Protein 3TFX (pdb70)

Structure (mmCIF, N/CA/C/O backbone):
data_3TFX
#
_entry.id   3TFX
#
_cell.length_a   130.396
_cell.length_b   68.170
_cell.length_c   63.930
_cell.angle_alpha   90.00
_cell.angle_beta   106.31
_cell.angle_gamma   90.00
#
_symmetry.space_group_name_H-M   'C 1 2 1'
#
loop_
_entity.id
_entity.type
_entity.pdbx_description
1 polymer "Orotidine 5'-phosphate decarboxylase"
2 water water
#
loop_
_atom_site.group_PDB
_atom_site.id
_atom_site.type_symbol
_atom_site.label_atom_id
_atom_site.label_alt_id
_atom_site.label_comp_id
_atom_site.label_asym_id
_atom_site.label_entity_id
_atom_site.label_seq_id
_atom_site.pdbx_PDB_ins_code
_atom_site.Cartn_x
_atom_site.Cartn_y
_atom_site.Cartn_z
_atom_site.occupancy
_atom_site.B_iso_or_equiv
_atom_site.auth_seq_id
_atom_site.auth_comp_id
_atom_site.auth_asym_id
_atom_site.auth_atom_id
_atom_site.pdbx_PDB_model_num
ATOM 1 N N . ASP A 1 4 ? 63.661 -5.881 4.085 1.00 23.75 2 ASP A N 1
ATOM 2 C CA . ASP A 1 4 ? 62.387 -5.678 3.326 1.00 23.92 2 ASP A CA 1
ATOM 3 C C . ASP A 1 4 ? 61.168 -5.999 4.211 1.00 22.75 2 ASP A C 1
ATOM 4 O O . ASP A 1 4 ? 60.185 -5.268 4.174 1.00 23.46 2 ASP A O 1
ATOM 9 N N . ARG A 1 5 ? 61.224 -7.081 4.993 1.00 20.96 3 ARG A N 1
ATOM 10 C CA . ARG A 1 5 ? 60.117 -7.446 5.899 1.00 19.45 3 ARG A CA 1
ATOM 11 C C . ARG A 1 5 ? 60.095 -6.554 7.146 1.00 17.78 3 ARG A C 1
ATOM 12 O O . ARG A 1 5 ? 61.115 -6.428 7.824 1.00 17.50 3 ARG A O 1
ATOM 20 N N . PRO A 1 6 ? 58.929 -5.956 7.466 1.00 15.58 4 PRO A N 1
ATOM 21 C CA . PRO A 1 6 ? 58.833 -4.979 8.561 1.00 14.14 4 PRO A CA 1
ATOM 22 C C . PRO A 1 6 ? 58.783 -5.579 9.968 1.00 12.49 4 PRO A C 1
ATOM 23 O O . PRO A 1 6 ? 58.207 -6.656 10.172 1.00 11.58 4 PRO A O 1
ATOM 27 N N . VAL A 1 7 ? 59.378 -4.869 10.924 1.00 11.29 5 VAL A N 1
ATOM 28 C CA . VAL A 1 7 ? 59.166 -5.140 12.348 1.00 10.08 5 VAL A CA 1
ATOM 29 C C . VAL A 1 7 ? 58.377 -3.939 12.877 1.00 9.98 5 VAL A C 1
ATOM 30 O O . VAL A 1 7 ? 58.813 -2.792 12.735 1.00 9.78 5 VAL A O 1
ATOM 34 N N . ILE A 1 8 ? 57.205 -4.202 13.450 1.00 8.84 6 ILE A N 1
ATOM 35 C CA . ILE A 1 8 ? 56.292 -3.129 13.872 1.00 9.12 6 ILE A CA 1
ATOM 36 C C . ILE A 1 8 ? 56.274 -3.025 15.401 1.00 9.42 6 ILE A C 1
ATOM 37 O O . ILE A 1 8 ? 56.011 -4.014 16.074 1.00 9.00 6 ILE A O 1
ATOM 42 N N . VAL A 1 9 ? 56.526 -1.832 15.942 1.00 9.66 7 VAL A N 1
ATOM 43 C CA . VAL A 1 9 ? 56.569 -1.683 17.396 1.00 10.49 7 VAL A CA 1
ATOM 44 C C . VAL A 1 9 ? 55.179 -1.398 17.990 1.00 11.56 7 VAL A C 1
ATOM 45 O O . VAL A 1 9 ? 54.558 -0.384 17.679 1.00 12.07 7 VAL A O 1
ATOM 49 N N . ALA A 1 10 ? 54.693 -2.301 18.835 1.00 12.53 8 ALA A N 1
ATOM 50 C CA . ALA A 1 10 ? 53.389 -2.120 19.464 1.00 14.01 8 ALA A CA 1
ATOM 51 C C . ALA A 1 10 ? 53.478 -1.140 20.620 1.00 15.28 8 ALA A C 1
ATOM 52 O O . ALA A 1 10 ? 54.164 -1.393 21.615 1.00 15.80 8 ALA A O 1
ATOM 54 N N . LEU A 1 11 ? 52.789 -0.015 20.469 1.00 16.81 9 LEU A N 1
ATOM 55 C CA . LEU A 1 11 ? 52.766 1.023 21.484 1.00 18.27 9 LEU A CA 1
ATOM 56 C C . LEU A 1 11 ? 51.437 0.979 22.219 1.00 19.53 9 LEU A C 1
ATOM 57 O O . LEU A 1 11 ? 50.391 1.310 21.656 1.00 20.73 9 LEU A O 1
ATOM 62 N N . ASP A 1 12 ? 51.496 0.545 23.472 1.00 20.57 10 ASP A N 1
ATOM 63 C CA . ASP A 1 12 ? 50.342 0.475 24.342 1.00 21.76 10 ASP A CA 1
ATOM 64 C C . ASP A 1 12 ? 50.472 1.613 25.357 1.00 21.66 10 ASP A C 1
ATOM 65 O O . ASP A 1 12 ? 51.046 1.435 26.431 1.00 21.82 10 ASP A O 1
ATOM 70 N N . LEU A 1 13 ? 49.965 2.782 24.980 1.00 21.15 11 LEU A N 1
ATOM 71 C CA . LEU A 1 13 ? 49.990 3.979 25.812 1.00 21.57 11 LEU A CA 1
ATOM 72 C C . LEU A 1 13 ? 48.798 4.857 25.438 1.00 21.84 11 LEU A C 1
ATOM 73 O O . LEU A 1 13 ? 48.248 4.709 24.344 1.00 21.22 11 LEU A O 1
ATOM 78 N N . ASP A 1 14 ? 48.424 5.783 26.324 1.00 22.07 12 ASP A N 1
ATOM 79 C CA . ASP A 1 14 ? 47.175 6.545 26.159 1.00 22.52 12 ASP A CA 1
ATOM 80 C C . ASP A 1 14 ? 47.348 8.054 26.028 1.00 23.06 12 ASP A C 1
ATOM 81 O O . ASP A 1 14 ? 46.370 8.799 26.128 1.00 23.28 12 ASP A O 1
ATOM 86 N N . ASN A 1 15 ? 48.588 8.502 25.824 1.00 23.69 13 ASN A N 1
ATOM 87 C CA . ASN A 1 15 ? 48.882 9.929 25.775 1.00 24.10 13 ASN A CA 1
ATOM 88 C C . ASN A 1 15 ? 50.070 10.268 24.885 1.00 24.65 13 ASN A C 1
ATOM 89 O O . ASN A 1 15 ? 51.088 9.557 24.880 1.00 24.66 13 ASN A O 1
ATOM 94 N N . GLU A 1 16 ? 49.921 11.376 24.159 1.00 24.82 14 GLU A N 1
ATOM 95 C CA . GLU A 1 16 ? 50.904 11.882 23.202 1.00 25.41 14 GLU A CA 1
ATOM 96 C C . GLU A 1 16 ? 52.312 12.127 23.782 1.00 25.60 14 GLU A C 1
ATOM 97 O O . GLU A 1 16 ? 53.311 11.971 23.076 1.00 26.23 14 GLU A O 1
ATOM 103 N N . GLU A 1 17 ? 52.386 12.500 25.055 1.00 25.56 15 GLU A N 1
ATOM 104 C CA . GLU A 1 17 ? 53.658 12.772 25.730 1.00 25.63 15 GLU A CA 1
ATOM 105 C C . GLU A 1 17 ? 54.501 11.507 25.980 1.00 25.04 15 GLU A C 1
ATOM 106 O O . GLU A 1 17 ? 55.738 11.513 25.849 1.00 25.00 15 GLU A O 1
ATOM 112 N N . GLN A 1 18 ? 53.834 10.427 26.368 1.00 24.09 16 GLN A N 1
ATOM 113 C CA . GLN A 1 18 ? 54.486 9.132 26.499 1.00 23.14 16 GLN A CA 1
ATOM 114 C C . GLN A 1 18 ? 54.863 8.590 25.110 1.00 22.36 16 GLN A C 1
ATOM 115 O O . GLN A 1 18 ? 55.888 7.926 24.957 1.00 21.97 16 GLN A O 1
ATOM 121 N N . LEU A 1 19 ? 54.045 8.908 24.107 1.00 21.61 17 LEU A N 1
ATOM 122 C CA . LEU A 1 19 ? 54.279 8.473 22.724 1.00 21.31 17 LEU A CA 1
ATOM 123 C C . LEU A 1 19 ? 55.554 9.087 22.168 1.00 21.47 17 LEU A C 1
ATOM 124 O O . LEU A 1 19 ? 56.402 8.402 21.573 1.00 21.25 17 LEU A O 1
ATOM 129 N N . ASN A 1 20 ? 55.675 10.392 22.362 1.00 21.41 18 ASN A N 1
ATOM 130 C CA . ASN A 1 20 ? 56.824 11.131 21.879 1.00 21.82 18 ASN A CA 1
ATOM 131 C C . ASN A 1 20 ? 58.132 10.693 22.537 1.00 21.43 18 ASN A C 1
ATOM 132 O O . ASN A 1 20 ? 59.176 10.700 21.896 1.00 22.25 18 ASN A O 1
ATOM 137 N N . LYS A 1 21 ? 58.063 10.278 23.794 1.00 21.08 19 LYS A N 1
ATOM 138 C CA . LYS A 1 21 ? 59.236 9.767 24.486 1.00 21.03 19 LYS A CA 1
ATOM 139 C C . LYS A 1 21 ? 59.728 8.399 23.970 1.00 20.66 19 LYS A C 1
ATOM 140 O O . LYS A 1 21 ? 60.927 8.235 23.703 1.00 20.68 19 LYS A O 1
ATOM 146 N N . ILE A 1 22 ? 58.835 7.420 23.826 1.00 19.91 20 ILE A N 1
ATOM 147 C CA . ILE A 1 22 ? 59.261 6.135 23.248 1.00 19.26 20 ILE A CA 1
ATOM 148 C C . ILE A 1 22 ? 59.757 6.298 21.817 1.00 19.11 20 ILE A C 1
ATOM 149 O O . ILE A 1 22 ? 60.772 5.717 21.452 1.00 19.18 20 ILE A O 1
ATOM 154 N N . LEU A 1 23 ? 59.062 7.116 21.028 1.00 19.46 21 LEU A N 1
ATOM 155 C CA . LEU A 1 23 ? 59.439 7.379 19.638 1.00 19.54 21 LEU A CA 1
ATOM 156 C C . LEU A 1 23 ? 60.832 7.986 19.506 1.00 20.10 21 LEU A C 1
ATOM 157 O O . LEU A 1 23 ? 61.596 7.611 18.607 1.00 20.31 21 LEU A O 1
ATOM 162 N N . SER A 1 24 ? 61.171 8.915 20.401 1.00 20.30 22 SER A N 1
ATOM 163 C CA . SER A 1 24 ? 62.505 9.527 20.409 1.00 20.45 22 SER A CA 1
ATOM 164 C C . SER A 1 24 ? 63.632 8.501 20.601 1.00 20.58 22 SER A C 1
ATOM 165 O O . SER A 1 24 ? 64.798 8.776 20.301 1.00 21.13 22 SER A O 1
ATOM 168 N N . LYS A 1 25 ? 63.276 7.314 21.079 1.00 20.07 23 LYS A N 1
ATOM 169 C CA . LYS A 1 25 ? 64.258 6.266 21.329 1.00 19.88 23 LYS A CA 1
ATOM 170 C C . LYS A 1 25 ? 64.277 5.153 20.285 1.00 19.10 23 LYS A C 1
ATOM 171 O O . LYS A 1 25 ? 64.986 4.175 20.469 1.00 19.16 23 LYS A O 1
ATOM 177 N N . LEU A 1 26 ? 63.496 5.281 19.209 1.00 18.21 24 LEU A N 1
ATOM 178 C CA . LEU A 1 26 ? 63.348 4.176 18.259 1.00 17.45 24 LEU A CA 1
ATOM 179 C C . LEU A 1 26 ? 64.201 4.359 17.020 1.00 17.27 24 LEU A C 1
ATOM 180 O O . LEU A 1 26 ? 64.446 3.407 16.260 1.00 17.14 24 LEU A O 1
ATOM 185 N N . GLY A 1 27 ? 64.657 5.583 16.823 1.00 16.85 25 GLY A N 1
ATOM 186 C CA . GLY A 1 27 ? 65.547 5.890 15.713 1.00 17.29 25 GLY A CA 1
ATOM 187 C C . GLY A 1 27 ? 64.986 6.949 14.806 1.00 17.21 25 GLY A C 1
ATOM 188 O O . GLY A 1 27 ? 64.114 7.720 15.200 1.00 16.80 25 GLY A O 1
ATOM 189 N N . ASP A 1 28 ? 65.493 6.978 13.578 1.00 18.01 26 ASP A N 1
ATOM 190 C CA . ASP A 1 28 ? 65.048 7.939 12.580 1.00 18.28 26 ASP A CA 1
ATOM 191 C C . ASP A 1 28 ? 63.642 7.533 12.151 1.00 18.18 26 ASP A C 1
ATOM 192 O O . ASP A 1 28 ? 63.391 6.340 11.947 1.00 18.70 26 ASP A O 1
ATOM 197 N N . PRO A 1 29 ? 62.715 8.509 12.043 1.00 17.78 27 PRO A N 1
ATOM 198 C CA . PRO A 1 29 ? 61.323 8.212 11.730 1.00 17.32 27 PRO A CA 1
ATOM 199 C C . PRO A 1 29 ? 61.142 7.303 10.516 1.00 17.09 27 PRO A C 1
ATOM 200 O O . PRO A 1 29 ? 60.304 6.422 10.544 1.00 16.45 27 PRO A O 1
ATOM 204 N N . HIS A 1 30 ? 61.956 7.492 9.489 1.00 17.03 28 HIS A N 1
ATOM 205 C CA . HIS A 1 30 ? 61.873 6.692 8.267 1.00 17.90 28 HIS A CA 1
ATOM 206 C C . HIS A 1 30 ? 62.266 5.234 8.444 1.00 17.51 28 HIS A C 1
ATOM 207 O O . HIS A 1 30 ? 62.033 4.421 7.548 1.00 18.08 28 HIS A O 1
ATOM 214 N N . ASP A 1 31 ? 62.836 4.911 9.607 1.00 16.83 29 ASP A N 1
ATOM 215 C CA . ASP A 1 31 ? 63.209 3.547 9.942 1.00 16.39 29 ASP A CA 1
ATOM 216 C C . ASP A 1 31 ? 62.245 2.932 10.964 1.00 15.69 29 ASP A C 1
ATOM 217 O O . ASP A 1 31 ? 62.477 1.832 11.444 1.00 15.61 29 ASP A O 1
ATOM 222 N N . VAL A 1 32 ? 61.181 3.642 11.322 1.00 14.70 30 VAL A N 1
ATOM 223 C CA . VAL A 1 32 ? 60.311 3.126 12.368 1.00 13.82 30 VAL A CA 1
ATOM 224 C C . VAL A 1 32 ? 58.852 2.946 11.969 1.00 13.59 30 VAL A C 1
ATOM 225 O O . VAL A 1 32 ? 58.243 3.790 11.292 1.00 13.22 30 VAL A O 1
ATOM 229 N N . PHE A 1 33 ? 58.341 1.785 12.365 1.00 12.68 31 PHE A N 1
ATOM 230 C CA . PHE A 1 33 ? 57.021 1.314 12.009 1.00 12.00 31 PHE A CA 1
ATOM 231 C C . PHE A 1 33 ? 56.381 0.974 13.346 1.00 11.58 31 PHE A C 1
ATOM 232 O O . PHE A 1 33 ? 56.852 0.085 14.055 1.00 11.70 31 PHE A O 1
ATOM 240 N N . VAL A 1 34 ? 55.321 1.690 13.712 1.00 11.13 32 VAL A N 1
ATOM 241 C CA . VAL A 1 34 ? 54.664 1.428 14.991 1.00 10.71 32 VAL A CA 1
ATOM 242 C C . VAL A 1 34 ? 53.201 1.015 14.841 1.00 10.83 32 VAL A C 1
ATOM 243 O O . VAL A 1 34 ? 52.564 1.295 13.817 1.00 10.39 32 VAL A O 1
ATOM 247 N N . LYS A 1 35 ? 52.681 0.355 15.877 1.00 10.57 33 LYS A N 1
ATOM 248 C CA . LYS A 1 35 ? 51.270 -0.013 15.935 1.00 11.25 33 LYS A CA 1
ATOM 249 C C . LYS A 1 35 ? 50.593 0.691 17.097 1.00 11.81 33 LYS A C 1
ATOM 250 O O . LYS A 1 35 ? 51.030 0.554 18.237 1.00 12.58 33 LYS A O 1
ATOM 256 N N . VAL A 1 36 ? 49.528 1.427 16.800 1.00 12.25 34 VAL A N 1
ATOM 257 C CA . VAL A 1 36 ? 48.644 1.992 17.828 1.00 12.72 34 VAL A CA 1
ATOM 258 C C . VAL A 1 36 ? 47.194 1.555 17.617 1.00 12.39 34 VAL A C 1
ATOM 259 O O . VAL A 1 36 ? 46.740 1.341 16.487 1.00 12.56 34 VAL A O 1
ATOM 263 N N . GLY A 1 37 ? 46.486 1.394 18.718 1.00 12.10 35 GLY A N 1
ATOM 264 C CA . GLY A 1 37 ? 45.136 0.884 18.684 1.00 12.05 35 GLY A CA 1
ATOM 265 C C . GLY A 1 37 ? 44.184 1.894 19.261 1.00 12.15 35 GLY A C 1
ATOM 266 O O . GLY A 1 37 ? 44.467 3.093 19.264 1.00 11.66 35 GLY A O 1
ATOM 275 N N . GLU A 1 39 ? 43.424 2.427 22.393 1.00 13.28 37 GLU A N 1
ATOM 276 C CA . GLU A 1 39 ? 43.983 3.070 23.574 1.00 13.86 37 GLU A CA 1
ATOM 277 C C . GLU A 1 39 ? 44.562 4.453 23.254 1.00 13.83 37 GLU A C 1
ATOM 278 O O . GLU A 1 39 ? 44.193 5.446 23.899 1.00 14.08 37 GLU A O 1
ATOM 284 N N . LEU A 1 40 ? 45.438 4.528 22.253 1.00 12.94 38 LEU A N 1
ATOM 285 C CA . LEU A 1 40 ? 46.003 5.810 21.857 1.00 12.46 38 LEU A CA 1
ATOM 286 C C . LEU A 1 40 ? 45.075 6.656 20.980 1.00 12.53 38 LEU A C 1
ATOM 287 O O . LEU A 1 40 ? 44.817 7.827 21.290 1.00 12.84 38 LEU A O 1
ATOM 292 N N . PHE A 1 41 ? 44.599 6.081 19.877 1.00 11.83 39 PHE A N 1
ATOM 293 C CA . PHE A 1 41 ? 43.799 6.825 18.904 1.00 11.66 39 PHE A CA 1
ATOM 294 C C . PHE A 1 41 ? 42.546 7.497 19.486 1.00 11.86 39 PHE A C 1
ATOM 295 O O . PHE A 1 41 ? 42.255 8.650 19.152 1.00 11.67 39 PHE A O 1
ATOM 303 N N . TYR A 1 42 ? 41.828 6.807 20.371 1.00 12.04 40 TYR A N 1
ATOM 304 C CA . TYR A 1 42 ? 40.611 7.379 20.977 1.00 12.87 40 TYR A CA 1
ATOM 305 C C . TYR A 1 42 ? 40.897 8.462 22.038 1.00 14.28 40 TYR A C 1
ATOM 306 O O . TYR A 1 42 ? 39.981 9.212 22.420 1.00 13.96 40 TYR A O 1
ATOM 315 N N . ASN A 1 43 ? 42.145 8.524 22.523 1.00 15.58 41 ASN A N 1
ATOM 316 C CA . ASN A 1 43 ? 42.617 9.656 23.333 1.00 17.18 41 ASN A CA 1
ATOM 317 C C . ASN A 1 43 ? 43.222 10.798 22.503 1.00 17.85 41 ASN A C 1
ATOM 318 O O . ASN A 1 43 ? 42.927 11.964 22.747 1.00 18.55 41 ASN A O 1
ATOM 323 N N . ALA A 1 44 ? 44.070 10.469 21.533 1.00 18.02 42 ALA A N 1
ATOM 324 C CA . ALA A 1 44 ? 44.826 11.503 20.811 1.00 18.98 42 ALA A CA 1
ATOM 325 C C . ALA A 1 44 ? 44.161 12.013 19.514 1.00 19.58 42 ALA A C 1
ATOM 326 O O . ALA A 1 44 ? 44.240 13.205 19.198 1.00 19.84 42 ALA A O 1
ATOM 328 N N . GLY A 1 45 ? 43.550 11.099 18.756 1.00 20.18 43 GLY A N 1
ATOM 329 C CA . GLY A 1 45 ? 42.805 11.449 17.543 1.00 20.60 43 GLY A CA 1
ATOM 330 C C . GLY A 1 45 ? 43.635 11.559 16.279 1.00 21.56 43 GLY A C 1
ATOM 331 O O . GLY A 1 45 ? 44.810 11.158 16.245 1.00 21.34 43 GLY A O 1
ATOM 332 N N . ILE A 1 46 ? 43.029 12.148 15.246 1.00 21.81 44 ILE A N 1
ATOM 333 C CA . ILE A 1 46 ? 43.589 12.115 13.894 1.00 22.21 44 ILE A CA 1
ATOM 334 C C . ILE A 1 46 ? 44.794 13.023 13.661 1.00 22.45 44 ILE A C 1
ATOM 335 O O . ILE A 1 46 ? 45.698 12.659 12.891 1.00 22.31 44 ILE A O 1
ATOM 340 N N . 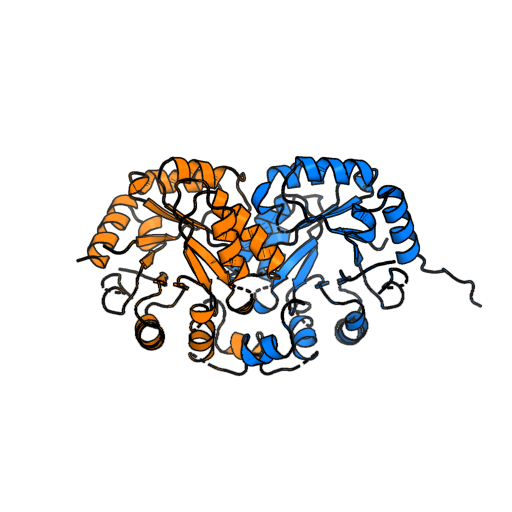ASP A 1 47 ? 44.824 14.186 14.324 1.00 22.27 45 ASP A N 1
ATOM 341 C CA . ASP A 1 47 ? 45.940 15.132 14.155 1.00 22.39 45 ASP A CA 1
ATOM 342 C C . ASP A 1 47 ? 47.273 14.505 14.528 1.00 21.71 45 ASP A C 1
ATOM 343 O O . ASP A 1 47 ? 48.279 14.694 13.838 1.00 21.86 45 ASP A O 1
ATOM 348 N N . VAL A 1 48 ? 47.268 13.736 15.607 1.00 21.03 46 VAL A N 1
ATOM 349 C CA . VAL A 1 48 ? 48.473 13.069 16.076 1.00 20.74 46 VAL A CA 1
ATOM 350 C C . VAL A 1 48 ? 48.982 12.051 15.062 1.00 20.54 46 VAL A C 1
ATOM 351 O O . VAL A 1 48 ? 50.182 11.986 14.807 1.00 20.72 46 VAL A O 1
ATOM 355 N N . ILE A 1 49 ? 48.076 11.296 14.449 1.00 20.11 47 ILE A N 1
ATOM 356 C CA . ILE A 1 49 ? 48.491 10.363 13.408 1.00 20.24 47 ILE A CA 1
ATOM 357 C C . ILE A 1 49 ? 49.012 11.085 12.161 1.00 20.35 47 ILE A C 1
ATOM 358 O O . ILE A 1 49 ? 50.114 10.792 11.699 1.00 20.29 47 ILE A O 1
ATOM 363 N N . LYS A 1 50 ? 48.251 12.047 11.656 1.00 20.50 48 LYS A N 1
ATOM 364 C CA . LYS A 1 50 ? 48.702 12.881 10.534 1.00 21.82 48 LYS A CA 1
ATOM 365 C C . LYS A 1 50 ? 50.106 13.485 10.778 1.00 21.59 48 LYS A C 1
ATOM 366 O O . LYS A 1 50 ? 50.980 13.405 9.918 1.00 21.73 48 LYS A O 1
ATOM 372 N N . LYS A 1 51 ? 50.311 14.060 11.958 1.00 21.68 49 LYS A N 1
ATOM 373 C CA . LYS A 1 51 ? 51.605 14.611 12.375 1.00 21.88 49 LYS A CA 1
ATOM 374 C C . LYS A 1 51 ? 52.709 13.555 12.224 1.00 21.42 49 LYS A C 1
ATOM 375 O O . LYS A 1 51 ? 53.732 13.786 11.562 1.00 21.47 49 LYS A O 1
ATOM 381 N N . LEU A 1 52 ? 52.480 12.383 12.809 1.00 20.44 50 LEU A N 1
ATOM 382 C CA . LEU A 1 52 ? 53.435 11.280 12.736 1.00 19.62 50 LEU A CA 1
ATOM 383 C C . LEU A 1 52 ? 53.763 10.786 11.329 1.00 19.16 50 LEU A C 1
ATOM 384 O O . LEU A 1 52 ? 54.923 10.496 11.039 1.00 18.66 50 LEU A O 1
ATOM 389 N N . THR A 1 53 ? 52.768 10.677 10.455 1.00 18.59 51 THR A N 1
ATOM 390 C CA . THR A 1 53 ? 53.036 10.085 9.141 1.00 19.05 51 THR A CA 1
ATOM 391 C C . THR A 1 53 ? 53.736 11.080 8.222 1.00 19.58 51 THR A C 1
ATOM 392 O O . THR A 1 53 ? 54.497 10.685 7.343 1.00 19.53 51 THR A O 1
ATOM 396 N N . GLN A 1 54 ? 53.464 12.366 8.437 1.00 20.28 52 GLN A N 1
ATOM 397 C CA . GLN A 1 54 ? 54.112 13.454 7.706 1.00 21.51 52 GLN A CA 1
ATOM 398 C C . GLN A 1 54 ? 55.620 13.484 7.965 1.00 21.25 52 GLN A C 1
ATOM 399 O O . GLN A 1 54 ? 56.398 13.755 7.058 1.00 21.10 52 GLN A O 1
ATOM 405 N N . GLN A 1 55 ? 56.004 13.194 9.207 1.00 21.08 53 GLN A N 1
ATOM 406 C CA . GLN A 1 55 ? 57.400 12.966 9.591 1.00 20.94 53 GLN A CA 1
ATOM 407 C C . GLN A 1 55 ? 58.023 11.714 8.977 1.00 20.34 53 GLN A C 1
ATOM 408 O O . GLN A 1 55 ? 59.241 11.529 9.061 1.00 20.69 53 GLN A O 1
ATOM 414 N N . GLY A 1 56 ? 57.204 10.836 8.396 1.00 19.36 54 GLY A N 1
ATOM 415 C CA . GLY A 1 56 ? 57.731 9.619 7.785 1.00 17.93 54 GLY A CA 1
ATOM 416 C C . GLY A 1 56 ? 57.577 8.332 8.586 1.00 17.24 54 GLY A C 1
ATOM 417 O O . GLY A 1 56 ? 58.014 7.277 8.132 1.00 17.22 54 GLY A O 1
ATOM 418 N N . TYR A 1 57 ? 56.964 8.399 9.768 1.00 16.31 55 TYR A N 1
ATOM 419 C CA . TYR A 1 57 ? 56.641 7.185 10.519 1.00 15.38 55 TYR A CA 1
ATOM 420 C C . TYR A 1 57 ? 55.665 6.313 9.723 1.00 15.53 55 TYR A C 1
ATOM 421 O O . TYR A 1 57 ? 54.745 6.826 9.060 1.00 15.31 55 TYR A O 1
ATOM 430 N N . LYS A 1 58 ? 55.901 5.002 9.729 1.00 14.90 56 LYS A N 1
ATOM 431 C CA . LYS A 1 58 ? 54.915 4.071 9.203 1.00 14.61 56 LYS A CA 1
ATOM 432 C C . LYS A 1 58 ? 54.032 3.637 10.382 1.00 13.99 56 LYS A C 1
ATOM 433 O O . LYS A 1 58 ? 54.543 3.291 11.451 1.00 14.23 56 LYS A O 1
ATOM 439 N N . ILE A 1 59 ? 52.717 3.725 10.211 1.00 13.36 57 ILE A N 1
ATOM 440 C CA . ILE A 1 59 ? 51.766 3.389 11.276 1.00 12.73 57 ILE A CA 1
ATOM 441 C C . ILE A 1 59 ? 50.830 2.265 10.865 1.00 11.86 57 ILE A C 1
ATOM 442 O O . ILE A 1 59 ? 50.200 2.320 9.818 1.00 11.23 57 ILE A O 1
ATOM 447 N N . PHE A 1 60 ? 50.765 1.237 11.716 1.00 11.43 58 PHE A N 1
ATOM 448 C CA . PHE A 1 60 ? 49.721 0.228 11.666 1.00 10.27 58 PHE A CA 1
ATOM 449 C C . PHE A 1 60 ? 48.646 0.772 12.599 1.00 10.58 58 PHE A C 1
ATOM 450 O O . PHE A 1 60 ? 48.788 0.718 13.816 1.00 10.55 58 PHE A O 1
ATOM 458 N N . LEU A 1 61 ? 47.591 1.357 12.025 1.00 10.77 59 LEU A N 1
ATOM 459 C CA . LEU A 1 61 ? 46.471 1.840 12.830 1.00 10.39 59 LEU A CA 1
ATOM 460 C C . LEU A 1 61 ? 45.425 0.743 13.011 1.00 10.22 59 LEU A C 1
ATOM 461 O O . LEU A 1 61 ? 44.645 0.438 12.096 1.00 9.65 59 LEU A O 1
ATOM 466 N N . ASP A 1 62 ? 45.412 0.177 14.215 1.00 9.76 60 ASP A N 1
ATOM 467 C CA . ASP A 1 62 ? 44.737 -1.077 14.494 1.00 9.83 60 ASP A CA 1
ATOM 468 C C . ASP A 1 62 ? 43.431 -0.855 15.267 1.00 10.18 60 ASP A C 1
ATOM 469 O O . ASP A 1 62 ? 43.378 -1.022 16.496 1.00 10.09 60 ASP A O 1
ATOM 474 N N . LEU A 1 63 ? 42.381 -0.506 14.525 1.00 9.75 61 LEU A N 1
ATOM 475 C CA . LEU A 1 63 ? 41.073 -0.168 15.093 1.00 9.81 61 LEU A CA 1
ATOM 476 C C . LEU A 1 63 ? 39.991 -1.229 14.849 1.00 9.74 61 LEU A C 1
ATOM 477 O O . LEU A 1 63 ? 38.865 -1.069 15.333 1.00 10.10 61 LEU A O 1
ATOM 482 N N . LYS A 1 64 ? 40.326 -2.279 14.090 1.00 8.87 62 LYS A N 1
ATOM 483 C CA . LYS A 1 64 ? 39.451 -3.455 13.865 1.00 9.17 62 LYS A CA 1
ATOM 484 C C . LYS A 1 64 ? 38.001 -3.089 13.494 1.00 9.54 62 LYS A C 1
ATOM 485 O O . LYS A 1 64 ? 37.044 -3.499 14.165 1.00 9.70 62 LYS A O 1
ATOM 499 N N . HIS A 1 66 ? 34.363 -2.839 12.516 1.00 8.50 64 HIS A N 1
ATOM 500 C CA . HIS A 1 66 ? 33.321 -3.864 12.406 1.00 8.39 64 HIS A CA 1
ATOM 501 C C . HIS A 1 66 ? 31.911 -3.224 12.453 1.00 8.68 64 HIS A C 1
ATOM 502 O O . HIS A 1 66 ? 31.323 -3.004 13.535 1.00 8.18 64 HIS A O 1
ATOM 509 N N . ASP A 1 67 ? 31.386 -2.937 11.265 1.00 8.47 65 ASP A N 1
ATOM 510 C CA . ASP A 1 67 ? 30.132 -2.215 11.091 1.00 8.80 65 ASP A CA 1
ATOM 511 C C . ASP A 1 67 ? 29.603 -2.586 9.692 1.00 9.04 65 ASP A C 1
ATOM 512 O O . ASP A 1 67 ? 30.205 -3.421 9.012 1.00 8.57 65 ASP A O 1
ATOM 517 N N . ILE A 1 68 ? 28.490 -1.989 9.268 1.00 9.11 66 ILE A N 1
ATOM 518 C CA . ILE A 1 68 ? 27.889 -2.291 7.954 1.00 9.44 66 ILE A CA 1
ATOM 519 C C . ILE A 1 68 ? 28.800 -1.778 6.817 1.00 9.16 66 ILE A C 1
ATOM 520 O O . ILE A 1 68 ? 29.561 -0.849 7.036 1.00 8.57 66 ILE A O 1
ATOM 525 N N . PRO A 1 69 ? 28.746 -2.405 5.618 1.00 9.24 67 PRO A N 1
ATOM 526 C CA . PRO A 1 69 ? 29.685 -2.047 4.552 1.00 9.63 67 PRO A CA 1
ATOM 527 C C . PRO A 1 69 ? 29.803 -0.543 4.262 1.00 10.04 67 PRO A C 1
ATOM 528 O O . PRO A 1 69 ? 30.927 -0.045 4.149 1.00 9.13 67 PRO A O 1
ATOM 532 N N . ASN A 1 70 ? 28.682 0.179 4.160 1.00 10.36 68 ASN A N 1
ATOM 533 C CA . ASN A 1 70 ? 28.758 1.617 3.834 1.00 11.14 68 ASN A CA 1
ATOM 534 C C . ASN A 1 70 ? 29.499 2.446 4.891 1.00 10.71 68 ASN A C 1
ATOM 535 O O . ASN A 1 70 ? 30.246 3.355 4.559 1.00 10.76 68 ASN A O 1
ATOM 540 N N . THR A 1 71 ? 29.304 2.113 6.163 1.00 10.74 69 THR A N 1
ATOM 541 C CA . THR A 1 71 ? 29.936 2.859 7.252 1.00 10.18 69 THR A CA 1
ATOM 542 C C . THR A 1 71 ? 31.443 2.563 7.278 1.00 9.40 69 THR A C 1
ATOM 543 O O . THR A 1 71 ? 32.262 3.462 7.492 1.00 8.76 69 THR A O 1
ATOM 547 N N . VAL A 1 72 ? 31.800 1.310 7.023 1.00 9.12 70 VAL A N 1
ATOM 548 C CA . VAL A 1 72 ? 33.209 0.905 7.004 1.00 9.02 70 VAL A CA 1
ATOM 549 C C . VAL A 1 72 ? 33.907 1.518 5.797 1.00 9.35 70 VAL A C 1
ATOM 550 O O . VAL A 1 72 ? 35.064 1.940 5.889 1.00 10.23 70 VAL A O 1
ATOM 554 N N . TYR A 1 73 ? 33.198 1.621 4.683 1.00 9.53 71 TYR A N 1
ATOM 555 C CA . TYR A 1 73 ? 33.738 2.331 3.522 1.00 10.30 71 TYR A CA 1
ATOM 556 C C . TYR A 1 73 ? 34.219 3.713 3.954 1.00 10.28 71 TYR A C 1
ATOM 557 O O . TYR A 1 73 ? 35.350 4.102 3.682 1.00 10.46 71 TYR A O 1
ATOM 566 N N . ASN A 1 74 ? 33.363 4.433 4.670 1.00 10.33 72 ASN A N 1
ATOM 567 C CA . ASN A 1 74 ? 33.653 5.797 5.056 1.00 10.29 72 ASN A CA 1
ATOM 568 C C . ASN A 1 74 ? 34.651 5.905 6.185 1.00 10.11 72 ASN A C 1
ATOM 569 O O . ASN A 1 74 ? 35.463 6.823 6.189 1.00 9.60 72 ASN A O 1
ATOM 574 N N . GLY A 1 75 ? 34.595 4.965 7.132 1.00 10.52 73 GLY A N 1
ATOM 575 C CA . GLY A 1 75 ? 35.615 4.868 8.187 1.00 10.70 73 GLY A CA 1
ATOM 576 C C . GLY A 1 75 ? 36.993 4.629 7.588 1.00 11.13 73 GLY A C 1
ATOM 577 O O . GLY A 1 75 ? 37.964 5.324 7.918 1.00 11.26 73 GLY A O 1
ATOM 578 N N . ALA A 1 76 ? 37.071 3.657 6.684 1.00 11.42 74 ALA A N 1
ATOM 579 C CA . ALA A 1 76 ? 38.340 3.285 6.050 1.00 11.87 74 ALA A CA 1
ATOM 580 C C . ALA A 1 76 ? 38.892 4.435 5.209 1.00 12.22 74 ALA A C 1
ATOM 581 O O . ALA A 1 76 ? 40.096 4.717 5.251 1.00 12.32 74 ALA A O 1
ATOM 583 N N . LYS A 1 77 ? 38.004 5.110 4.478 1.00 12.09 75 LYS A N 1
ATOM 584 C CA . LYS A 1 77 ? 38.375 6.290 3.694 1.00 12.51 75 LYS A CA 1
ATOM 585 C C . LYS A 1 77 ? 38.978 7.387 4.567 1.00 12.48 75 LYS A C 1
ATOM 586 O O . LYS A 1 77 ? 40.007 7.979 4.227 1.00 11.72 75 LYS A O 1
ATOM 592 N N . ALA A 1 78 ? 38.316 7.648 5.693 1.00 12.43 76 ALA A N 1
ATOM 593 C CA . ALA A 1 78 ? 38.807 8.599 6.678 1.00 12.32 76 ALA A CA 1
ATOM 594 C C . ALA A 1 78 ? 40.218 8.231 7.158 1.00 11.95 76 ALA A C 1
ATOM 595 O O . ALA A 1 78 ? 41.073 9.103 7.290 1.00 11.81 76 ALA A O 1
ATOM 597 N N . LEU A 1 79 ? 40.459 6.947 7.408 1.00 11.67 77 LEU A N 1
ATOM 598 C CA . LEU A 1 79 ? 41.788 6.499 7.871 1.00 11.90 77 LEU A CA 1
ATOM 599 C C . LEU A 1 79 ? 42.896 6.611 6.818 1.00 12.07 77 LEU A C 1
ATOM 600 O O . LEU A 1 79 ? 44.036 6.913 7.173 1.00 11.92 77 LEU A O 1
ATOM 605 N N . ALA A 1 80 ? 42.568 6.378 5.545 1.00 12.36 78 ALA A N 1
ATOM 606 C CA . ALA A 1 80 ? 43.566 6.480 4.471 1.00 13.31 78 ALA A CA 1
ATOM 607 C C . ALA A 1 80 ? 44.051 7.922 4.258 1.00 14.06 78 ALA A C 1
ATOM 608 O O . ALA A 1 80 ? 45.165 8.143 3.783 1.00 13.93 78 ALA A O 1
ATOM 610 N N . LYS A 1 81 ? 43.226 8.899 4.641 1.00 15.57 79 LYS A N 1
ATOM 611 C CA . LYS A 1 81 ? 43.608 10.316 4.564 1.00 16.44 79 LYS A CA 1
ATOM 612 C C . LYS A 1 81 ? 44.746 10.636 5.531 1.00 16.82 79 LYS A C 1
ATOM 613 O O . LYS A 1 81 ? 45.477 11.595 5.330 1.00 17.70 79 LYS A O 1
ATOM 619 N N . LEU A 1 82 ? 44.894 9.822 6.576 1.00 17.02 80 LEU A N 1
ATOM 620 C CA . LEU A 1 82 ? 45.905 10.035 7.622 1.00 16.64 80 LEU A CA 1
ATOM 621 C C . LEU A 1 82 ? 47.309 9.567 7.222 1.00 16.46 80 LEU A C 1
ATOM 622 O O . LEU A 1 82 ? 48.287 9.858 7.918 1.00 16.90 80 LEU A O 1
ATOM 627 N N . GLY A 1 83 ? 47.411 8.839 6.114 1.00 16.30 81 GLY A N 1
ATOM 628 C CA . GLY A 1 83 ? 48.708 8.366 5.609 1.00 15.45 81 GLY A CA 1
ATOM 629 C C . GLY A 1 83 ? 49.265 7.164 6.364 1.00 15.52 81 GLY A C 1
ATOM 630 O O . GLY A 1 83 ? 50.481 7.023 6.489 1.00 15.59 81 GLY A O 1
ATOM 631 N N . ILE A 1 84 ? 48.379 6.305 6.875 1.00 15.20 82 ILE A N 1
ATOM 632 C CA . ILE A 1 84 ? 48.795 5.071 7.565 1.00 14.72 82 ILE A CA 1
ATOM 633 C C . ILE A 1 84 ? 49.183 3.973 6.555 1.00 14.43 82 ILE A C 1
ATOM 634 O O . ILE A 1 84 ? 48.989 4.147 5.341 1.00 14.06 82 ILE A O 1
ATOM 639 N N . THR A 1 85 ? 49.770 2.882 7.055 1.00 13.33 83 THR A N 1
ATOM 640 C CA . THR A 1 85 ? 50.331 1.840 6.203 1.00 12.64 83 THR A CA 1
ATOM 641 C C . THR A 1 85 ? 49.513 0.532 6.277 1.00 11.83 83 THR A C 1
ATOM 642 O O . THR A 1 85 ? 49.228 -0.078 5.247 1.00 11.74 83 THR A O 1
ATOM 646 N N . PHE A 1 86 ? 49.155 0.111 7.494 1.00 10.78 84 PHE A N 1
ATOM 647 C CA . PHE A 1 86 ? 48.322 -1.076 7.721 1.00 9.82 84 PHE A CA 1
ATOM 648 C C . PHE A 1 86 ? 47.143 -0.654 8.572 1.00 9.54 84 PHE A C 1
ATOM 649 O O . PHE A 1 86 ? 47.290 0.189 9.461 1.00 9.93 84 PHE A O 1
ATOM 657 N N . THR A 1 87 ? 45.993 -1.280 8.337 1.00 8.30 85 THR A N 1
ATOM 658 C CA . THR A 1 87 ? 44.829 -1.114 9.189 1.00 7.52 85 THR A CA 1
ATOM 659 C C . THR A 1 87 ? 44.001 -2.412 9.217 1.00 7.00 85 THR A C 1
ATOM 660 O O . THR A 1 87 ? 44.089 -3.219 8.292 1.00 7.13 85 THR A O 1
ATOM 664 N N . THR A 1 88 ? 43.207 -2.605 10.267 1.00 6.71 86 THR A N 1
ATOM 665 C CA . THR A 1 88 ? 42.420 -3.832 10.459 1.00 5.73 86 THR A CA 1
ATOM 666 C C . THR A 1 88 ? 40.892 -3.691 10.346 1.00 6.00 86 THR A C 1
ATOM 667 O O . THR A 1 88 ? 40.320 -2.635 10.640 1.00 5.62 86 THR A O 1
ATOM 671 N N . VAL A 1 89 ? 40.258 -4.784 9.917 1.00 6.26 87 VAL A N 1
ATOM 672 C CA . VAL A 1 89 ? 38.799 -4.994 9.980 1.00 6.39 87 VAL A CA 1
ATOM 673 C C . VAL A 1 89 ? 38.504 -6.404 10.491 1.00 6.58 87 VAL A C 1
ATOM 674 O O . VAL A 1 89 ? 39.351 -7.304 10.386 1.00 6.68 87 VAL A O 1
ATOM 678 N N . HIS A 1 90 ? 37.300 -6.598 11.025 1.00 7.09 88 HIS A N 1
ATOM 679 C CA . HIS A 1 90 ? 36.808 -7.929 11.382 1.00 7.49 88 HIS A CA 1
ATOM 680 C C . HIS A 1 90 ? 36.260 -8.699 10.184 1.00 8.08 88 HIS A C 1
ATOM 681 O O . HIS A 1 90 ? 35.333 -8.224 9.507 1.00 8.25 88 HIS A O 1
ATOM 688 N N . ALA A 1 91 ? 36.842 -9.873 9.909 1.00 8.38 89 ALA A N 1
ATOM 689 C CA . ALA A 1 91 ? 36.308 -10.791 8.897 1.00 8.89 89 ALA A CA 1
ATOM 690 C C . ALA A 1 91 ? 34.896 -11.254 9.274 1.00 9.18 89 ALA A C 1
ATOM 691 O O . ALA A 1 91 ? 34.075 -11.508 8.402 1.00 8.59 89 ALA A O 1
ATOM 693 N N . LEU A 1 92 ? 34.629 -11.352 10.573 1.00 9.43 90 LEU A N 1
ATOM 694 C CA . LEU A 1 92 ? 33.282 -11.626 11.079 1.00 10.09 90 LEU A CA 1
ATOM 695 C C . LEU A 1 92 ? 32.213 -10.646 10.554 1.00 10.50 90 LEU A C 1
ATOM 696 O O . LEU A 1 92 ? 31.029 -10.984 10.513 1.00 9.74 90 LEU A O 1
ATOM 701 N N . GLY A 1 93 ? 32.648 -9.451 10.142 1.00 10.91 91 GLY A N 1
ATOM 702 C CA . GLY A 1 93 ? 31.769 -8.468 9.498 1.00 11.47 91 GLY A CA 1
ATOM 703 C C . GLY A 1 93 ? 31.299 -8.859 8.104 1.00 12.22 91 GLY A C 1
ATOM 704 O O . GLY A 1 93 ? 30.393 -8.223 7.541 1.00 11.70 91 GLY A O 1
ATOM 705 N N . GLY A 1 94 ? 31.929 -9.889 7.534 1.00 12.25 92 GLY A N 1
ATOM 706 C CA . GLY A 1 94 ? 31.481 -10.437 6.270 1.00 12.40 92 GLY A CA 1
ATOM 707 C C . GLY A 1 94 ? 32.177 -9.915 5.024 1.00 13.05 92 GLY A C 1
ATOM 708 O O . GLY A 1 94 ? 32.891 -8.892 5.044 1.00 12.69 92 GLY A O 1
ATOM 709 N N . SER A 1 95 ? 31.934 -10.636 3.935 1.00 12.76 93 SER A N 1
ATOM 710 C CA . SER A 1 95 ? 32.567 -10.424 2.642 1.00 13.46 93 SER A CA 1
ATOM 711 C C . SER A 1 95 ? 32.419 -9.019 2.051 1.00 12.90 93 SER A C 1
ATOM 712 O O . SER A 1 95 ? 33.404 -8.418 1.588 1.00 13.12 93 SER A O 1
ATOM 715 N N . GLN A 1 96 ? 31.186 -8.513 2.025 1.00 12.32 94 GLN A N 1
ATOM 716 C CA . GLN A 1 96 ? 30.929 -7.197 1.442 1.00 12.05 94 GLN A CA 1
ATOM 717 C C . GLN A 1 96 ? 31.591 -6.067 2.237 1.00 11.03 94 GLN A C 1
ATOM 718 O O . GLN A 1 96 ? 32.090 -5.090 1.659 1.00 10.50 94 GLN A O 1
ATOM 732 N N . ILE A 1 98 ? 34.356 -6.257 3.921 1.00 9.72 96 ILE A N 1
ATOM 733 C CA . ILE A 1 98 ? 35.788 -6.271 3.632 1.00 9.88 96 ILE A CA 1
ATOM 734 C C . ILE A 1 98 ? 36.051 -5.561 2.292 1.00 10.09 96 ILE A C 1
ATOM 735 O O . ILE A 1 98 ? 36.946 -4.712 2.206 1.00 9.87 96 ILE A O 1
ATOM 740 N N . LYS A 1 99 ? 35.263 -5.899 1.263 1.00 10.13 97 LYS A N 1
ATOM 741 C CA . LYS A 1 99 ? 35.382 -5.243 -0.047 1.00 10.64 97 LYS A CA 1
ATOM 742 C C . LYS A 1 99 ? 35.188 -3.731 0.058 1.00 10.19 97 LYS A C 1
ATOM 743 O O . LYS A 1 99 ? 35.930 -2.964 -0.565 1.00 9.74 97 LYS A O 1
ATOM 749 N N . SER A 1 100 ? 34.193 -3.307 0.843 1.00 9.75 98 SER A N 1
ATOM 750 C CA . SER A 1 100 ? 33.912 -1.871 1.015 1.00 9.54 98 SER A CA 1
ATOM 751 C C . SER A 1 100 ? 35.057 -1.173 1.743 1.00 8.94 98 SER A C 1
ATOM 752 O O . SER A 1 100 ? 35.428 -0.058 1.412 1.00 8.66 98 SER A O 1
ATOM 755 N N . ALA A 1 101 ? 35.638 -1.859 2.718 1.00 9.32 99 ALA A N 1
ATOM 756 C CA . ALA A 1 101 ? 36.778 -1.333 3.464 1.00 9.12 99 ALA A CA 1
ATOM 757 C C . ALA A 1 101 ? 37.938 -1.018 2.520 1.00 9.53 99 ALA A C 1
ATOM 758 O O . ALA A 1 101 ? 38.517 0.070 2.574 1.00 9.38 99 ALA A O 1
ATOM 760 N N . LYS A 1 102 ? 38.237 -1.955 1.625 1.00 10.11 100 LYS A N 1
ATOM 761 C CA . LYS A 1 102 ? 39.317 -1.775 0.668 1.00 11.17 100 LYS A CA 1
ATOM 762 C C . LYS A 1 102 ? 39.015 -0.638 -0.312 1.00 11.53 100 LYS A C 1
ATOM 763 O O . LY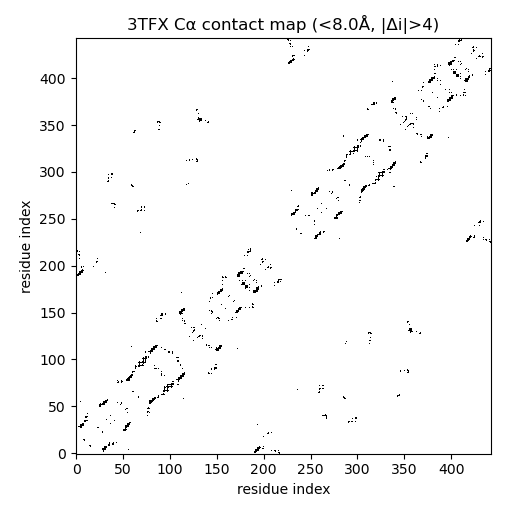S A 1 102 ? 39.906 0.161 -0.606 1.00 11.54 100 LYS A O 1
ATOM 769 N N . ASP A 1 103 ? 37.770 -0.566 -0.795 1.00 12.00 101 ASP A N 1
ATOM 770 C CA . ASP A 1 103 ? 37.333 0.528 -1.694 1.00 12.74 101 ASP A CA 1
ATOM 771 C C . ASP A 1 103 ? 37.419 1.883 -1.009 1.00 12.74 101 ASP A C 1
ATOM 772 O O . ASP A 1 103 ? 37.816 2.884 -1.619 1.00 12.55 101 ASP A O 1
ATOM 777 N N . GLY A 1 104 ? 37.044 1.908 0.264 1.00 12.90 102 GLY A N 1
ATOM 778 C CA . GLY A 1 104 ? 37.214 3.107 1.091 1.00 12.98 102 GLY A CA 1
ATOM 779 C C . GLY A 1 104 ? 38.672 3.512 1.229 1.00 13.19 102 GLY A C 1
ATOM 780 O O . GLY A 1 104 ? 39.010 4.694 1.100 1.00 13.77 102 GLY A O 1
ATOM 781 N N . LEU A 1 105 ? 39.539 2.539 1.515 1.00 13.15 103 LEU A N 1
ATOM 782 C CA . LEU A 1 105 ? 40.991 2.774 1.578 1.00 12.85 103 LEU A CA 1
ATOM 783 C C . LEU A 1 105 ? 41.513 3.410 0.279 1.00 12.74 103 LEU A C 1
ATOM 784 O O . LEU A 1 105 ? 42.231 4.409 0.307 1.00 11.83 103 LEU A O 1
ATOM 789 N N . ILE A 1 106 ? 41.128 2.831 -0.855 1.00 13.21 104 ILE A N 1
ATOM 790 C CA . ILE A 1 106 ? 41.489 3.357 -2.187 1.00 13.28 104 ILE A CA 1
ATOM 791 C C . ILE A 1 106 ? 41.014 4.807 -2.401 1.00 14.14 104 ILE A C 1
ATOM 792 O O . ILE A 1 106 ? 41.785 5.663 -2.845 1.00 13.85 104 ILE A O 1
ATOM 797 N N . ALA A 1 107 ? 39.763 5.083 -2.045 1.00 15.08 105 ALA A N 1
ATOM 798 C CA . ALA A 1 107 ? 39.165 6.416 -2.206 1.00 15.70 105 ALA A CA 1
ATOM 799 C C . ALA A 1 107 ? 39.827 7.480 -1.333 1.00 16.50 105 ALA A C 1
ATOM 800 O O . ALA A 1 107 ? 39.914 8.645 -1.722 1.00 17.33 105 ALA A O 1
ATOM 802 N N . GLY A 1 108 ? 40.304 7.086 -0.159 1.00 16.65 106 GLY A N 1
ATOM 803 C CA . GLY A 1 108 ? 40.884 8.034 0.783 1.00 17.69 106 GLY A CA 1
ATOM 804 C C . GLY A 1 108 ? 42.379 8.259 0.659 1.00 18.55 106 GLY A C 1
ATOM 805 O O . GLY A 1 108 ? 42.924 9.148 1.304 1.00 18.43 106 GLY A O 1
ATOM 806 N N . THR A 1 109 ? 43.051 7.459 -0.165 1.00 19.14 107 THR A N 1
ATOM 807 C CA . THR A 1 109 ? 44.498 7.605 -0.339 1.00 19.93 107 THR A CA 1
ATOM 808 C C . THR A 1 109 ? 44.838 8.814 -1.218 1.00 20.44 107 THR A C 1
ATOM 809 O O . THR A 1 109 ? 44.358 8.900 -2.354 1.00 19.64 107 THR A O 1
ATOM 813 N N . PRO A 1 110 ? 45.674 9.741 -0.702 1.00 21.65 108 PRO A N 1
ATOM 814 C CA . PRO A 1 110 ? 46.162 10.868 -1.506 1.00 22.64 108 PRO A CA 1
ATOM 815 C C . PRO A 1 110 ? 46.947 10.370 -2.711 1.00 23.62 108 PRO A C 1
ATOM 816 O O . PRO A 1 110 ? 47.644 9.355 -2.614 1.00 23.56 108 PRO A O 1
ATOM 820 N N . ALA A 1 111 ? 46.804 11.054 -3.844 1.00 24.86 109 ALA A N 1
ATOM 821 C CA . ALA A 1 111 ? 47.505 10.673 -5.068 1.00 25.69 109 ALA A CA 1
ATOM 822 C C . ALA A 1 111 ? 49.010 10.654 -4.824 1.00 26.36 109 ALA A C 1
ATOM 823 O O . ALA A 1 111 ? 49.538 11.450 -4.034 1.00 26.52 109 ALA A O 1
ATOM 825 N N . GLY A 1 112 ? 49.692 9.726 -5.484 1.00 26.77 110 GLY A N 1
ATOM 826 C CA . GLY A 1 112 ? 51.121 9.545 -5.270 1.00 27.33 110 GLY A CA 1
ATOM 827 C C . GLY A 1 112 ? 51.372 8.558 -4.149 1.00 27.44 110 GLY A C 1
ATOM 828 O O . GLY A 1 112 ? 52.188 7.648 -4.295 1.00 28.28 110 GLY A O 1
ATOM 829 N N . HIS A 1 113 ? 50.656 8.733 -3.038 1.00 26.90 111 HIS A N 1
ATOM 830 C CA . HIS A 1 113 ? 50.785 7.867 -1.860 1.00 26.19 111 HIS A CA 1
ATOM 831 C C . HIS A 1 113 ? 50.355 6.421 -2.111 1.00 24.77 111 HIS A C 1
ATOM 832 O O . HIS A 1 113 ? 49.614 6.121 -3.046 1.00 24.27 111 HIS A O 1
ATOM 839 N N . SER A 1 114 ? 50.830 5.527 -1.254 1.00 23.17 112 SER A N 1
ATOM 840 C CA . SER A 1 114 ? 50.516 4.115 -1.372 1.00 21.87 112 SER A CA 1
ATOM 841 C C . SER A 1 114 ? 49.241 3.766 -0.574 1.00 20.00 112 SER A C 1
ATOM 842 O O . SER A 1 114 ? 49.067 4.220 0.560 1.00 19.65 112 SER A O 1
ATOM 845 N N . VAL A 1 115 ? 48.351 2.973 -1.175 1.00 17.96 113 VAL A N 1
ATOM 846 C CA . VAL A 1 115 ? 47.099 2.563 -0.521 1.00 15.53 113 VAL A CA 1
ATOM 847 C C . VAL A 1 115 ? 47.429 1.683 0.696 1.00 14.65 113 VAL A C 1
ATOM 848 O O . VAL A 1 115 ? 48.162 0.697 0.573 1.00 13.90 113 VAL A O 1
ATOM 852 N N . PRO A 1 116 ? 46.890 2.037 1.872 1.00 13.58 114 PRO A N 1
ATOM 853 C CA . PRO A 1 116 ? 47.113 1.232 3.063 1.00 12.90 114 PRO A CA 1
ATOM 854 C C . PRO A 1 116 ? 46.750 -0.240 2.827 1.00 12.44 114 PRO A C 1
ATOM 855 O O . PRO A 1 116 ? 45.847 -0.543 2.043 1.00 12.60 114 PRO A O 1
ATOM 859 N N . LYS A 1 117 ? 47.463 -1.142 3.485 1.00 11.35 115 LYS A N 1
ATOM 860 C CA . LYS A 1 117 ? 47.163 -2.572 3.382 1.00 10.87 115 LYS A CA 1
ATOM 861 C C . LYS A 1 117 ? 46.018 -2.896 4.338 1.00 10.12 115 LYS A C 1
ATOM 862 O O . LYS A 1 117 ? 46.025 -2.449 5.475 1.00 10.18 115 LYS A O 1
ATOM 868 N N . LEU A 1 118 ? 45.029 -3.647 3.860 1.00 9.53 116 LEU A N 1
ATOM 869 C CA . LEU A 1 118 ? 43.871 -4.019 4.675 1.00 8.60 116 LEU A CA 1
ATOM 870 C C . LEU A 1 118 ? 44.088 -5.399 5.256 1.00 8.18 116 LEU A C 1
ATOM 871 O O . LEU A 1 118 ? 44.213 -6.383 4.527 1.00 8.26 116 LEU A O 1
ATOM 876 N N . LEU A 1 119 ? 44.104 -5.481 6.571 1.00 7.67 117 LEU A N 1
ATOM 877 C CA . LEU A 1 119 ? 44.344 -6.756 7.218 1.00 7.65 117 LEU A CA 1
ATOM 878 C C . LEU A 1 119 ? 43.088 -7.217 7.934 1.00 7.33 117 LEU A C 1
ATOM 879 O O . LEU A 1 119 ? 42.453 -6.435 8.643 1.00 7.67 117 LEU A O 1
ATOM 884 N N . ALA A 1 120 ? 42.744 -8.484 7.768 1.00 6.86 118 ALA A N 1
ATOM 885 C CA . ALA A 1 120 ? 41.560 -9.042 8.417 1.00 7.76 118 ALA A CA 1
ATOM 886 C C . ALA A 1 120 ? 41.919 -9.689 9.730 1.00 8.29 118 ALA A C 1
ATOM 887 O O . ALA A 1 120 ? 42.892 -10.451 9.831 1.00 8.53 118 ALA A O 1
ATOM 889 N N . VAL A 1 121 ? 41.148 -9.342 10.746 1.00 8.96 119 VAL A N 1
ATOM 890 C CA . VAL A 1 121 ? 41.160 -10.072 11.983 1.00 10.09 119 VAL A CA 1
ATOM 891 C C . VAL A 1 121 ? 40.208 -11.223 11.808 1.00 11.26 119 VAL A C 1
ATOM 892 O O . VAL A 1 121 ? 39.156 -11.110 11.159 1.00 11.47 119 VAL A O 1
ATOM 896 N N . THR A 1 122 ? 40.588 -12.335 12.402 1.00 12.17 120 THR A N 1
ATOM 897 C CA . THR A 1 122 ? 39.920 -13.579 12.192 1.00 13.41 120 THR A CA 1
ATOM 898 C C . THR A 1 122 ? 39.145 -13.861 13.502 1.00 14.13 120 THR A C 1
ATOM 899 O O . THR A 1 122 ? 38.029 -13.317 13.704 1.00 13.73 120 THR A O 1
ATOM 903 N N . GLU A 1 123 ? 39.720 -14.667 14.389 1.00 14.45 121 GLU A N 1
ATOM 904 C CA . GLU A 1 123 ? 39.201 -14.805 15.737 1.00 15.95 121 GLU A CA 1
ATOM 905 C C . GLU A 1 123 ? 40.221 -14.188 16.663 1.00 16.52 121 GLU A C 1
ATOM 906 O O . GLU A 1 123 ? 41.403 -14.496 16.568 1.00 17.31 121 GLU A O 1
ATOM 912 N N . LEU A 1 124 ? 39.777 -13.299 17.537 1.00 17.37 122 LEU A N 1
ATOM 913 C CA . LEU A 1 124 ? 40.680 -12.664 18.491 1.00 18.73 122 LEU A CA 1
ATOM 914 C C . LEU A 1 124 ? 41.285 -13.712 19.430 1.00 19.47 122 LEU A C 1
ATOM 915 O O . LEU A 1 124 ? 40.647 -14.732 19.717 1.00 19.77 122 LEU A O 1
ATOM 920 N N . THR A 1 125 ? 42.505 -13.461 19.907 1.00 20.89 123 THR A N 1
ATOM 921 C CA . THR A 1 125 ? 43.165 -14.377 20.856 1.00 21.94 123 THR A CA 1
ATOM 922 C C . THR A 1 125 ? 42.341 -14.483 22.144 1.00 22.40 123 THR A C 1
ATOM 923 O O . THR A 1 125 ? 42.497 -15.436 22.912 1.00 23.00 123 THR A O 1
ATOM 927 N N . SER A 1 126 ? 41.451 -13.513 22.362 1.00 22.53 124 SER A N 1
ATOM 928 C CA . SER A 1 126 ? 40.604 -13.492 23.562 1.00 23.13 124 SER A CA 1
ATOM 929 C C . SER A 1 126 ? 39.456 -14.499 23.479 1.00 23.75 124 SER A C 1
ATOM 930 O O . SER A 1 126 ? 38.839 -14.840 24.493 1.00 24.08 124 SER A O 1
ATOM 933 N N . ILE A 1 127 ? 39.173 -14.964 22.266 1.00 24.44 125 ILE A N 1
ATOM 934 C CA . ILE A 1 127 ? 38.184 -16.007 22.057 1.00 25.04 125 ILE A CA 1
ATOM 935 C C . ILE A 1 127 ? 38.870 -17.367 22.215 1.00 25.64 125 ILE A C 1
ATOM 936 O O . ILE A 1 127 ? 39.670 -17.765 21.369 1.00 25.81 125 ILE A O 1
ATOM 941 N N . SER A 1 128 ? 38.567 -18.062 23.310 1.00 26.03 126 SER A N 1
ATOM 942 C CA . SER A 1 128 ? 39.012 -19.436 23.492 1.00 26.81 126 SER A CA 1
ATOM 943 C C . SER A 1 128 ? 38.037 -20.368 22.763 1.00 27.16 126 SER A C 1
ATOM 944 O O . SER A 1 128 ? 36.996 -19.925 22.247 1.00 26.66 126 SER A O 1
ATOM 947 N N . ASP A 1 129 ? 38.374 -21.654 22.724 1.00 27.58 127 ASP A N 1
ATOM 948 C CA . ASP A 1 129 ? 37.492 -22.666 22.132 1.00 28.38 127 ASP A CA 1
ATOM 949 C C . ASP A 1 129 ? 36.078 -22.682 22.725 1.00 28.40 127 ASP A C 1
ATOM 950 O O . ASP A 1 129 ? 35.101 -22.835 21.980 1.00 28.28 127 ASP A O 1
ATOM 955 N N . ASP A 1 130 ? 35.985 -22.525 24.049 1.00 28.39 128 ASP A N 1
ATOM 956 C CA . ASP A 1 130 ? 34.705 -22.441 24.756 1.00 28.89 128 ASP A CA 1
ATOM 957 C C . ASP A 1 130 ? 33.920 -21.164 24.414 1.00 28.54 128 ASP A C 1
ATOM 958 O O . ASP A 1 130 ? 32.698 -21.211 24.226 1.00 28.29 128 ASP A O 1
ATOM 963 N N . VAL A 1 131 ? 34.624 -20.033 24.349 1.00 28.20 129 VAL A N 1
ATOM 964 C CA . VAL A 1 131 ? 34.004 -18.768 23.946 1.00 28.02 129 VAL A CA 1
ATOM 965 C C . VAL A 1 131 ? 33.520 -18.865 22.493 1.00 27.85 129 VAL A C 1
ATOM 966 O O . VAL A 1 131 ? 32.406 -18.430 22.170 1.00 28.02 129 VAL A O 1
ATOM 970 N N . LEU A 1 132 ? 34.348 -19.466 21.636 1.00 27.55 130 LEU A N 1
ATOM 971 C CA . LEU A 1 132 ? 33.995 -19.681 20.232 1.00 27.48 130 LEU A CA 1
ATOM 972 C C . LEU A 1 132 ? 32.724 -20.514 20.113 1.00 27.65 130 LEU A C 1
ATOM 973 O O . LEU A 1 132 ? 31.833 -20.184 19.318 1.00 27.33 130 LEU A O 1
ATOM 978 N N . ARG A 1 133 ? 32.653 -21.584 20.911 1.00 27.76 131 ARG A N 1
ATOM 979 C CA . ARG A 1 133 ? 31.530 -22.528 20.873 1.00 27.92 131 ARG A CA 1
ATOM 980 C C . ARG A 1 133 ? 30.267 -21.984 21.533 1.00 27.78 131 ARG A C 1
ATOM 981 O O . ARG A 1 133 ? 29.184 -22.048 20.943 1.00 27.84 131 ARG A O 1
ATOM 989 N N . ASN A 1 134 ? 30.411 -21.444 22.744 1.00 27.43 132 ASN A N 1
ATOM 990 C CA . ASN A 1 134 ? 29.261 -21.189 23.611 1.00 27.49 132 ASN A CA 1
ATOM 991 C C . ASN A 1 134 ? 28.875 -19.728 23.845 1.00 27.33 132 ASN A C 1
ATOM 992 O O . ASN A 1 134 ? 27.861 -19.463 24.486 1.00 27.60 132 ASN A O 1
ATOM 997 N N . GLU A 1 135 ? 29.672 -18.790 23.338 1.00 27.27 133 GLU A N 1
ATOM 998 C CA . GLU A 1 135 ? 29.328 -17.361 23.417 1.00 27.40 133 GLU A CA 1
ATOM 999 C C . GLU A 1 135 ? 29.067 -16.794 22.026 1.00 27.63 133 GLU A C 1
ATOM 1000 O O . GLU A 1 135 ? 27.946 -16.374 21.715 1.00 27.72 133 GLU A O 1
ATOM 1006 N N . GLN A 1 136 ? 30.118 -16.761 21.207 1.00 28.10 134 GLN A N 1
ATOM 1007 C CA . GLN A 1 136 ? 29.974 -16.713 19.755 1.00 28.25 134 GLN A CA 1
ATOM 1008 C C . GLN A 1 136 ? 29.421 -18.106 19.476 1.00 28.56 134 GLN A C 1
ATOM 1009 O O . GLN A 1 136 ? 29.922 -19.101 20.019 1.00 29.62 134 GLN A O 1
ATOM 1015 N N . ASN A 1 137 ? 28.365 -18.221 18.697 1.00 28.44 135 ASN A N 1
ATOM 1016 C CA . ASN A 1 137 ? 27.833 -19.575 18.501 1.00 27.84 135 ASN A CA 1
ATOM 1017 C C . ASN A 1 137 ? 28.322 -20.183 17.189 1.00 27.33 135 ASN A C 1
ATOM 1018 O O . ASN A 1 137 ? 27.534 -20.474 16.288 1.00 27.46 135 ASN A O 1
ATOM 1023 N N . CYS A 1 138 ? 29.641 -20.347 17.092 1.00 26.69 136 CYS A N 1
ATOM 1024 C CA . CYS A 1 138 ? 30.263 -20.918 15.903 1.00 26.22 136 CYS A CA 1
ATOM 1025 C C . CYS A 1 138 ? 30.002 -22.423 15.812 1.00 26.49 136 CYS A C 1
ATOM 1026 O O . CYS A 1 138 ? 30.037 -23.131 16.812 1.00 25.85 136 CYS A O 1
ATOM 1029 N N . ARG A 1 139 ? 29.720 -22.895 14.606 1.00 27.20 137 ARG A N 1
ATOM 1030 C CA . ARG A 1 139 ? 29.543 -24.320 14.372 1.00 28.08 137 ARG A CA 1
ATOM 1031 C C . ARG A 1 139 ? 30.831 -25.023 13.954 1.00 28.06 137 ARG A C 1
ATOM 1032 O O . ARG A 1 139 ? 30.840 -26.248 13.831 1.00 28.21 137 ARG A O 1
ATOM 1040 N N . LEU A 1 140 ? 31.896 -24.255 13.714 1.00 28.00 138 LEU A N 1
ATOM 1041 C CA . LEU A 1 140 ? 33.201 -24.832 13.339 1.00 28.04 138 LEU A CA 1
ATOM 1042 C C . LEU A 1 140 ? 34.234 -24.765 14.478 1.00 27.83 138 LEU A C 1
ATOM 1043 O O . LEU A 1 140 ? 34.255 -23.786 15.232 1.00 27.85 138 LEU A O 1
ATOM 1048 N N . PRO A 1 141 ? 35.100 -25.801 14.603 1.00 27.56 139 PRO A N 1
ATOM 1049 C CA . PRO A 1 141 ? 36.244 -25.691 15.518 1.00 27.45 139 PRO A CA 1
ATOM 1050 C C . PRO A 1 141 ? 37.210 -24.586 15.075 1.00 27.28 139 PRO A C 1
ATOM 1051 O O . PRO A 1 141 ? 37.180 -24.179 13.915 1.00 27.04 139 PRO A O 1
ATOM 1063 N N . ALA A 1 143 ? 40.441 -23.948 14.215 1.00 25.58 141 ALA A N 1
ATOM 1064 C CA . ALA A 1 143 ? 41.354 -23.965 13.067 1.00 24.61 141 ALA A CA 1
ATOM 1065 C C . ALA A 1 143 ? 40.618 -23.861 11.743 1.00 23.78 141 ALA A C 1
ATOM 1066 O O . ALA A 1 143 ? 41.107 -23.218 10.808 1.00 23.42 141 ALA A O 1
ATOM 1068 N N . GLU A 1 144 ? 39.449 -24.497 11.678 1.00 22.88 142 GLU A N 1
ATOM 1069 C CA . GLU A 1 144 ? 38.599 -24.460 10.490 1.00 22.27 142 GLU A CA 1
ATOM 1070 C C . GLU A 1 144 ? 37.960 -23.086 10.303 1.00 20.70 142 GLU A C 1
ATOM 1071 O O . GLU A 1 144 ? 37.861 -22.595 9.175 1.00 20.70 142 GLU A O 1
ATOM 1077 N N . GLN A 1 145 ? 37.537 -22.476 11.410 1.00 18.95 143 GLN A N 1
ATOM 1078 C CA . GLN A 1 145 ? 36.896 -21.159 11.387 1.00 17.36 143 GLN A CA 1
ATOM 1079 C C . GLN A 1 145 ? 37.897 -20.078 10.972 1.00 16.08 143 GLN A C 1
ATOM 1080 O O . GLN A 1 145 ? 37.589 -19.204 10.160 1.00 15.39 143 GLN A O 1
ATOM 1086 N N . VAL A 1 146 ? 39.103 -20.175 11.519 1.00 15.36 144 VAL A N 1
ATOM 1087 C CA . VAL A 1 146 ? 40.188 -19.261 11.201 1.00 14.61 144 VAL A CA 1
ATOM 1088 C C . VAL A 1 146 ? 40.546 -19.303 9.716 1.00 14.44 144 VAL A C 1
ATOM 1089 O O . VAL A 1 146 ? 40.633 -18.252 9.071 1.00 14.03 144 VAL A O 1
ATOM 1093 N N . LEU A 1 147 ? 40.740 -20.506 9.176 1.00 14.30 145 LEU A N 1
ATOM 1094 C CA . LEU A 1 147 ? 41.074 -20.671 7.761 1.00 13.78 145 LEU A CA 1
ATOM 1095 C C . LEU A 1 147 ? 39.942 -20.151 6.849 1.00 13.53 145 LEU A C 1
ATOM 1096 O O . LEU A 1 147 ? 40.192 -19.455 5.862 1.00 13.73 145 LEU A O 1
ATOM 1101 N N . SER A 1 148 ? 38.704 -20.459 7.208 1.00 13.17 146 SER A N 1
ATOM 1102 C CA . SER A 1 148 ? 37.521 -20.001 6.462 1.00 13.36 146 SER A CA 1
ATOM 1103 C C . SER A 1 148 ? 37.408 -18.460 6.406 1.00 12.97 146 SER A C 1
ATOM 1104 O O . SER A 1 148 ? 37.163 -17.881 5.346 1.00 12.47 146 SER A O 1
ATOM 1107 N N . LEU A 1 149 ? 37.590 -17.812 7.552 1.00 12.16 147 LEU A N 1
ATOM 1108 C CA . LEU A 1 149 ? 37.611 -16.345 7.623 1.00 12.24 147 LEU A CA 1
ATOM 1109 C C . LEU A 1 149 ? 38.776 -15.765 6.808 1.00 12.07 147 LEU A C 1
ATOM 1110 O O . LEU A 1 149 ? 38.605 -14.799 6.080 1.00 11.30 147 LEU A O 1
ATOM 1115 N N . ALA A 1 150 ? 39.952 -16.381 6.919 1.00 12.34 148 ALA A N 1
ATOM 1116 C CA . ALA A 1 150 ? 41.121 -15.917 6.183 1.00 13.07 148 ALA A CA 1
ATOM 1117 C C . ALA A 1 150 ? 40.934 -16.029 4.658 1.00 13.60 148 ALA A C 1
ATOM 1118 O O . ALA A 1 150 ? 41.176 -15.062 3.934 1.00 13.52 148 ALA A O 1
ATOM 1120 N N . LYS A 1 151 ? 40.491 -17.196 4.182 1.00 14.50 149 LYS A N 1
ATOM 1121 C CA . LYS A 1 151 ? 40.246 -17.413 2.751 1.00 15.69 149 LYS A CA 1
ATOM 1122 C C . LYS A 1 151 ? 39.249 -16.395 2.197 1.00 15.84 149 LYS A C 1
ATOM 1123 O O . LYS A 1 151 ? 39.493 -15.770 1.157 1.00 15.38 149 LYS A O 1
ATOM 1137 N N . ALA A 1 153 ? 38.512 -13.460 3.431 1.00 14.54 151 ALA A N 1
ATOM 1138 C CA . ALA A 1 153 ? 39.156 -12.146 3.425 1.00 14.12 151 ALA A CA 1
ATOM 1139 C C . ALA A 1 153 ? 40.000 -11.950 2.171 1.00 13.97 151 ALA A C 1
ATOM 1140 O O . ALA A 1 153 ? 39.898 -10.910 1.510 1.00 13.81 151 ALA A O 1
ATOM 1142 N N . LYS A 1 154 ? 40.836 -12.941 1.856 1.00 13.62 152 LYS A N 1
ATOM 1143 C CA . LYS A 1 154 ? 41.603 -12.945 0.597 1.00 14.35 152 LYS A CA 1
ATOM 1144 C C . LYS A 1 154 ? 40.690 -12.755 -0.621 1.00 14.75 152 LYS A C 1
ATOM 1145 O O . LYS A 1 154 ? 40.966 -11.920 -1.465 1.00 14.10 152 LYS A O 1
ATOM 1151 N N . HIS A 1 155 ? 39.593 -13.510 -0.694 1.00 15.55 153 HIS A N 1
ATOM 1152 C CA . HIS A 1 155 ? 38.663 -13.369 -1.828 1.00 15.96 153 HIS A CA 1
ATOM 1153 C C . HIS A 1 155 ? 37.822 -12.102 -1.796 1.00 15.60 153 HIS A C 1
ATOM 1154 O O . HIS A 1 155 ? 37.104 -11.821 -2.748 1.00 15.56 153 HIS A O 1
ATOM 1161 N N . SER A 1 156 ? 37.941 -11.322 -0.724 1.00 15.18 154 SER A N 1
ATOM 1162 C CA . SER A 1 156 ? 37.152 -10.107 -0.573 1.00 15.03 154 SER A CA 1
ATOM 1163 C C . SER A 1 156 ? 37.945 -8.798 -0.587 1.00 14.89 154 SER A C 1
ATOM 1164 O O . SER A 1 156 ? 37.445 -7.775 -0.124 1.00 15.31 154 SER A O 1
ATOM 1167 N N . GLY A 1 157 ? 39.174 -8.825 -1.090 1.00 14.33 155 GLY A N 1
ATOM 1168 C CA . GLY A 1 157 ? 39.996 -7.611 -1.153 1.00 14.05 155 GLY A CA 1
ATOM 1169 C C . GLY A 1 157 ? 40.938 -7.309 0.007 1.00 13.40 155 GLY A C 1
ATOM 1170 O O . GLY A 1 157 ? 41.635 -6.297 -0.013 1.00 12.96 155 GLY A O 1
ATOM 1171 N N . ALA A 1 158 ? 40.975 -8.161 1.024 1.00 12.95 156 ALA A N 1
ATOM 1172 C CA . ALA A 1 158 ? 41.965 -7.966 2.097 1.00 11.74 156 ALA A CA 1
ATOM 1173 C C . ALA A 1 158 ? 43.365 -8.260 1.567 1.00 11.38 156 ALA A C 1
ATOM 1174 O O . ALA A 1 158 ? 43.552 -9.154 0.758 1.00 11.01 156 ALA A O 1
ATOM 1176 N N . ASP A 1 159 ? 44.350 -7.504 2.029 1.00 11.41 157 ASP A N 1
ATOM 1177 C CA . ASP A 1 159 ? 45.730 -7.735 1.624 1.00 11.55 157 ASP A CA 1
ATOM 1178 C C . ASP A 1 159 ? 46.459 -8.736 2.515 1.00 11.36 157 ASP A C 1
ATOM 1179 O O . ASP A 1 159 ? 47.534 -9.227 2.165 1.00 10.26 157 ASP A O 1
ATOM 1184 N N . GLY A 1 160 ? 45.870 -9.033 3.667 1.00 11.05 158 GLY A N 1
ATOM 1185 C CA . GLY A 1 160 ? 46.501 -9.942 4.612 1.00 11.07 158 GLY A CA 1
ATOM 1186 C C . GLY A 1 160 ? 45.615 -10.254 5.793 1.00 11.22 158 GLY A C 1
ATOM 1187 O O . GLY A 1 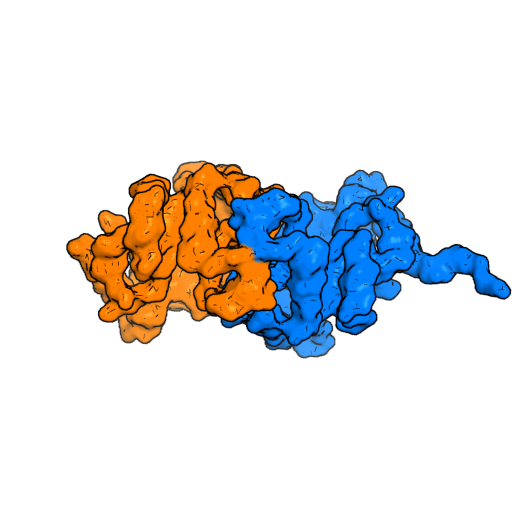160 ? 44.459 -9.824 5.835 1.00 10.38 158 GLY A O 1
ATOM 1188 N N . VAL A 1 161 ? 46.151 -11.052 6.725 1.00 11.21 159 VAL A N 1
ATOM 1189 C CA . VAL A 1 161 ? 45.471 -11.371 7.975 1.00 11.68 159 VAL A CA 1
ATOM 1190 C C . VAL A 1 161 ? 46.409 -11.208 9.184 1.00 11.74 159 VAL A C 1
ATOM 1191 O O . VAL A 1 161 ? 47.626 -11.302 9.063 1.00 10.84 159 VAL A O 1
ATOM 1195 N N . ILE A 1 162 ? 45.818 -10.991 10.351 1.00 12.23 160 ILE A N 1
ATOM 1196 C CA . ILE A 1 162 ? 46.531 -11.120 11.605 1.00 12.26 160 ILE A CA 1
ATOM 1197 C C . ILE A 1 162 ? 46.368 -12.568 12.034 1.00 13.04 160 ILE A C 1
ATOM 1198 O O . ILE A 1 162 ? 45.246 -13.038 12.178 1.00 12.93 160 ILE A O 1
ATOM 1203 N N . CYS A 1 163 ? 47.482 -13.271 12.242 1.00 13.46 161 CYS A N 1
ATOM 1204 C CA . CYS A 1 163 ? 47.450 -14.646 12.715 1.00 14.08 161 CYS A CA 1
ATOM 1205 C C . CYS A 1 163 ? 48.610 -14.880 13.665 1.00 14.85 161 CYS A C 1
ATOM 1206 O O . CYS A 1 163 ? 49.502 -14.058 13.763 1.00 14.56 161 CYS A O 1
ATOM 1209 N N . SER A 1 164 ? 48.587 -16.004 14.371 1.00 16.16 162 SER A N 1
ATOM 1210 C CA . SER A 1 164 ? 49.694 -16.374 15.235 1.00 17.66 162 SER A CA 1
ATOM 1211 C C . SER A 1 164 ? 50.808 -16.961 14.364 1.00 18.04 162 SER A C 1
ATOM 1212 O O . SER A 1 164 ? 50.528 -17.516 13.300 1.00 18.15 162 SER A O 1
ATOM 1215 N N . PRO A 1 165 ? 52.071 -16.835 14.804 1.00 18.68 163 PRO A N 1
ATOM 1216 C CA . PRO A 1 165 ? 53.194 -17.429 14.079 1.00 19.17 163 PRO A CA 1
ATOM 1217 C C . PRO A 1 165 ? 52.953 -18.889 13.656 1.00 19.70 163 PRO A C 1
ATOM 1218 O O . PRO A 1 165 ? 53.302 -19.272 12.536 1.00 19.24 163 PRO A O 1
ATOM 1222 N N . LEU A 1 166 ? 52.340 -19.675 14.535 1.00 20.24 164 LEU A N 1
ATOM 1223 C CA . LEU A 1 166 ? 52.087 -21.093 14.283 1.00 21.42 164 LEU A CA 1
ATOM 1224 C C . LEU A 1 166 ? 51.029 -21.359 13.221 1.00 21.18 164 LEU A C 1
ATOM 1225 O O . LEU A 1 166 ? 51.017 -22.433 12.612 1.00 21.22 164 LEU A O 1
ATOM 1230 N N . GLU A 1 167 ? 50.135 -20.394 13.012 1.00 20.58 165 GLU A N 1
ATOM 1231 C CA . GLU A 1 167 ? 49.047 -20.538 12.052 1.00 20.30 165 GLU A CA 1
ATOM 1232 C C . GLU A 1 167 ? 49.494 -20.298 10.608 1.00 19.69 165 GLU A C 1
ATOM 1233 O O . GLU A 1 167 ? 48.801 -20.694 9.678 1.00 18.81 165 GLU A O 1
ATOM 1239 N N . VAL A 1 168 ? 50.642 -19.645 10.426 1.00 19.42 166 VAL A N 1
ATOM 1240 C CA . VAL A 1 168 ? 51.040 -19.187 9.093 1.00 19.32 166 VAL A CA 1
ATOM 1241 C C . VAL A 1 168 ? 51.017 -20.329 8.075 1.00 19.52 166 VAL A C 1
ATOM 1242 O O . VAL A 1 168 ? 50.464 -20.158 6.991 1.00 18.42 166 VAL A O 1
ATOM 1246 N N . LYS A 1 169 ? 51.553 -21.494 8.456 1.00 19.57 167 LYS A N 1
ATOM 1247 C CA . LYS A 1 169 ? 51.716 -22.603 7.513 1.00 20.72 167 LYS A CA 1
ATOM 1248 C C . LYS A 1 169 ? 50.392 -23.076 6.918 1.00 20.28 167 LYS A C 1
ATOM 1249 O O . LYS A 1 169 ? 50.283 -23.196 5.706 1.00 19.97 167 LYS A O 1
ATOM 1255 N N . LYS A 1 170 ? 49.391 -23.332 7.757 1.00 20.55 168 LYS A N 1
ATOM 1256 C CA . LYS A 1 170 ? 48.057 -23.714 7.256 1.00 20.89 168 LYS A CA 1
ATOM 1257 C C . LYS A 1 170 ? 47.439 -22.614 6.390 1.00 19.92 168 LYS A C 1
ATOM 1258 O O . LYS A 1 170 ? 46.901 -22.899 5.326 1.00 19.04 168 LYS A O 1
ATOM 1264 N N . LEU A 1 171 ? 47.507 -21.368 6.857 1.00 18.94 169 LEU A N 1
ATOM 1265 C CA . LEU A 1 171 ? 46.943 -20.257 6.092 1.00 18.88 169 LEU A CA 1
ATOM 1266 C C . LEU A 1 171 ? 47.645 -20.113 4.747 1.00 18.93 169 LEU A C 1
ATOM 1267 O O . LEU A 1 171 ? 46.983 -20.048 3.711 1.00 18.19 169 LEU A O 1
ATOM 1272 N N . HIS A 1 172 ? 48.978 -20.119 4.772 1.00 19.19 170 HIS A N 1
ATOM 1273 C CA . HIS A 1 172 ? 49.794 -20.012 3.559 1.00 19.99 170 HIS A CA 1
ATOM 1274 C C . HIS A 1 172 ? 49.496 -21.157 2.574 1.00 20.13 170 HIS A C 1
ATOM 1275 O O . HIS A 1 172 ? 49.226 -20.900 1.403 1.00 19.28 170 HIS A O 1
ATOM 1282 N N . GLU A 1 173 ? 49.519 -22.397 3.071 1.00 20.82 171 GLU A N 1
ATOM 1283 C CA . GLU A 1 173 ? 49.153 -23.599 2.298 1.00 22.21 171 GLU A CA 1
ATOM 1284 C C . GLU A 1 173 ? 47.897 -23.389 1.467 1.00 21.38 171 GLU A C 1
ATOM 1285 O O . GLU A 1 173 ? 47.821 -23.835 0.328 1.00 21.27 171 GLU A O 1
ATOM 1291 N N . ASN A 1 174 ? 46.903 -22.736 2.067 1.00 20.19 172 ASN A N 1
ATOM 1292 C CA . ASN A 1 174 ? 45.620 -22.479 1.411 1.00 19.66 172 ASN A CA 1
ATOM 1293 C C . ASN A 1 174 ? 45.520 -21.175 0.605 1.00 18.59 172 ASN A C 1
ATOM 1294 O O . ASN A 1 174 ? 44.822 -21.121 -0.407 1.00 18.57 172 ASN A O 1
ATOM 1299 N N . ILE A 1 175 ? 46.215 -20.132 1.046 1.00 17.30 173 ILE A N 1
ATOM 1300 C CA . ILE A 1 175 ? 46.031 -18.796 0.463 1.00 16.70 173 ILE A CA 1
ATOM 1301 C C . ILE A 1 175 ? 47.188 -18.330 -0.438 1.00 16.04 173 ILE A C 1
ATOM 1302 O O . ILE A 1 175 ? 46.964 -17.607 -1.399 1.00 15.94 173 ILE A O 1
ATOM 1307 N N . GLY A 1 176 ? 48.413 -18.736 -0.128 1.00 15.28 174 GLY A N 1
ATOM 1308 C CA . GLY A 1 176 ? 49.549 -18.452 -1.011 1.00 15.41 174 GLY A CA 1
ATOM 1309 C C . GLY A 1 176 ? 50.319 -17.186 -0.680 1.00 15.11 174 GLY A C 1
ATOM 1310 O O . GLY A 1 176 ? 50.143 -16.604 0.390 1.00 14.58 174 GLY A O 1
ATOM 1311 N N . ASP A 1 177 ? 51.155 -16.759 -1.624 1.00 15.33 175 ASP A N 1
ATOM 1312 C CA . ASP A 1 177 ? 52.165 -15.716 -1.394 1.00 15.56 175 ASP A CA 1
ATOM 1313 C C . ASP A 1 177 ? 51.704 -14.272 -1.660 1.00 15.33 175 ASP A C 1
ATOM 1314 O O . ASP A 1 177 ? 52.367 -13.313 -1.236 1.00 15.08 175 ASP A O 1
ATOM 1319 N N . ASP A 1 178 ? 50.578 -14.113 -2.349 1.00 14.79 176 ASP A N 1
ATOM 1320 C CA . ASP A 1 178 ? 50.044 -12.779 -2.651 1.00 14.44 176 ASP A CA 1
ATOM 1321 C C . ASP A 1 178 ? 49.118 -12.310 -1.507 1.00 13.41 176 ASP A C 1
ATOM 1322 O O . ASP A 1 178 ? 47.913 -12.129 -1.678 1.00 12.44 176 ASP A O 1
ATOM 1327 N N . PHE A 1 179 ? 49.720 -12.121 -0.334 1.00 12.88 177 PHE A N 1
ATOM 1328 C CA . PHE A 1 179 ? 49.001 -11.963 0.927 1.00 11.73 177 PHE A CA 1
ATOM 1329 C C . PHE A 1 179 ? 50.013 -11.712 2.038 1.00 11.49 177 PHE A C 1
ATOM 1330 O O . PHE A 1 179 ? 51.154 -12.198 1.979 1.00 11.72 177 PHE A O 1
ATOM 1338 N N . LEU A 1 180 ? 49.596 -10.951 3.042 1.00 10.58 178 LEU A N 1
ATOM 1339 C CA . LEU A 1 180 ? 50.456 -10.630 4.179 1.00 10.09 178 LEU A CA 1
ATOM 1340 C C . LEU A 1 180 ? 50.039 -11.411 5.409 1.00 9.68 178 LEU A C 1
ATOM 1341 O O . LEU A 1 180 ? 48.898 -11.328 5.848 1.00 9.73 178 LEU A O 1
ATOM 1346 N N . TYR A 1 181 ? 50.966 -12.176 5.971 1.00 9.22 179 TYR A N 1
ATOM 1347 C CA . TYR A 1 181 ? 50.701 -12.859 7.233 1.00 9.19 179 TYR A CA 1
ATOM 1348 C C . TYR A 1 181 ? 51.389 -12.066 8.337 1.00 9.07 179 TYR A C 1
ATOM 1349 O O . TYR A 1 181 ? 52.615 -12.109 8.469 1.00 8.63 179 TYR A O 1
ATOM 1358 N N . VAL A 1 182 ? 50.588 -11.309 9.090 1.00 8.93 180 VAL A N 1
ATOM 1359 C CA . VAL A 1 182 ? 51.088 -10.388 10.115 1.00 9.14 180 VAL A CA 1
ATOM 1360 C C . VAL A 1 182 ? 50.922 -11.009 11.502 1.00 10.61 180 VAL A C 1
ATOM 1361 O O . VAL A 1 182 ? 49.797 -11.316 11.922 1.00 11.17 180 VAL A O 1
ATOM 1365 N N . THR A 1 183 ? 52.047 -11.205 12.195 1.00 10.46 181 THR A N 1
ATOM 1366 C CA . THR A 1 183 ? 52.090 -12.037 13.406 1.00 11.32 181 THR A CA 1
ATOM 1367 C C . THR A 1 183 ? 52.610 -11.284 14.648 1.00 11.89 181 THR A C 1
ATOM 1368 O O . THR A 1 183 ? 53.799 -10.964 14.713 1.00 11.24 181 THR A O 1
ATOM 1372 N N . PRO A 1 184 ? 51.725 -11.017 15.644 1.00 13.28 182 PRO A N 1
ATOM 1373 C CA . PRO A 1 184 ? 52.085 -10.252 16.872 1.00 14.56 182 PRO A CA 1
ATOM 1374 C C . PRO A 1 184 ? 52.750 -10.932 18.080 1.00 16.17 182 PRO A C 1
ATOM 1375 O O . PRO A 1 184 ? 53.259 -10.235 18.980 1.00 17.62 182 PRO A O 1
ATOM 1379 N N . GLY A 1 185 ? 52.765 -12.248 18.182 1.00 17.50 183 GLY A N 1
ATOM 1380 C CA . GLY A 1 185 ? 53.206 -12.801 19.502 1.00 18.67 183 GLY A CA 1
ATOM 1381 C C . GLY A 1 185 ? 54.701 -12.805 19.829 1.00 18.87 183 GLY A C 1
ATOM 1382 O O . GLY A 1 185 ? 55.144 -13.525 20.731 1.00 19.59 183 GLY A O 1
ATOM 1383 N N . ILE A 1 186 ? 55.481 -11.990 19.126 1.00 18.71 184 ILE A N 1
ATOM 1384 C CA . ILE A 1 186 ? 56.918 -12.270 18.955 1.00 18.51 184 ILE A CA 1
ATOM 1385 C C . ILE A 1 186 ? 57.867 -11.719 20.045 1.00 18.65 184 ILE A C 1
ATOM 1386 O O . ILE A 1 186 ? 57.837 -10.523 20.363 1.00 18.14 184 ILE A O 1
ATOM 1391 N N . ARG A 1 187 ? 58.701 -12.601 20.606 1.00 18.70 185 ARG A N 1
ATOM 1392 C CA . ARG A 1 187 ? 59.695 -12.192 21.615 1.00 19.86 185 ARG A CA 1
ATOM 1393 C C . ARG A 1 187 ? 61.053 -12.882 21.430 1.00 19.34 185 ARG A C 1
ATOM 1394 O O . ARG A 1 187 ? 61.116 -14.056 21.084 1.00 18.71 185 ARG A O 1
ATOM 1402 N N . PRO A 1 188 ? 62.152 -12.156 21.684 1.00 19.86 186 PRO A N 1
ATOM 1403 C CA . PRO A 1 188 ? 63.475 -12.794 21.704 1.00 20.33 186 PRO A CA 1
ATOM 1404 C C . PRO A 1 188 ? 63.577 -13.908 22.760 1.00 20.86 186 PRO A C 1
ATOM 1405 O O . PRO A 1 188 ? 64.228 -14.936 22.519 1.00 20.88 186 PRO A O 1
ATOM 1409 N N . ALA A 1 200 ? 57.711 -17.633 20.558 1.00 18.22 198 ALA A N 1
ATOM 1410 C CA . ALA A 1 200 ? 58.082 -17.498 19.143 1.00 17.67 198 ALA A CA 1
ATOM 1411 C C . ALA A 1 200 ? 59.035 -16.314 18.886 1.00 17.15 198 ALA A C 1
ATOM 1412 O O . ALA A 1 200 ? 58.680 -15.150 19.094 1.00 17.16 198 ALA A O 1
ATOM 1414 N N . THR A 1 201 ? 60.229 -16.641 18.415 1.00 15.72 199 THR A N 1
ATOM 1415 C CA . THR A 1 201 ? 61.305 -15.682 18.179 1.00 15.02 199 THR A CA 1
ATOM 1416 C C . THR A 1 201 ? 61.196 -15.034 16.777 1.00 14.10 199 THR A C 1
ATOM 1417 O O . THR A 1 201 ? 60.442 -15.519 15.950 1.00 13.40 199 THR A O 1
ATOM 1421 N N . PRO A 1 202 ? 61.900 -13.907 16.533 1.00 13.31 200 PRO A N 1
ATOM 1422 C CA . PRO A 1 202 ? 61.944 -13.368 15.174 1.00 13.30 200 PRO A CA 1
ATOM 1423 C C . PRO A 1 202 ? 62.478 -14.391 14.153 1.00 13.39 200 PRO A C 1
ATOM 1424 O O . PRO A 1 202 ? 61.935 -14.487 13.052 1.00 11.84 200 PRO A O 1
ATOM 1428 N N . LYS A 1 203 ? 63.491 -15.167 14.548 1.00 13.49 201 LYS A N 1
ATOM 1429 C CA . LYS A 1 203 ? 64.053 -16.220 13.706 1.00 13.83 201 LYS A CA 1
ATOM 1430 C C . LYS A 1 203 ? 62.988 -17.247 13.315 1.00 14.10 201 LYS A C 1
ATOM 1431 O O . LYS A 1 203 ? 62.842 -17.577 12.136 1.00 13.09 201 LYS A O 1
ATOM 1445 N N . ALA A 1 205 ? 59.751 -16.865 13.398 1.00 13.34 203 ALA A N 1
ATOM 1446 C CA . ALA A 1 205 ? 58.745 -16.148 12.605 1.00 13.38 203 ALA A CA 1
ATOM 1447 C C . ALA A 1 205 ? 59.187 -16.045 11.152 1.00 13.19 203 ALA A C 1
ATOM 1448 O O . ALA A 1 205 ? 58.383 -16.258 10.241 1.00 12.21 203 ALA A O 1
ATOM 1450 N N . LYS A 1 206 ? 60.469 -15.731 10.960 1.00 13.18 204 LYS A N 1
ATOM 1451 C CA . LYS A 1 206 ? 61.088 -15.685 9.642 1.00 13.34 204 LYS A CA 1
ATOM 1452 C C . LYS A 1 206 ? 60.984 -17.045 8.943 1.00 13.82 204 LYS A C 1
ATOM 1453 O O . LYS A 1 206 ? 60.522 -17.135 7.801 1.00 13.33 204 LYS A O 1
ATOM 1459 N N . GLU A 1 207 ? 61.400 -18.098 9.655 1.00 14.02 205 GLU A N 1
A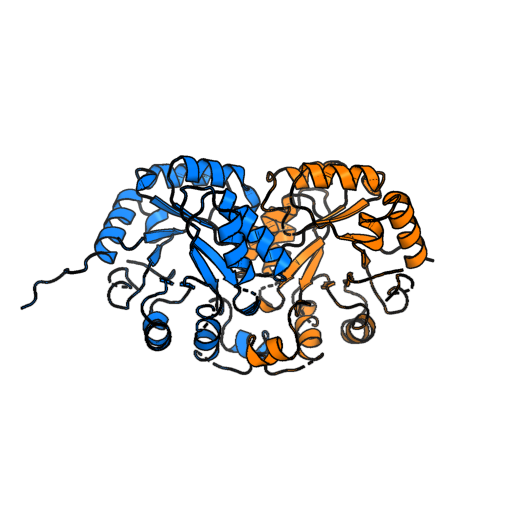TOM 1460 C CA . GLU A 1 207 ? 61.424 -19.452 9.114 1.00 14.72 205 GLU A CA 1
ATOM 1461 C C . GLU A 1 207 ? 60.022 -19.943 8.759 1.00 14.57 205 GLU A C 1
ATOM 1462 O O . GLU A 1 207 ? 59.852 -20.666 7.787 1.00 14.35 205 GLU A O 1
ATOM 1468 N N . TRP A 1 208 ? 59.035 -19.531 9.547 1.00 14.65 206 TRP A N 1
ATOM 1469 C CA . TRP A 1 208 ? 57.660 -19.976 9.365 1.00 14.86 206 TRP A CA 1
ATOM 1470 C C . TRP A 1 208 ? 56.865 -19.179 8.338 1.00 14.68 206 TRP A C 1
ATOM 1471 O O . TRP A 1 208 ? 55.698 -19.505 8.071 1.00 15.13 206 TRP A O 1
ATOM 1482 N N . GLY A 1 209 ? 57.486 -18.140 7.774 1.00 13.80 207 GLY A N 1
ATOM 1483 C CA . GLY A 1 209 ? 56.884 -17.375 6.674 1.00 12.84 207 GLY A CA 1
ATOM 1484 C C . GLY A 1 209 ? 56.073 -16.139 7.046 1.00 12.22 207 GLY A C 1
ATOM 1485 O O . GLY A 1 209 ? 55.300 -15.655 6.232 1.00 11.59 207 GLY A O 1
ATOM 1486 N N . SER A 1 210 ? 56.241 -15.616 8.265 1.00 11.47 208 SER A N 1
ATOM 1487 C CA . SER A 1 210 ? 55.602 -14.343 8.634 1.00 10.95 208 SER A CA 1
ATOM 1488 C C . SER A 1 210 ? 56.026 -13.198 7.683 1.00 10.50 208 SER A C 1
ATOM 1489 O O . SER A 1 210 ? 57.208 -13.066 7.350 1.00 10.08 208 SER A O 1
ATOM 1492 N N . SER A 1 211 ? 55.058 -12.408 7.206 1.00 9.63 209 SER A N 1
ATOM 1493 C CA . SER A 1 211 ? 55.361 -11.263 6.338 1.00 8.67 209 SER A CA 1
ATOM 1494 C C . SER A 1 211 ? 55.809 -10.060 7.154 1.00 8.47 209 SER A C 1
ATOM 1495 O O . SER A 1 211 ? 56.503 -9.186 6.644 1.00 7.98 209 SER A O 1
ATOM 1498 N N . ALA A 1 212 ? 55.368 -10.005 8.410 1.00 8.18 210 ALA A N 1
ATOM 1499 C CA . ALA A 1 212 ? 55.626 -8.880 9.304 1.00 8.18 210 ALA A CA 1
ATOM 1500 C C . ALA A 1 212 ? 55.413 -9.342 10.729 1.00 8.38 210 ALA A C 1
ATOM 1501 O O . ALA A 1 212 ? 54.457 -10.058 11.004 1.00 9.19 210 ALA A O 1
ATOM 1503 N N . ILE A 1 213 ? 56.270 -8.909 11.649 1.00 8.10 211 ILE A N 1
ATOM 1504 C CA . ILE A 1 213 ? 56.050 -9.220 13.068 1.00 8.09 211 ILE A CA 1
ATOM 1505 C C . ILE A 1 213 ? 55.732 -7.966 13.833 1.00 8.02 211 ILE A C 1
ATOM 1506 O O . ILE A 1 213 ? 56.247 -6.896 13.507 1.00 8.47 211 ILE A O 1
ATOM 1511 N N . VAL A 1 214 ? 54.884 -8.092 14.847 1.00 8.24 212 VAL A N 1
ATOM 1512 C CA . VAL A 1 214 ? 54.740 -7.008 15.809 1.00 8.81 212 VAL A CA 1
ATOM 1513 C C . VAL A 1 214 ? 55.341 -7.330 17.192 1.00 9.06 212 VAL A C 1
ATOM 1514 O O . VAL A 1 214 ? 55.119 -8.406 17.764 1.00 9.55 212 VAL A O 1
ATOM 1518 N N . VAL A 1 215 ? 56.166 -6.417 17.678 1.00 9.16 213 VAL A N 1
ATOM 1519 C CA . VAL A 1 215 ? 56.916 -6.620 18.916 1.00 9.23 213 VAL A CA 1
ATOM 1520 C C . VAL A 1 215 ? 56.556 -5.469 19.845 1.00 9.66 213 VAL A C 1
ATOM 1521 O O . VAL A 1 215 ? 56.484 -4.319 19.402 1.00 9.74 213 VAL A O 1
ATOM 1525 N N . GLY A 1 216 ? 56.291 -5.798 21.111 1.00 10.15 214 GLY A N 1
ATOM 1526 C CA . GLY A 1 216 ? 55.966 -4.815 22.149 1.00 10.74 214 GLY A CA 1
ATOM 1527 C C . GLY A 1 216 ? 57.084 -4.608 23.162 1.00 11.39 214 GLY A C 1
ATOM 1528 O O . GLY A 1 216 ? 58.157 -4.097 22.818 1.00 11.56 214 GLY A O 1
ATOM 1529 N N . ARG A 1 217 ? 56.841 -5.034 24.400 1.00 11.69 215 ARG A N 1
ATOM 1530 C CA . ARG A 1 217 ? 57.765 -4.796 25.540 1.00 12.00 215 ARG A CA 1
ATOM 1531 C C . ARG A 1 217 ? 59.231 -5.164 25.309 1.00 11.68 215 ARG A C 1
ATOM 1532 O O . ARG A 1 217 ? 60.111 -4.456 25.799 1.00 12.08 215 ARG A O 1
ATOM 1540 N N . PRO A 1 218 ? 59.507 -6.260 24.564 1.00 11.54 216 PRO A N 1
ATOM 1541 C CA . PRO A 1 218 ? 60.907 -6.563 24.250 1.00 11.31 216 PRO A CA 1
ATOM 1542 C C . PRO A 1 218 ? 61.655 -5.370 23.674 1.00 10.75 216 PRO A C 1
ATOM 1543 O O . PRO A 1 218 ? 62.861 -5.273 23.843 1.00 11.58 216 PRO A O 1
ATOM 1547 N N . ILE A 1 219 ? 60.938 -4.463 23.026 1.00 10.46 217 ILE A N 1
ATOM 1548 C CA . ILE A 1 219 ? 61.541 -3.257 22.491 1.00 10.67 217 ILE A CA 1
ATOM 1549 C C . ILE A 1 219 ? 61.257 -2.019 23.346 1.00 11.27 217 ILE A C 1
ATOM 1550 O O . ILE A 1 219 ? 62.182 -1.309 23.722 1.00 11.54 217 ILE A O 1
ATOM 1555 N N . THR A 1 220 ? 59.986 -1.778 23.666 1.00 11.53 218 THR A N 1
ATOM 1556 C CA . THR A 1 220 ? 59.578 -0.524 24.279 1.00 12.05 218 THR A CA 1
ATOM 1557 C C . THR A 1 220 ? 60.049 -0.400 25.724 1.00 12.69 218 THR A C 1
ATOM 1558 O O . THR A 1 220 ? 60.096 0.692 26.253 1.00 12.95 218 THR A O 1
ATOM 1562 N N . LEU A 1 221 ? 60.362 -1.531 26.354 1.00 13.93 219 LEU A N 1
ATOM 1563 C CA . LEU A 1 221 ? 60.866 -1.543 27.720 1.00 14.34 219 LEU A CA 1
ATOM 1564 C C . LEU A 1 221 ? 62.330 -1.994 27.768 1.00 14.75 219 LEU A C 1
ATOM 1565 O O . LEU A 1 221 ? 62.878 -2.226 28.848 1.00 14.62 219 LEU A O 1
ATOM 1570 N N . ALA A 1 222 ? 62.972 -2.106 26.602 1.00 15.15 220 ALA A N 1
ATOM 1571 C CA . ALA A 1 222 ? 64.406 -2.422 26.583 1.00 15.47 220 ALA A CA 1
ATOM 1572 C C . ALA A 1 222 ? 65.160 -1.232 27.137 1.00 15.43 220 ALA A C 1
ATOM 1573 O O . ALA A 1 222 ? 64.675 -0.097 27.055 1.00 16.14 220 ALA A O 1
ATOM 1575 N N . SER A 1 223 ? 66.331 -1.492 27.715 1.00 15.55 221 SER A N 1
ATOM 1576 C CA . SER A 1 223 ? 67.210 -0.423 28.202 1.00 15.77 221 SER A CA 1
ATOM 1577 C C . SER A 1 223 ? 67.737 0.447 27.061 1.00 15.36 221 SER A C 1
ATOM 1578 O O . SER A 1 223 ? 67.965 1.658 27.247 1.00 15.59 221 SER A O 1
ATOM 1581 N N . ASP A 1 224 ? 67.911 -0.171 25.889 1.00 14.67 222 ASP A N 1
ATOM 1582 C CA . ASP A 1 224 ? 68.251 0.527 24.644 1.00 13.78 222 ASP A CA 1
ATOM 1583 C C . ASP A 1 224 ? 67.210 0.111 23.585 1.00 13.41 222 ASP A C 1
ATOM 1584 O O . ASP A 1 224 ? 67.408 -0.879 22.876 1.00 13.53 222 ASP A O 1
ATOM 1589 N N . PRO A 1 225 ? 66.065 0.832 23.509 1.00 13.04 223 PRO A N 1
ATOM 1590 C CA . PRO A 1 225 ? 65.036 0.386 22.563 1.00 12.35 223 PRO A CA 1
ATOM 1591 C C . PRO A 1 225 ? 65.474 0.395 21.093 1.00 12.05 223 PRO A C 1
ATOM 1592 O O . PRO A 1 225 ? 65.077 -0.487 20.344 1.00 11.14 223 PRO A O 1
ATOM 1596 N N . LYS A 1 226 ? 66.270 1.382 20.690 1.00 12.03 224 LYS A N 1
ATOM 1597 C CA . LYS A 1 226 ? 66.731 1.458 19.318 1.00 12.38 224 LYS A CA 1
ATOM 1598 C C . LYS A 1 226 ? 67.568 0.226 18.933 1.00 12.14 224 LYS A C 1
ATOM 1599 O O . LYS A 1 226 ? 67.314 -0.420 17.899 1.00 11.87 224 LYS A O 1
ATOM 1605 N N . ALA A 1 227 ? 68.527 -0.127 19.787 1.00 11.42 225 ALA A N 1
ATOM 1606 C CA . ALA A 1 227 ? 69.373 -1.282 19.515 1.00 10.78 225 ALA A CA 1
ATOM 1607 C C . ALA A 1 227 ? 68.586 -2.601 19.608 1.00 10.56 225 ALA A C 1
ATOM 1608 O O . ALA A 1 227 ? 68.872 -3.541 18.881 1.00 10.27 225 ALA A O 1
ATOM 1610 N N . ALA A 1 228 ? 67.591 -2.671 20.489 1.00 9.93 226 ALA A N 1
ATOM 1611 C CA . ALA A 1 228 ? 66.736 -3.857 20.544 1.00 9.69 226 ALA A CA 1
ATOM 1612 C C . ALA A 1 228 ? 65.918 -4.000 19.265 1.00 9.34 226 ALA A C 1
ATOM 1613 O O . ALA A 1 228 ? 65.697 -5.107 18.794 1.00 9.35 226 ALA A O 1
ATOM 1615 N N . TYR A 1 229 ? 65.492 -2.871 18.714 1.00 9.43 227 TYR A N 1
ATOM 1616 C CA . TYR A 1 229 ? 64.674 -2.815 17.492 1.00 9.88 227 TYR A CA 1
ATOM 1617 C C . TYR A 1 229 ? 65.502 -3.236 16.277 1.00 10.12 227 TYR A C 1
ATOM 1618 O O . TYR A 1 229 ? 65.074 -4.058 15.469 1.00 9.90 227 TYR A O 1
ATOM 1627 N N . GLU A 1 230 ? 66.695 -2.660 16.162 1.00 11.28 228 GLU A N 1
ATOM 1628 C CA . GLU A 1 230 ? 67.586 -2.937 15.041 1.00 11.77 228 GLU A CA 1
ATOM 1629 C C . GLU A 1 230 ? 68.041 -4.400 15.063 1.00 11.21 228 GLU A C 1
ATOM 1630 O O . GLU A 1 230 ? 68.137 -5.037 14.013 1.00 10.42 228 GLU A O 1
ATOM 1636 N N . ALA A 1 231 ? 68.328 -4.927 16.258 1.00 10.75 229 ALA A N 1
ATOM 1637 C CA . ALA A 1 231 ? 68.692 -6.347 16.395 1.00 10.83 229 ALA A CA 1
ATOM 1638 C C . ALA A 1 231 ? 67.553 -7.286 15.964 1.00 10.98 229 ALA A C 1
ATOM 1639 O O . ALA A 1 231 ? 67.787 -8.345 15.375 1.00 10.94 229 ALA A O 1
ATOM 1641 N N . ILE A 1 232 ? 66.314 -6.897 16.249 1.00 10.60 230 ILE A N 1
ATOM 1642 C CA . ILE A 1 232 ? 65.184 -7.723 15.861 1.00 10.77 230 ILE A CA 1
ATOM 1643 C C . ILE A 1 232 ? 64.907 -7.649 14.350 1.00 10.58 230 ILE A C 1
ATOM 1644 O O . ILE A 1 232 ? 64.610 -8.672 13.732 1.00 10.26 230 ILE A O 1
ATOM 1649 N N . LYS A 1 233 ? 65.032 -6.457 13.770 1.00 10.85 231 LYS A N 1
ATOM 1650 C CA . LYS A 1 233 ? 64.917 -6.270 12.315 1.00 11.94 231 LYS A CA 1
ATOM 1651 C C . LYS A 1 233 ? 65.914 -7.171 11.601 1.00 12.39 231 LYS A C 1
ATOM 1652 O O . LYS A 1 233 ? 65.572 -7.861 10.633 1.00 12.41 231 LYS A O 1
ATOM 1658 N N . LYS A 1 234 ? 67.135 -7.173 12.121 1.00 12.86 232 LYS A N 1
ATOM 1659 C CA . LYS A 1 234 ? 68.230 -7.953 11.580 1.00 14.05 232 LYS A CA 1
ATOM 1660 C C . LYS A 1 234 ? 67.917 -9.441 11.663 1.00 13.59 232 LYS A C 1
ATOM 1661 O O . LYS A 1 234 ? 68.014 -10.135 10.667 1.00 13.87 232 LYS A O 1
ATOM 1667 N N . GLU A 1 235 ? 67.518 -9.921 12.837 1.00 13.77 233 GLU A N 1
ATOM 1668 C CA . GLU A 1 235 ? 67.192 -11.343 13.014 1.00 13.30 233 GLU A CA 1
ATOM 1669 C C . GLU A 1 235 ? 66.056 -11.764 12.086 1.00 12.78 233 GLU A C 1
ATOM 1670 O O . GLU A 1 235 ? 66.128 -12.796 11.422 1.00 12.52 233 GLU A O 1
ATOM 1676 N N . PHE A 1 236 ? 65.014 -10.947 12.028 1.00 12.81 234 PHE A N 1
ATOM 1677 C CA . PHE A 1 236 ? 63.832 -11.258 11.236 1.00 12.23 234 PHE A CA 1
ATOM 1678 C C . PHE A 1 236 ? 64.143 -11.325 9.736 1.00 12.60 234 PHE A C 1
ATOM 1679 O O . PHE A 1 236 ? 63.510 -12.082 8.993 1.00 11.99 234 PHE A O 1
ATOM 1687 N N . ASN A 1 237 ? 65.119 -10.532 9.307 1.00 13.37 235 ASN A N 1
ATOM 1688 C CA . ASN A 1 237 ? 65.469 -10.434 7.897 1.00 14.07 235 ASN A CA 1
ATOM 1689 C C . ASN A 1 237 ? 66.753 -11.173 7.503 1.00 15.00 235 ASN A C 1
ATOM 1690 O O . ASN A 1 237 ? 67.300 -10.914 6.438 1.00 14.62 235 ASN A O 1
ATOM 1695 N N . ALA A 1 238 ? 67.215 -12.087 8.359 1.00 15.49 236 ALA A N 1
ATOM 1696 C CA . ALA A 1 238 ? 68.398 -12.905 8.077 1.00 16.87 236 ALA A CA 1
ATOM 1697 C C . ALA A 1 238 ? 68.064 -14.067 7.131 1.00 17.45 236 ALA A C 1
ATOM 1698 O O . ALA A 1 238 ? 68.029 -15.228 7.529 1.00 17.28 236 ALA A O 1
ATOM 1700 N N . GLU A 1 239 ? 67.821 -13.732 5.868 1.00 18.42 237 GLU A N 1
ATOM 1701 C CA . GLU A 1 239 ? 67.390 -14.707 4.867 1.00 19.73 237 GLU A CA 1
ATOM 1702 C C . GLU A 1 239 ? 68.462 -15.763 4.574 1.00 19.64 237 GLU A C 1
ATOM 1703 O O . GLU A 1 239 ? 68.145 -16.930 4.350 1.00 19.94 237 GLU A O 1
ATOM 1709 N N . ASN A 1 240 ? 69.721 -15.343 4.588 1.00 18.86 238 AS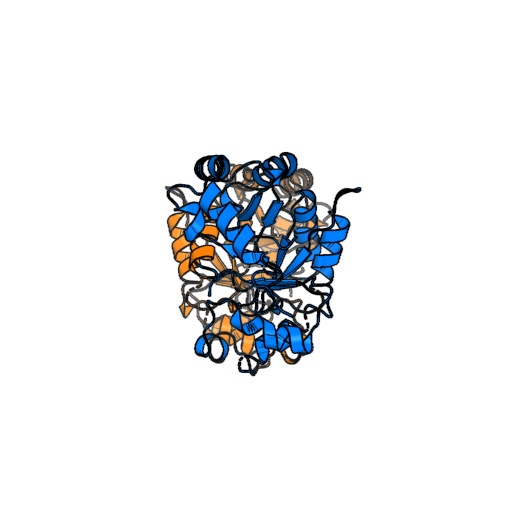N A N 1
ATOM 1710 C CA . ASN A 1 240 ? 70.822 -16.262 4.368 1.00 18.76 238 ASN A CA 1
ATOM 1711 C C . ASN A 1 240 ? 71.701 -16.275 5.619 1.00 17.40 238 ASN A C 1
ATOM 1712 O O . ASN A 1 240 ? 72.865 -15.858 5.599 1.00 16.16 238 ASN A O 1
ATOM 1717 N N . LEU A 1 241 ? 71.097 -16.723 6.722 1.00 16.27 239 LEU A N 1
ATOM 1718 C CA . LEU A 1 241 ? 71.742 -16.688 8.022 1.00 14.94 239 LEU A CA 1
ATOM 1719 C C . LEU A 1 241 ? 72.957 -17.618 8.030 1.00 14.51 239 LEU A C 1
ATOM 1720 O O . LEU A 1 241 ? 74.020 -17.258 8.533 1.00 14.02 239 LEU A O 1
ATOM 1725 N N . TYR A 1 242 ? 72.789 -18.796 7.440 1.00 13.94 240 TYR A N 1
ATOM 1726 C CA . TYR A 1 242 ? 73.829 -19.810 7.428 1.00 14.22 240 TYR A CA 1
ATOM 1727 C C . TYR A 1 242 ? 74.339 -20.082 6.016 1.00 14.77 240 TYR A C 1
ATOM 1728 O O . TYR A 1 242 ? 73.624 -19.889 5.033 1.00 14.90 240 TYR A O 1
ATOM 1737 N N . PHE A 1 243 ? 75.584 -20.530 5.908 1.00 15.78 241 PHE A N 1
ATOM 1738 C CA . PHE A 1 243 ? 76.102 -20.946 4.619 1.00 16.34 241 PHE A CA 1
ATOM 1739 C C . PHE A 1 243 ? 75.581 -22.342 4.299 1.00 17.81 241 PHE A C 1
ATOM 1740 O O . PHE A 1 243 ? 75.571 -23.218 5.169 1.00 17.69 241 PHE A O 1
ATOM 1748 N N . GLN A 1 244 ? 75.173 -22.533 3.048 1.00 19.82 242 GLN A N 1
ATOM 1749 C CA . GLN A 1 244 ? 74.692 -23.816 2.535 1.00 22.77 242 GLN A CA 1
ATOM 1750 C C . GLN A 1 244 ? 75.136 -24.045 1.092 1.00 23.69 242 GLN A C 1
ATOM 1751 O O . GLN A 1 244 ? 74.890 -23.212 0.218 1.00 23.78 242 GLN A O 1
ATOM 1757 N N . SER A 1 245 ? 75.784 -25.171 0.839 1.00 25.36 243 SER A N 1
ATOM 1758 C CA . SER A 1 245 ? 75.910 -25.654 -0.542 1.00 27.03 243 SER A CA 1
ATOM 1759 C C . SER A 1 245 ? 76.132 -27.157 -0.581 1.00 27.14 243 SER A C 1
ATOM 1760 O O . SER A 1 245 ? 76.657 -27.690 -1.562 1.00 28.35 243 SER A O 1
ATOM 1763 N N . ASP B 1 4 ? 8.961 9.662 29.784 1.00 25.26 2 ASP B N 1
ATOM 1764 C CA . ASP B 1 4 ? 9.372 10.165 28.429 1.00 25.23 2 ASP B CA 1
ATOM 1765 C C . ASP B 1 4 ? 10.647 9.480 27.908 1.00 23.94 2 ASP B C 1
ATOM 1766 O O . ASP B 1 4 ? 11.745 9.684 28.438 1.00 24.05 2 ASP B O 1
ATOM 1771 N N . ARG B 1 5 ? 10.500 8.670 26.866 1.00 22.27 3 ARG B N 1
ATOM 1772 C CA . ARG B 1 5 ? 11.648 7.955 26.301 1.00 20.51 3 ARG B CA 1
ATOM 1773 C C . ARG B 1 5 ? 12.293 8.745 25.149 1.00 18.77 3 ARG B C 1
ATOM 1774 O O . ARG B 1 5 ? 11.586 9.433 24.405 1.00 18.01 3 ARG B O 1
ATOM 1782 N N . PRO B 1 6 ? 13.643 8.677 25.031 1.00 16.71 4 PRO B N 1
ATOM 1783 C CA . PRO B 1 6 ? 14.386 9.515 24.096 1.00 15.12 4 PRO B CA 1
ATOM 1784 C C . PRO B 1 6 ? 14.247 9.119 22.630 1.00 13.48 4 PRO B C 1
ATOM 1785 O O . PRO B 1 6 ? 14.112 7.925 22.312 1.00 12.46 4 PRO B O 1
ATOM 1789 N N . VAL B 1 7 ? 14.279 10.131 21.763 1.00 11.17 5 VAL B N 1
ATOM 1790 C CA . VAL B 1 7 ? 14.398 9.931 20.324 1.00 10.03 5 VAL B CA 1
ATOM 1791 C C . VAL B 1 7 ? 15.800 10.395 19.945 1.00 9.47 5 VAL B C 1
ATOM 1792 O O . VAL B 1 7 ? 16.217 11.499 20.307 1.00 9.56 5 VAL B O 1
ATOM 1796 N N . ILE B 1 8 ? 16.537 9.523 19.273 1.00 8.70 6 ILE B N 1
ATOM 1797 C CA . ILE B 1 8 ? 17.918 9.796 18.882 1.00 8.66 6 ILE B CA 1
ATOM 1798 C C . ILE B 1 8 ? 17.966 9.957 17.361 1.00 8.32 6 ILE B C 1
ATOM 1799 O O . ILE B 1 8 ? 17.446 9.121 16.626 1.00 7.76 6 ILE B O 1
ATOM 1804 N N . VAL B 1 9 ? 18.557 11.048 16.895 1.00 8.49 7 VAL B N 1
ATOM 1805 C CA . VAL B 1 9 ? 18.661 11.271 15.458 1.00 8.65 7 VAL B CA 1
ATOM 1806 C C . VAL B 1 9 ? 19.935 10.618 14.927 1.00 8.91 7 VAL B C 1
ATOM 1807 O O . VAL B 1 9 ? 21.039 11.002 15.315 1.00 8.91 7 VAL B O 1
ATOM 1811 N N . ALA B 1 10 ? 19.781 9.628 14.048 1.00 9.40 8 ALA B N 1
ATOM 1812 C CA . ALA B 1 10 ? 20.935 9.004 13.386 1.00 10.32 8 ALA B CA 1
ATOM 1813 C C . ALA B 1 10 ? 21.529 9.935 12.324 1.00 11.45 8 ALA B C 1
ATOM 1814 O O . ALA B 1 10 ? 20.841 10.355 11.392 1.00 10.75 8 ALA B O 1
ATOM 1816 N N . LEU B 1 11 ? 22.798 10.287 12.487 1.00 12.79 9 LEU B N 1
ATOM 1817 C CA . LEU B 1 11 ? 23.458 11.166 11.530 1.00 14.84 9 LEU B CA 1
ATOM 1818 C C . LEU B 1 11 ? 24.428 10.390 10.643 1.00 16.24 9 LEU B C 1
ATOM 1819 O O . LEU B 1 11 ? 25.114 9.482 11.095 1.00 16.35 9 LEU B O 1
ATOM 1824 N N . ASP B 1 12 ? 24.472 10.764 9.375 1.00 18.06 10 ASP B N 1
ATOM 1825 C CA . ASP B 1 12 ? 25.335 10.100 8.408 1.00 19.88 10 ASP B CA 1
ATOM 1826 C C . ASP B 1 12 ? 26.088 11.189 7.684 1.00 20.07 10 ASP B C 1
ATOM 1827 O O . ASP B 1 12 ? 25.627 11.735 6.679 1.00 20.68 10 ASP B O 1
ATOM 1832 N N . LEU B 1 13 ? 27.235 11.544 8.226 1.00 20.67 11 LEU B N 1
ATOM 1833 C CA . LEU B 1 13 ? 27.989 12.644 7.670 1.00 21.49 11 LEU B CA 1
ATOM 1834 C C . LEU B 1 13 ? 29.453 12.425 7.952 1.00 21.85 11 LEU B C 1
ATOM 1835 O O . LEU B 1 13 ? 29.804 11.663 8.850 1.00 22.21 11 LEU B O 1
ATOM 1840 N N . ASP B 1 14 ? 30.312 13.091 7.199 1.00 21.96 12 ASP B N 1
ATOM 1841 C CA . ASP B 1 14 ? 31.719 12.798 7.341 1.00 22.68 12 ASP B CA 1
ATOM 1842 C C . ASP B 1 14 ? 32.599 13.977 7.717 1.00 22.04 12 ASP B C 1
ATOM 1843 O O . ASP B 1 14 ? 33.811 13.863 7.661 1.00 22.41 12 ASP B O 1
ATOM 1848 N N . ASN B 1 15 ? 32.009 15.097 8.119 1.00 21.68 13 ASN B N 1
ATOM 1849 C CA . ASN B 1 15 ? 32.824 16.189 8.665 1.00 21.22 13 ASN B CA 1
ATOM 1850 C C . ASN B 1 15 ? 32.143 17.045 9.730 1.00 21.14 13 ASN B C 1
ATOM 1851 O O . ASN B 1 15 ? 30.913 17.063 9.837 1.00 19.90 13 ASN B O 1
ATOM 1856 N N . GLU B 1 16 ? 32.970 17.726 10.527 1.00 21.23 14 GLU B N 1
ATOM 1857 C CA . GLU B 1 16 ? 32.514 18.623 11.583 1.00 21.74 14 GLU B CA 1
ATOM 1858 C C . GLU B 1 16 ? 31.554 19.710 11.057 1.00 21.77 14 GLU B C 1
ATOM 1859 O O . GLU B 1 16 ? 30.574 20.046 11.722 1.00 21.12 14 GLU B O 1
ATOM 1865 N N . GLU B 1 17 ? 31.839 20.241 9.866 1.00 21.83 15 GLU B N 1
ATOM 1866 C CA . GLU B 1 17 ? 31.013 21.294 9.284 1.00 22.61 15 GLU B CA 1
ATOM 1867 C C . GLU B 1 17 ? 29.577 20.811 9.056 1.00 21.49 15 GLU B C 1
ATOM 1868 O O . GLU B 1 17 ? 28.646 21.484 9.473 1.00 21.28 15 GLU B O 1
ATOM 1874 N N . GLN B 1 18 ? 29.417 19.646 8.420 1.00 20.48 16 GLN B N 1
ATOM 1875 C CA . GLN B 1 18 ? 28.094 19.040 8.194 1.00 19.41 16 GLN B CA 1
ATOM 1876 C C . GLN B 1 18 ? 27.370 18.771 9.522 1.00 18.44 16 GLN B C 1
ATOM 1877 O O . GLN B 1 18 ? 26.155 19.008 9.654 1.00 17.87 16 GLN B O 1
ATOM 1883 N N . LEU B 1 19 ? 28.138 18.304 10.506 1.00 17.34 17 LEU B N 1
ATOM 1884 C CA . LEU B 1 19 ? 27.629 18.013 11.833 1.00 16.37 17 LEU B CA 1
ATOM 1885 C C . LEU B 1 19 ? 27.045 19.245 12.523 1.00 16.05 17 LEU B C 1
ATOM 1886 O O . LEU B 1 19 ? 25.916 19.216 13.020 1.00 14.99 17 LEU B O 1
ATOM 1891 N N . ASN B 1 20 ? 27.825 20.319 12.542 1.00 16.24 18 ASN B N 1
ATOM 1892 C CA . ASN B 1 20 ? 27.379 21.603 13.085 1.00 16.98 18 ASN B CA 1
ATOM 1893 C C . ASN B 1 20 ? 26.104 22.127 12.416 1.00 16.60 18 ASN B C 1
ATOM 1894 O O . ASN B 1 20 ? 25.237 22.675 13.084 1.00 16.01 18 ASN B O 1
ATOM 1899 N N . LYS B 1 21 ? 26.006 21.915 11.107 1.00 16.77 19 LYS B N 1
ATOM 1900 C CA . LYS B 1 21 ? 24.885 22.406 10.305 1.00 17.58 19 LYS B CA 1
ATOM 1901 C C . LYS B 1 21 ? 23.572 21.701 10.666 1.00 17.19 19 LYS B C 1
ATOM 1902 O O . LYS B 1 21 ? 22.582 22.360 10.923 1.00 16.92 19 LYS B O 1
ATOM 1908 N N . ILE B 1 22 ? 23.566 20.369 10.687 1.00 16.66 20 ILE B N 1
ATOM 1909 C CA . ILE B 1 22 ? 22.360 19.652 11.085 1.00 16.54 20 ILE B CA 1
ATOM 1910 C C . ILE B 1 22 ? 21.984 19.916 12.558 1.00 16.66 20 ILE B C 1
ATOM 1911 O O . ILE B 1 22 ? 20.811 20.138 12.873 1.00 16.27 20 ILE B O 1
ATOM 1916 N N . LEU B 1 23 ? 22.978 19.923 13.445 1.00 16.56 21 LEU B N 1
ATOM 1917 C CA . LEU B 1 23 ? 22.724 20.241 14.842 1.00 16.52 21 LEU B CA 1
ATOM 1918 C C . LEU B 1 23 ? 22.060 21.608 15.006 1.00 16.73 21 LEU B C 1
ATOM 1919 O O . LEU B 1 23 ? 21.126 21.727 15.790 1.00 16.24 21 LEU B O 1
ATOM 1924 N N . SER B 1 24 ? 22.514 22.611 14.243 1.00 16.93 22 SER B N 1
ATOM 1925 C CA . SER B 1 24 ? 21.891 23.952 14.233 1.00 17.97 22 SER B CA 1
ATOM 1926 C C . SER B 1 24 ? 20.415 23.935 13.790 1.00 18.08 22 SER B C 1
ATOM 1927 O O . SER B 1 24 ? 19.667 24.863 14.077 1.00 18.58 22 SER B O 1
ATOM 1930 N N . LYS B 1 25 ? 20.016 22.870 13.104 1.00 17.92 23 LYS B N 1
ATOM 1931 C CA . LYS B 1 25 ? 18.655 22.717 12.601 1.00 17.73 23 LYS B CA 1
ATOM 1932 C C . LYS B 1 25 ? 17.776 21.841 13.482 1.00 16.92 23 LYS B C 1
ATOM 1933 O O . LYS B 1 25 ? 16.596 21.677 13.190 1.00 16.91 23 LYS B O 1
ATOM 1939 N N . LEU B 1 26 ? 18.347 21.260 14.535 1.00 15.68 24 LEU B N 1
ATOM 1940 C CA . LEU B 1 26 ? 17.615 20.280 15.339 1.00 14.81 24 LEU B CA 1
ATOM 1941 C C . LEU B 1 26 ? 16.997 20.836 16.621 1.00 14.65 24 LEU B C 1
ATOM 1942 O O . LEU B 1 26 ? 16.051 20.262 17.145 1.00 14.28 24 LEU B O 1
ATOM 1947 N N . GLY B 1 27 ? 17.521 21.954 17.114 1.00 14.43 25 GLY B N 1
ATOM 1948 C CA . GLY B 1 27 ? 16.959 22.605 18.299 1.00 15.10 25 GLY B CA 1
ATOM 1949 C C . GLY B 1 27 ? 18.002 23.020 19.318 1.00 15.17 25 GLY B C 1
ATOM 1950 O O . GLY B 1 27 ? 19.200 23.053 19.008 1.00 15.22 25 GLY B O 1
ATOM 1951 N N . ASP B 1 28 ? 17.557 23.341 20.532 1.00 15.28 26 ASP B N 1
ATOM 1952 C CA . ASP B 1 28 ? 18.488 23.704 21.614 1.00 15.68 26 ASP B CA 1
ATOM 1953 C C . ASP B 1 28 ? 19.273 22.444 22.010 1.00 15.31 26 ASP B C 1
ATOM 1954 O O . ASP B 1 28 ? 18.707 21.352 22.000 1.00 15.17 26 ASP B O 1
ATOM 1959 N N . PRO B 1 29 ? 20.567 22.598 22.356 1.00 15.29 27 PRO B N 1
ATOM 1960 C CA . PRO B 1 29 ? 21.455 21.470 22.672 1.00 15.37 27 PRO B CA 1
ATOM 1961 C C . PRO B 1 29 ? 20.889 20.442 23.660 1.00 15.40 27 PRO B C 1
ATOM 1962 O O . PRO B 1 29 ? 20.970 19.251 23.390 1.00 14.55 27 PRO B O 1
ATOM 1966 N N . HIS B 1 30 ? 20.298 20.906 24.760 1.00 15.78 28 HIS B N 1
ATOM 1967 C CA . HIS B 1 30 ? 19.694 20.036 25.775 1.00 16.42 28 HIS B CA 1
ATOM 1968 C C . HIS B 1 30 ? 18.591 19.149 25.202 1.00 15.83 28 HIS B C 1
ATOM 1969 O O . HIS B 1 30 ? 18.323 18.074 25.739 1.00 16.14 28 HIS B O 1
ATOM 1976 N N . ASP B 1 31 ? 17.970 19.592 24.109 1.00 15.32 29 ASP B N 1
ATOM 1977 C CA . ASP B 1 31 ? 16.855 18.869 23.483 1.00 15.02 29 ASP B CA 1
ATOM 1978 C C . ASP B 1 31 ? 17.269 17.902 22.374 1.00 14.43 29 ASP B C 1
ATOM 1979 O O . ASP B 1 31 ? 16.412 17.260 21.741 1.00 15.13 29 ASP B O 1
ATOM 1984 N N . VAL B 1 32 ? 18.566 17.807 22.127 1.00 13.28 30 VAL B N 1
ATOM 1985 C CA . VAL B 1 32 ? 19.055 17.144 20.938 1.00 12.07 30 VAL B CA 1
ATOM 1986 C C . VAL B 1 32 ? 19.943 15.948 21.283 1.00 12.00 30 VAL B C 1
ATOM 1987 O O . VAL B 1 32 ? 21.009 16.082 21.897 1.00 11.66 30 VAL B O 1
ATOM 1991 N N . PHE B 1 33 ? 19.472 14.773 20.890 1.00 11.38 31 PHE B N 1
ATOM 1992 C CA . PHE B 1 33 ? 20.186 13.520 21.115 1.00 10.97 31 PHE B CA 1
ATOM 1993 C C . PHE B 1 33 ? 20.494 12.930 19.728 1.00 10.25 31 PHE B C 1
ATOM 1994 O O . PHE B 1 33 ? 19.570 12.599 18.983 1.00 10.01 31 PHE B O 1
ATOM 2002 N N . VAL B 1 34 ? 21.782 12.834 19.381 1.00 9.59 32 VAL B N 1
ATOM 2003 C CA . VAL B 1 34 ? 22.214 12.339 18.068 1.00 9.43 32 VAL B CA 1
ATOM 2004 C C . VAL B 1 34 ? 23.129 11.117 18.154 1.00 9.50 32 VAL B C 1
ATOM 2005 O O . VAL B 1 34 ? 23.815 10.903 19.156 1.00 8.75 32 VAL B O 1
ATOM 2009 N N . LYS B 1 35 ? 23.120 10.323 17.085 1.00 9.30 33 LYS B N 1
ATOM 2010 C CA . LYS B 1 35 ? 24.022 9.197 16.930 1.00 9.37 33 LYS B CA 1
ATOM 2011 C C . LYS B 1 35 ? 25.023 9.494 15.819 1.00 10.14 33 LYS B C 1
ATOM 2012 O O . LYS B 1 35 ? 24.640 9.838 14.689 1.00 10.05 33 LYS B O 1
ATOM 2018 N N . VAL B 1 36 ? 26.297 9.367 16.153 1.00 10.12 34 VAL B N 1
ATOM 2019 C CA . VAL B 1 36 ? 27.363 9.458 15.165 1.00 11.59 34 VAL B CA 1
ATOM 2020 C C . VAL B 1 36 ? 28.258 8.216 15.274 1.00 11.55 34 VAL B C 1
ATOM 2021 O O . VAL B 1 36 ? 28.435 7.670 16.360 1.00 11.44 34 VAL B O 1
ATOM 2025 N N . GLY B 1 37 ? 28.763 7.754 14.133 1.00 11.47 35 GLY B N 1
ATOM 2026 C CA . GLY B 1 37 ? 29.602 6.574 14.062 1.00 10.96 35 GLY B CA 1
ATOM 2027 C C . GLY B 1 37 ? 30.993 6.950 13.605 1.00 11.38 35 GLY B C 1
ATOM 2028 O O . GLY B 1 37 ? 31.403 8.111 13.716 1.00 10.73 35 GLY B O 1
ATOM 2037 N N . GLU B 1 39 ? 32.341 7.091 10.582 1.00 11.56 37 GLU B N 1
ATOM 2038 C CA . GLU B 1 39 ? 32.419 7.984 9.411 1.00 12.29 37 GLU B CA 1
ATOM 2039 C C . GLU B 1 39 ? 32.660 9.438 9.826 1.00 11.73 37 GLU B C 1
ATOM 2040 O O . GLU B 1 39 ? 33.352 10.170 9.133 1.00 11.67 37 GLU B O 1
ATOM 2046 N N . LEU B 1 40 ? 32.087 9.853 10.957 1.00 11.25 38 LEU B N 1
ATOM 2047 C CA . LEU B 1 40 ? 32.392 11.167 11.496 1.00 10.84 38 LEU B CA 1
ATOM 2048 C C . LEU B 1 40 ? 33.580 11.167 12.464 1.00 10.41 38 LEU B C 1
ATOM 2049 O O . LEU B 1 40 ? 34.523 11.937 12.284 1.00 10.02 38 LEU B O 1
ATOM 2054 N N . PHE B 1 41 ? 33.526 10.316 13.490 1.00 10.33 39 PHE B N 1
ATOM 2055 C CA . PHE B 1 41 ? 34.574 10.272 14.530 1.00 10.18 39 PHE B CA 1
ATOM 2056 C C . PHE B 1 41 ? 36.010 10.131 13.966 1.00 10.33 39 PHE B C 1
ATOM 2057 O O . PHE B 1 41 ? 36.935 10.717 14.511 1.00 8.94 39 PHE B O 1
ATOM 2065 N N . TYR B 1 42 ? 36.180 9.390 12.868 1.00 10.63 40 TYR B N 1
ATOM 2066 C CA . TYR B 1 42 ? 37.523 9.128 12.314 1.00 12.00 40 TYR B CA 1
ATOM 2067 C C . TYR B 1 42 ? 37.969 10.240 11.352 1.00 13.44 40 TYR B C 1
ATOM 2068 O O . TYR B 1 42 ? 39.083 10.202 10.813 1.00 13.46 40 TYR B O 1
ATOM 2077 N N . ASN B 1 43 ? 37.083 11.217 11.136 1.00 14.84 41 ASN B N 1
ATOM 2078 C CA . ASN B 1 43 ? 37.316 12.332 10.226 1.00 16.41 41 ASN B CA 1
ATOM 2079 C C . ASN B 1 43 ? 37.457 13.688 10.910 1.00 17.41 41 ASN B C 1
ATOM 2080 O O . ASN B 1 43 ? 37.681 14.702 10.237 1.00 18.24 41 ASN B O 1
ATOM 2085 N N . ALA B 1 44 ? 37.291 13.715 12.228 1.00 17.92 42 ALA B N 1
ATOM 2086 C CA . ALA B 1 44 ? 37.196 14.966 12.977 1.00 18.70 42 ALA B CA 1
ATOM 2087 C C . ALA B 1 44 ? 38.163 14.966 14.152 1.00 19.42 42 ALA B C 1
ATOM 2088 O O . ALA B 1 44 ? 38.536 13.901 14.654 1.00 19.17 42 ALA B O 1
ATOM 2090 N N . GLY B 1 45 ? 38.566 16.168 14.570 1.00 20.15 43 GLY B N 1
ATOM 2091 C CA . GLY B 1 45 ? 39.454 16.357 15.722 1.00 21.10 43 GLY B CA 1
ATOM 2092 C C . GLY B 1 45 ? 38.891 15.732 16.975 1.00 21.58 43 GLY B C 1
ATOM 2093 O O . GLY B 1 45 ? 37.679 15.722 17.175 1.00 22.11 43 GLY B O 1
ATOM 2094 N N . ILE B 1 46 ? 39.768 15.211 17.828 1.00 22.05 44 ILE B N 1
ATOM 2095 C CA . ILE B 1 46 ? 39.348 14.456 19.025 1.00 22.03 44 ILE B CA 1
ATOM 2096 C C . ILE B 1 46 ? 38.464 15.267 19.974 1.00 21.73 44 ILE B C 1
ATOM 2097 O O . ILE B 1 46 ? 37.665 14.719 20.742 1.00 21.43 44 ILE B O 1
ATOM 2102 N N . ASP B 1 47 ? 38.601 16.582 19.903 1.00 21.80 45 ASP B N 1
ATOM 2103 C CA . ASP B 1 47 ? 37.865 17.465 20.792 1.00 22.22 45 ASP B CA 1
ATOM 2104 C C . ASP B 1 47 ? 36.472 17.848 20.243 1.00 21.21 45 ASP B C 1
ATOM 2105 O O . ASP B 1 47 ? 35.691 18.495 20.936 1.00 21.04 45 ASP B O 1
ATOM 2110 N N . VAL B 1 48 ? 36.155 17.422 19.020 1.00 20.56 46 VAL B N 1
ATOM 2111 C CA . VAL B 1 48 ? 34.833 17.723 18.431 1.00 20.12 46 VAL B CA 1
ATOM 2112 C C . VAL B 1 48 ? 33.649 17.224 19.286 1.00 19.19 46 VAL B C 1
ATOM 2113 O O . VAL B 1 48 ? 32.765 17.998 19.607 1.00 19.33 46 VAL B O 1
ATOM 2117 N N . ILE B 1 49 ? 33.655 15.957 19.684 1.00 19.04 47 ILE B N 1
ATOM 2118 C CA . ILE B 1 49 ? 32.586 15.394 20.522 1.00 18.50 47 ILE B CA 1
ATOM 2119 C C . ILE B 1 49 ? 32.520 16.053 21.900 1.00 18.61 47 ILE B C 1
ATOM 2120 O O . ILE B 1 49 ? 31.441 16.356 22.403 1.00 17.98 47 ILE B O 1
ATOM 2125 N N . LYS B 1 50 ? 33.682 16.268 22.509 1.00 19.24 48 LYS B N 1
ATOM 2126 C CA . LYS B 1 50 ? 33.751 16.874 23.838 1.00 19.96 48 LYS B CA 1
ATOM 2127 C C . LYS B 1 50 ? 33.164 18.280 23.868 1.00 19.62 48 LYS B C 1
ATOM 2128 O O . LYS B 1 50 ? 32.433 18.616 24.792 1.00 19.42 48 LYS B O 1
ATOM 2134 N N . LYS B 1 51 ? 33.482 19.077 22.851 1.00 19.88 49 LYS B N 1
ATOM 2135 C CA . LYS B 1 51 ? 32.949 20.439 22.696 1.00 20.64 49 LYS B CA 1
ATOM 2136 C C . LYS B 1 51 ? 31.425 20.447 22.591 1.00 20.07 49 LYS B C 1
ATOM 2137 O O . LYS B 1 51 ? 30.752 21.282 23.193 1.00 19.77 49 LYS B O 1
ATOM 2143 N N . LEU B 1 52 ? 30.894 19.517 21.805 1.00 19.30 50 LEU B N 1
ATOM 2144 C CA . LEU B 1 52 ? 29.460 19.353 21.671 1.00 18.78 50 LEU B CA 1
ATOM 2145 C C . LEU B 1 52 ? 28.786 18.906 22.962 1.00 18.29 50 LEU B C 1
ATOM 2146 O O . LEU B 1 52 ? 27.731 19.424 23.320 1.00 17.77 50 LEU B O 1
ATOM 2151 N N . THR B 1 53 ? 29.378 17.953 23.674 1.00 18.18 51 THR B N 1
ATOM 2152 C CA . THR B 1 53 ? 28.744 17.493 24.908 1.00 18.15 51 THR B CA 1
ATOM 2153 C C . THR B 1 53 ? 28.809 18.560 26.013 1.00 18.72 51 THR B C 1
ATOM 2154 O O . THR B 1 53 ? 27.893 18.665 26.831 1.00 18.82 51 THR B O 1
ATOM 2158 N N . GLN B 1 54 ? 29.865 19.371 26.011 1.00 19.43 52 GLN B N 1
ATOM 2159 C CA . GLN B 1 54 ? 29.934 20.564 26.882 1.00 20.77 52 GLN B CA 1
ATOM 2160 C C . GLN B 1 54 ? 28.729 21.494 26.694 1.00 20.85 52 GLN B C 1
ATOM 2161 O O . GLN B 1 54 ? 28.203 22.045 27.667 1.00 21.28 52 GLN B O 1
ATOM 2167 N N . GLN B 1 55 ? 28.302 21.669 25.443 1.00 20.44 53 GLN B N 1
ATOM 2168 C CA . GLN B 1 55 ? 27.151 22.511 25.147 1.00 20.44 53 GLN B CA 1
ATOM 2169 C C . GLN B 1 55 ? 25.827 21.914 25.605 1.00 19.71 53 GLN B C 1
ATOM 2170 O O . GLN B 1 55 ? 24.840 22.643 25.703 1.00 20.25 53 GLN B O 1
ATOM 2176 N N . GLY B 1 56 ? 25.785 20.609 25.867 1.00 18.07 54 GLY B N 1
ATOM 2177 C CA . GLY B 1 56 ? 24.540 19.981 26.314 1.00 16.89 54 GLY B CA 1
ATOM 2178 C C . GLY B 1 56 ? 23.924 18.971 25.348 1.00 16.07 54 GLY B C 1
ATOM 2179 O O . GLY B 1 56 ? 22.998 18.251 25.713 1.00 15.94 54 GLY B O 1
ATOM 2180 N N . TYR B 1 57 ? 24.436 18.920 24.123 1.00 15.11 55 TYR B N 1
ATOM 2181 C CA . TYR B 1 57 ? 24.082 17.859 23.176 1.00 14.44 55 TYR B CA 1
ATOM 2182 C C . TYR B 1 57 ? 24.318 16.495 23.811 1.00 13.79 55 TYR B C 1
ATOM 2183 O O . TYR B 1 57 ? 25.354 16.280 24.422 1.00 14.30 55 TYR B O 1
ATOM 2192 N N . LYS B 1 58 ? 23.357 15.588 23.674 1.00 12.93 56 LYS B N 1
ATOM 2193 C CA . LYS B 1 58 ? 23.580 14.197 24.037 1.00 12.59 56 LYS B CA 1
ATOM 2194 C C . LYS B 1 58 ? 24.046 13.422 22.797 1.00 12.45 56 LYS B C 1
ATOM 2195 O O . LYS B 1 58 ? 23.510 13.598 21.702 1.00 11.39 56 LYS B O 1
ATOM 2201 N N . ILE B 1 59 ? 25.077 12.597 22.977 1.00 12.32 57 ILE B N 1
ATOM 2202 C CA . ILE B 1 59 ? 25.708 11.889 21.866 1.00 12.22 57 ILE B CA 1
ATOM 2203 C C . ILE B 1 59 ? 25.742 10.377 22.087 1.00 12.07 57 ILE B C 1
ATOM 2204 O O . ILE B 1 59 ? 26.202 9.879 23.130 1.00 12.32 57 ILE B O 1
ATOM 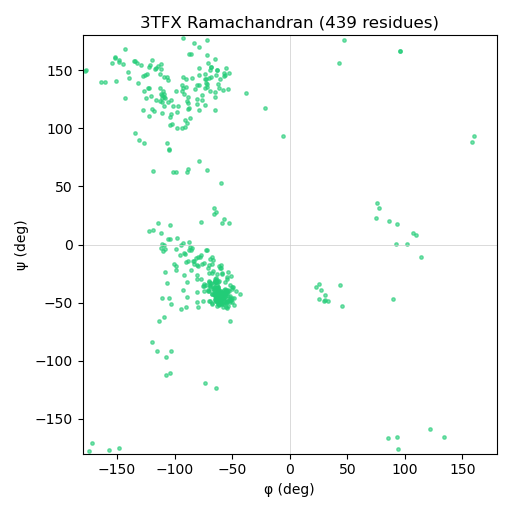2209 N N . PHE B 1 60 ? 25.206 9.658 21.105 1.00 11.05 58 PHE B N 1
ATOM 2210 C CA . PHE B 1 60 ? 25.342 8.208 21.024 1.00 10.09 58 PHE B CA 1
ATOM 2211 C C . PHE B 1 60 ? 26.505 8.016 20.048 1.00 9.81 58 PHE B C 1
ATOM 2212 O O . PHE B 1 60 ? 26.375 8.199 18.836 1.00 9.07 58 PHE B O 1
ATOM 2220 N N . LEU B 1 61 ? 27.676 7.746 20.613 1.00 9.45 59 LEU B N 1
ATOM 2221 C CA . LEU B 1 61 ? 28.882 7.571 19.814 1.00 9.36 59 LEU B CA 1
ATOM 2222 C C . LEU B 1 61 ? 28.984 6.085 19.479 1.00 9.06 59 LEU B C 1
ATOM 2223 O O . LEU B 1 61 ? 29.286 5.251 20.354 1.00 9.28 59 LEU B O 1
ATOM 2228 N N . ASP B 1 62 ? 28.707 5.763 18.223 1.00 8.67 60 ASP B N 1
ATOM 2229 C CA . ASP B 1 62 ? 28.414 4.392 17.790 1.00 9.21 60 ASP B CA 1
ATOM 2230 C C . ASP B 1 62 ? 29.608 3.797 17.038 1.00 9.29 60 ASP B C 1
ATOM 2231 O O . ASP B 1 62 ? 29.641 3.795 15.804 1.00 9.56 60 ASP B O 1
ATOM 2236 N N . LEU B 1 63 ? 30.585 3.289 17.786 1.00 9.06 61 LEU B N 1
ATOM 2237 C CA . LEU B 1 63 ? 31.818 2.748 17.179 1.00 9.23 61 LEU B CA 1
ATOM 2238 C C . LEU B 1 63 ? 31.972 1.229 17.245 1.00 9.33 61 LEU B C 1
ATOM 2239 O O . LEU B 1 63 ? 32.966 0.697 16.746 1.00 9.99 61 LEU B O 1
ATOM 2244 N N . LYS B 1 64 ? 31.001 0.541 17.850 1.00 8.82 62 LYS B N 1
ATOM 2245 C CA . LYS B 1 64 ? 30.951 -0.914 17.863 1.00 8.73 62 LYS B CA 1
ATOM 2246 C C . LYS B 1 64 ? 32.340 -1.517 18.128 1.00 9.32 62 LYS B C 1
ATOM 2247 O O . LYS B 1 64 ? 32.916 -2.207 17.274 1.00 8.92 62 LYS B O 1
ATOM 2261 N N . HIS B 1 66 ? 35.242 -3.758 19.092 1.00 8.92 64 HIS B N 1
ATOM 2262 C CA . HIS B 1 66 ? 35.396 -5.196 18.995 1.00 8.75 64 HIS B CA 1
ATOM 2263 C C . HIS B 1 66 ? 36.878 -5.523 18.999 1.00 8.64 64 HIS B C 1
ATOM 2264 O O . HIS B 1 66 ? 37.518 -5.578 17.948 1.00 7.51 64 HIS B O 1
ATOM 2271 N N . ASP B 1 67 ? 37.420 -5.699 20.199 1.00 9.21 65 ASP B N 1
ATOM 2272 C CA . ASP B 1 67 ? 38.819 -6.061 20.392 1.00 9.81 65 ASP B CA 1
ATOM 2273 C C . ASP B 1 67 ? 38.973 -6.932 21.667 1.00 10.56 65 ASP B C 1
ATOM 2274 O O . ASP B 1 67 ? 37.973 -7.333 22.290 1.00 10.10 65 ASP B O 1
ATOM 2279 N N . ILE B 1 68 ? 40.218 -7.250 22.034 1.00 11.16 66 ILE B N 1
ATOM 2280 C CA . ILE B 1 68 ? 40.506 -7.964 23.281 1.00 11.40 66 ILE B CA 1
ATOM 2281 C C . ILE B 1 68 ? 40.085 -7.107 24.491 1.00 11.87 66 ILE B C 1
ATOM 2282 O O . ILE B 1 68 ? 40.077 -5.870 24.399 1.00 11.59 66 ILE B O 1
ATOM 2287 N N . PRO B 1 69 ? 39.683 -7.751 25.612 1.00 12.04 67 PRO B N 1
ATOM 2288 C CA . PRO B 1 69 ? 39.089 -7.013 26.737 1.00 12.17 67 PRO B CA 1
ATOM 2289 C C . PRO B 1 69 ? 39.911 -5.824 27.233 1.00 12.79 67 PRO B C 1
ATOM 2290 O O . PRO B 1 69 ? 39.364 -4.732 27.417 1.00 13.14 67 PRO B O 1
ATOM 2294 N N . ASN B 1 70 ? 41.211 -6.009 27.411 1.00 13.28 68 ASN B N 1
ATOM 2295 C CA . ASN B 1 70 ? 42.057 -4.928 27.917 1.00 14.10 68 ASN B CA 1
ATOM 2296 C C . ASN B 1 70 ? 42.124 -3.713 27.003 1.00 13.87 68 ASN B C 1
ATOM 2297 O O . ASN B 1 70 ? 42.171 -2.568 27.485 1.00 13.66 68 ASN B O 1
ATOM 2302 N N . THR B 1 71 ? 42.149 -3.950 25.689 1.00 13.89 69 THR B N 1
ATOM 2303 C CA . THR B 1 71 ? 42.147 -2.846 24.742 1.00 13.64 69 THR B CA 1
ATOM 2304 C C . THR B 1 71 ? 40.793 -2.110 24.734 1.00 12.71 69 THR B C 1
ATOM 2305 O O . THR B 1 71 ? 40.749 -0.889 24.606 1.00 12.82 69 THR B O 1
ATOM 2309 N N . VAL B 1 72 ? 39.704 -2.854 24.890 1.00 12.21 70 VAL B N 1
ATOM 2310 C CA . VAL B 1 72 ? 38.364 -2.256 24.946 1.00 12.10 70 VAL B CA 1
ATOM 2311 C C . VAL B 1 72 ? 38.115 -1.507 26.281 1.00 12.30 70 VAL B C 1
ATOM 2312 O O . VAL B 1 72 ? 37.452 -0.468 26.291 1.00 12.18 70 VAL B O 1
ATOM 2316 N N . TYR B 1 73 ? 38.670 -2.011 27.390 1.00 11.88 71 TYR B N 1
ATOM 2317 C CA . TYR B 1 73 ? 38.723 -1.233 28.635 1.00 11.60 71 TYR B CA 1
ATOM 2318 C C . TYR B 1 73 ? 39.243 0.168 28.342 1.00 11.48 71 TYR B C 1
ATOM 2319 O O . TYR B 1 73 ? 38.626 1.190 28.706 1.00 11.29 71 TYR B O 1
ATOM 2328 N N . ASN B 1 74 ? 40.386 0.216 27.667 1.00 11.42 72 ASN B N 1
ATOM 2329 C CA . ASN B 1 74 ? 41.068 1.473 27.447 1.00 11.27 72 ASN B CA 1
ATOM 2330 C C . ASN B 1 74 ? 40.404 2.356 26.395 1.00 11.56 72 ASN B C 1
ATOM 2331 O O . ASN B 1 74 ? 40.400 3.590 26.516 1.00 10.83 72 ASN B O 1
ATOM 2336 N N . GLY B 1 75 ? 39.858 1.716 25.363 1.00 11.64 73 GLY B N 1
ATOM 2337 C CA . GLY B 1 75 ? 39.091 2.435 24.343 1.00 12.06 73 GLY B CA 1
ATOM 2338 C C . GLY B 1 75 ? 37.856 3.063 24.962 1.00 11.74 73 GLY B C 1
ATOM 2339 O O . GLY B 1 75 ? 37.635 4.252 24.824 1.00 11.84 73 GLY B O 1
ATOM 2340 N N . ALA B 1 76 ? 37.064 2.248 25.656 1.00 12.04 74 ALA B N 1
ATOM 2341 C CA . ALA B 1 76 ? 35.864 2.713 26.341 1.00 12.46 74 ALA B CA 1
ATOM 2342 C C . ALA B 1 76 ? 36.178 3.852 27.309 1.00 12.71 74 ALA B C 1
ATOM 2343 O O . ALA B 1 76 ? 35.457 4.855 27.346 1.00 13.07 74 ALA B O 1
ATOM 2345 N N . LYS B 1 77 ? 37.256 3.693 28.077 1.00 12.78 75 LYS B N 1
ATOM 2346 C CA . LYS B 1 77 ? 37.711 4.710 29.037 1.00 12.29 75 LYS B CA 1
ATOM 2347 C C . LYS B 1 77 ? 37.963 6.036 28.342 1.00 12.19 75 LYS B C 1
ATOM 2348 O O . LYS B 1 77 ? 37.508 7.079 28.814 1.00 12.08 75 LYS B O 1
ATOM 2354 N N . ALA B 1 78 ? 38.682 5.991 27.218 1.00 11.94 76 ALA B N 1
ATOM 2355 C CA . ALA B 1 78 ? 38.919 7.176 26.402 1.00 12.19 76 ALA B CA 1
ATOM 2356 C C . ALA B 1 78 ? 37.620 7.837 25.895 1.00 12.37 76 ALA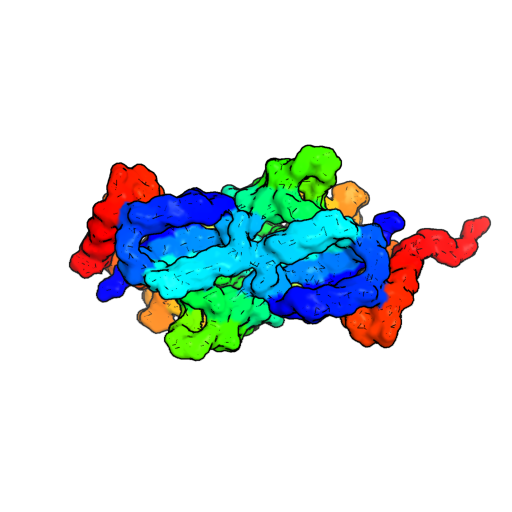 B C 1
ATOM 2357 O O . ALA B 1 78 ? 37.511 9.062 25.887 1.00 11.95 76 ALA B O 1
ATOM 2359 N N . LEU B 1 79 ? 36.652 7.025 25.468 1.00 12.28 77 LEU B N 1
ATOM 2360 C CA . LEU B 1 79 ? 35.359 7.537 25.002 1.00 12.53 77 LEU B CA 1
ATOM 2361 C C . LEU B 1 79 ? 34.576 8.216 26.104 1.00 13.17 77 LEU B C 1
ATOM 2362 O O . LEU B 1 79 ? 33.981 9.275 25.881 1.00 13.28 77 LEU B O 1
ATOM 2367 N N . ALA B 1 80 ? 34.583 7.608 27.292 1.00 13.84 78 ALA B N 1
ATOM 2368 C CA . ALA B 1 80 ? 33.797 8.102 28.409 1.00 14.68 78 ALA B CA 1
ATOM 2369 C C . ALA B 1 80 ? 34.260 9.492 28.778 1.00 15.44 78 ALA B C 1
ATOM 2370 O O . ALA B 1 80 ? 33.451 10.321 29.197 1.00 16.27 78 ALA B O 1
ATOM 2372 N N . LYS B 1 81 ? 35.545 9.782 28.600 1.00 16.02 79 LYS B N 1
ATOM 2373 C CA . LYS B 1 81 ? 35.990 11.128 28.931 1.00 17.01 79 LYS B CA 1
ATOM 2374 C C . LYS B 1 81 ? 35.525 12.205 27.943 1.00 16.66 79 LYS B C 1
ATOM 2375 O O . LYS B 1 81 ? 35.730 13.391 28.191 1.00 17.01 79 LYS B O 1
ATOM 2381 N N . LEU B 1 82 ? 34.858 11.799 26.862 1.00 16.34 80 LEU B N 1
ATOM 2382 C CA . LEU B 1 82 ? 34.288 12.760 25.896 1.00 16.12 80 LEU B CA 1
ATOM 2383 C C . LEU B 1 82 ? 32.940 13.338 26.327 1.00 15.94 80 LEU B C 1
ATOM 2384 O O . LEU B 1 82 ? 32.456 14.307 25.732 1.00 17.14 80 LEU B O 1
ATOM 2389 N N . GLY B 1 83 ? 32.339 12.747 27.351 1.00 15.37 81 GLY B N 1
ATOM 2390 C CA . GLY B 1 83 ? 31.044 13.192 27.860 1.00 14.54 81 GLY B CA 1
ATOM 2391 C C . GLY B 1 83 ? 29.833 12.597 27.157 1.00 14.17 81 GLY B C 1
ATOM 2392 O O . GLY B 1 83 ? 28.734 13.150 27.253 1.00 13.54 81 GLY B O 1
ATOM 2393 N N . ILE B 1 84 ? 30.033 11.467 26.470 1.00 13.51 82 ILE B N 1
ATOM 2394 C CA . ILE B 1 84 ? 28.979 10.804 25.689 1.00 13.47 82 ILE B CA 1
ATOM 2395 C C . ILE B 1 84 ? 27.916 10.127 26.553 1.00 13.38 82 ILE B C 1
ATOM 2396 O O . ILE B 1 84 ? 28.132 9.889 27.739 1.00 13.29 82 ILE B O 1
ATOM 2401 N N . THR B 1 85 ? 26.773 9.809 25.947 1.00 12.88 83 THR B N 1
ATOM 2402 C CA . THR B 1 85 ? 25.656 9.230 26.685 1.00 12.28 83 THR B CA 1
ATOM 2403 C C . THR B 1 85 ? 25.465 7.724 26.446 1.00 11.76 83 THR B C 1
ATOM 2404 O O . THR B 1 85 ? 25.232 6.975 27.401 1.00 11.63 83 THR B O 1
ATOM 2408 N N . PHE B 1 86 ? 25.510 7.298 25.176 1.00 11.31 84 PHE B N 1
ATOM 2409 C CA . PHE B 1 86 ? 25.453 5.877 24.793 1.00 10.60 84 PHE B CA 1
ATOM 2410 C C . PHE B 1 86 ? 26.708 5.523 23.971 1.00 10.04 84 PHE B C 1
ATOM 2411 O O . PHE B 1 86 ? 27.268 6.386 23.305 1.00 9.82 84 PHE B O 1
ATOM 2419 N N . THR B 1 87 ? 27.126 4.255 24.013 1.00 9.03 85 THR B N 1
ATOM 2420 C CA . THR B 1 87 ? 28.197 3.745 23.148 1.00 8.37 85 THR B CA 1
ATOM 2421 C C . THR B 1 87 ? 28.007 2.237 22.957 1.00 8.09 85 THR B C 1
ATOM 2422 O O . THR B 1 87 ? 27.372 1.580 23.780 1.00 8.35 85 THR B O 1
ATOM 2426 N N . THR B 1 88 ? 28.542 1.696 21.869 1.00 7.57 86 THR B N 1
ATOM 2427 C CA . THR B 1 88 ? 28.287 0.307 21.501 1.00 7.07 86 THR B CA 1
ATOM 2428 C C . THR B 1 88 ? 29.539 -0.563 21.512 1.00 6.63 86 THR B C 1
ATOM 2429 O O . THR B 1 88 ? 30.629 -0.083 21.303 1.00 6.11 86 THR B O 1
ATOM 2433 N N . VAL B 1 89 ? 29.343 -1.848 21.758 1.00 7.08 87 VAL B N 1
ATOM 2434 C CA . VAL B 1 89 ? 30.387 -2.853 21.595 1.00 7.67 87 VAL B CA 1
ATOM 2435 C C . VAL B 1 89 ? 29.751 -4.031 20.850 1.00 7.99 87 VAL B C 1
ATOM 2436 O O . VAL B 1 89 ? 28.524 -4.180 20.861 1.00 7.55 87 VAL B O 1
ATOM 2440 N N . HIS B 1 90 ? 30.564 -4.860 20.202 1.00 8.21 88 HIS B N 1
ATOM 2441 C CA . HIS B 1 90 ? 30.050 -6.090 19.612 1.00 8.82 88 HIS B CA 1
ATOM 2442 C C . HIS B 1 90 ? 29.908 -7.182 20.676 1.00 9.33 88 HIS B C 1
ATOM 2443 O O . HIS B 1 90 ? 30.872 -7.480 21.359 1.00 9.51 88 HIS B O 1
ATOM 2450 N N . ALA B 1 91 ? 28.717 -7.768 20.821 1.00 9.66 89 ALA B N 1
ATOM 2451 C CA . ALA B 1 91 ? 28.544 -8.897 21.754 1.00 10.23 89 ALA B CA 1
ATOM 2452 C C . ALA B 1 91 ? 29.396 -10.101 21.306 1.00 10.66 89 ALA B C 1
ATOM 2453 O O . ALA B 1 91 ? 29.803 -10.940 22.126 1.00 10.17 89 ALA B O 1
ATOM 2455 N N . LEU B 1 92 ? 29.677 -10.144 19.999 1.00 10.86 90 LEU B N 1
ATOM 2456 C CA . LEU B 1 92 ? 30.511 -11.176 19.399 1.00 11.80 90 LEU B CA 1
ATOM 2457 C C . LEU B 1 92 ? 31.921 -11.219 19.984 1.00 12.33 90 LEU B C 1
ATOM 2458 O O . LEU B 1 92 ? 32.606 -12.218 19.845 1.00 12.40 90 LEU B O 1
ATOM 2463 N N . GLY B 1 93 ? 32.349 -10.126 20.613 1.00 12.47 91 GLY B N 1
ATOM 2464 C CA . GLY B 1 93 ? 33.660 -10.065 21.259 1.00 12.89 91 GLY B CA 1
ATOM 2465 C C . GLY B 1 93 ? 33.688 -10.774 22.601 1.00 13.21 91 GLY B C 1
ATOM 2466 O O . GLY B 1 93 ? 34.753 -10.976 23.183 1.00 12.99 91 GLY B O 1
ATOM 2467 N N . GLY B 1 94 ? 32.510 -11.138 23.097 1.00 13.48 92 GLY B N 1
ATOM 2468 C CA . GLY B 1 94 ? 32.405 -12.002 24.273 1.00 13.95 92 GLY B CA 1
ATOM 2469 C C . GLY B 1 94 ? 32.214 -11.308 25.606 1.00 14.09 92 GLY B C 1
ATOM 2470 O O . GLY B 1 94 ? 32.430 -10.093 25.742 1.00 14.13 92 GLY B O 1
ATOM 2471 N N . SER B 1 95 ? 31.843 -12.123 26.587 1.00 14.79 93 SER B N 1
ATOM 2472 C CA . SER B 1 95 ? 31.501 -11.715 27.951 1.00 15.51 93 SER B CA 1
ATOM 2473 C C . SER B 1 95 ? 32.548 -10.890 28.692 1.00 15.18 93 SER B C 1
ATOM 2474 O O . SER B 1 95 ? 32.221 -9.867 29.283 1.00 15.22 93 SER B O 1
ATOM 2477 N N . GLN B 1 96 ? 33.799 -11.343 28.685 1.00 15.10 94 GLN B N 1
ATOM 2478 C CA . GLN B 1 96 ? 34.860 -10.614 29.368 1.00 15.28 94 GLN B CA 1
ATOM 2479 C C . GLN B 1 96 ? 35.113 -9.235 28.752 1.00 14.62 94 GLN B C 1
ATOM 2480 O O . GLN B 1 96 ? 35.377 -8.261 29.469 1.00 14.92 94 GLN B O 1
ATOM 2494 N N . ILE B 1 98 ? 32.964 -7.341 27.153 1.00 13.57 96 ILE B N 1
ATOM 2495 C CA . ILE B 1 98 ? 31.822 -6.521 27.548 1.00 13.50 96 ILE B CA 1
ATOM 2496 C C . ILE B 1 98 ? 32.034 -5.964 28.962 1.00 14.06 96 ILE B C 1
ATOM 2497 O O . ILE B 1 98 ? 31.880 -4.758 29.193 1.00 14.14 96 ILE B O 1
ATOM 2502 N N . LYS B 1 99 ? 32.426 -6.835 29.892 1.00 14.61 97 LYS B N 1
ATOM 2503 C CA . LYS B 1 99 ? 32.668 -6.416 31.279 1.00 15.12 97 LYS B CA 1
ATOM 2504 C C . LYS B 1 99 ? 33.784 -5.397 31.368 1.00 14.49 97 LYS B C 1
ATOM 2505 O O . LYS B 1 99 ? 33.648 -4.399 32.068 1.00 15.44 97 LYS B O 1
ATOM 2511 N N . SER B 1 100 ? 34.884 -5.637 30.658 1.00 14.04 98 SER B N 1
ATOM 2512 C CA . SER B 1 100 ? 35.979 -4.684 30.640 1.00 13.69 98 SER B CA 1
ATOM 2513 C C . SER B 1 100 ? 35.535 -3.376 30.012 1.00 12.91 98 SER B C 1
ATOM 2514 O O . SER B 1 100 ? 36.000 -2.317 30.406 1.00 14.03 98 SER B O 1
ATOM 2517 N N . ALA B 1 101 ? 34.624 -3.447 29.051 1.00 12.69 99 ALA B N 1
ATOM 2518 C CA . ALA B 1 101 ? 34.088 -2.242 28.410 1.00 12.07 99 ALA B CA 1
ATOM 2519 C C . ALA B 1 101 ? 33.395 -1.372 29.445 1.00 11.57 99 ALA B C 1
ATOM 2520 O O . ALA B 1 101 ? 33.671 -0.184 29.524 1.00 11.37 99 ALA B O 1
ATOM 2522 N N . LYS B 1 102 ? 32.504 -1.971 30.239 1.00 12.02 100 LYS B N 1
ATOM 2523 C CA . LYS B 1 102 ? 31.811 -1.241 31.307 1.00 13.13 100 LYS B CA 1
ATOM 2524 C C . LYS B 1 102 ? 32.790 -0.697 32.367 1.00 13.14 100 LYS B C 1
ATOM 2525 O O . LYS B 1 102 ? 32.718 0.469 32.723 1.00 13.48 100 LYS B O 1
ATOM 2531 N N . ASP B 1 103 ? 33.726 -1.527 32.830 1.00 13.56 101 ASP B N 1
ATOM 2532 C CA . ASP B 1 103 ? 34.773 -1.066 33.764 1.00 13.48 101 ASP B CA 1
ATOM 2533 C C . ASP B 1 103 ? 35.531 0.107 33.196 1.00 13.26 101 ASP B C 1
ATOM 2534 O O . ASP B 1 103 ? 35.840 1.051 33.918 1.00 13.15 101 ASP B O 1
ATOM 2539 N N . GLY B 1 104 ? 35.821 0.055 31.897 1.00 12.87 102 GLY B N 1
ATOM 2540 C CA . GLY B 1 104 ? 36.516 1.160 31.243 1.00 13.02 102 GLY B CA 1
ATOM 2541 C C . GLY B 1 104 ? 35.698 2.437 31.221 1.00 13.55 102 GLY B C 1
ATOM 2542 O O . GLY B 1 104 ? 36.218 3.512 31.528 1.00 14.27 102 GLY B O 1
ATOM 2543 N N . LEU B 1 105 ? 34.422 2.320 30.844 1.00 13.55 103 LEU B N 1
ATOM 2544 C CA . LEU B 1 105 ? 33.472 3.450 30.852 1.00 14.01 103 LEU B CA 1
ATOM 2545 C C . LEU B 1 105 ? 33.409 4.118 32.228 1.00 14.43 103 LEU B C 1
ATOM 2546 O O . LEU B 1 105 ? 33.529 5.341 32.343 1.00 14.73 103 LEU B O 1
ATOM 2551 N N . ILE B 1 106 ? 33.236 3.300 33.264 1.00 14.85 104 ILE B N 1
ATOM 2552 C CA . ILE B 1 106 ? 33.303 3.761 34.652 1.00 15.30 104 ILE B CA 1
ATOM 2553 C C . ILE B 1 106 ? 34.591 4.540 34.928 1.00 15.88 104 ILE B C 1
ATOM 2554 O O . ILE B 1 106 ? 34.538 5.648 35.471 1.00 16.31 104 ILE B O 1
ATOM 2559 N N . ALA B 1 107 ? 35.732 3.987 34.512 1.00 16.13 105 ALA B N 1
ATOM 2560 C CA . ALA B 1 107 ? 37.046 4.589 34.779 1.00 16.36 105 ALA B CA 1
ATOM 2561 C C . ALA B 1 107 ? 37.291 5.935 34.099 1.00 16.81 105 ALA B C 1
ATOM 2562 O O . ALA B 1 107 ? 37.991 6.792 34.640 1.00 17.01 105 ALA B O 1
ATOM 2564 N N . GLY B 1 108 ? 36.726 6.127 32.914 1.00 17.45 106 GLY B N 1
ATOM 2565 C CA . GLY B 1 108 ? 36.949 7.367 32.166 1.00 17.91 106 GLY B CA 1
ATOM 2566 C C . GLY B 1 108 ? 35.886 8.441 32.340 1.00 18.21 106 GLY B C 1
ATOM 2567 O O . GLY B 1 108 ? 36.061 9.559 31.872 1.00 18.30 106 GLY B O 1
ATOM 2568 N N . THR B 1 109 ? 34.778 8.101 32.987 1.00 19.24 107 THR B N 1
ATOM 2569 C CA . THR B 1 109 ? 33.712 9.078 33.261 1.00 20.48 107 THR B CA 1
ATOM 2570 C C . THR B 1 109 ? 34.205 10.183 34.208 1.00 21.55 107 THR B C 1
ATOM 2571 O O . THR B 1 109 ? 34.528 9.907 35.369 1.00 21.23 107 THR B O 1
ATOM 2575 N N . PRO B 1 110 ? 34.253 11.434 33.710 1.00 22.76 108 PRO B N 1
ATOM 2576 C CA . PRO B 1 110 ? 34.732 12.559 34.513 1.00 24.02 108 PRO B CA 1
ATOM 2577 C C . PRO B 1 110 ? 33.765 12.897 35.636 1.00 25.15 108 PRO B C 1
ATOM 2578 O O . PRO B 1 110 ? 32.551 12.689 35.494 1.00 25.56 108 PRO B O 1
ATOM 2582 N N . ALA B 1 111 ? 34.316 13.409 36.735 1.00 26.20 109 ALA B N 1
ATOM 2583 C CA . ALA B 1 111 ? 33.560 13.841 37.915 1.00 27.02 109 ALA B CA 1
ATOM 2584 C C . ALA B 1 111 ? 32.245 14.524 37.554 1.00 27.17 109 ALA B C 1
ATOM 2585 O O . ALA B 1 111 ? 32.221 15.415 36.703 1.00 27.43 109 ALA B O 1
ATOM 2587 N N . GLY B 1 112 ? 31.158 14.080 38.188 1.00 27.61 110 GLY B N 1
ATOM 2588 C CA . GLY B 1 112 ? 29.850 14.723 38.045 1.00 27.75 110 GLY B CA 1
ATOM 2589 C C . GLY B 1 112 ? 29.154 14.459 36.729 1.00 27.84 110 GLY B C 1
ATOM 2590 O O . GLY B 1 112 ? 28.286 15.240 36.302 1.00 28.45 110 GLY B O 1
ATOM 2591 N N . HIS B 1 113 ? 29.543 13.362 36.079 1.00 27.45 111 HIS B N 1
ATOM 2592 C CA . HIS B 1 113 ? 28.913 12.922 34.843 1.00 26.51 111 HIS B CA 1
ATOM 2593 C C . HIS B 1 113 ? 28.268 11.584 35.071 1.00 25.03 111 HIS B C 1
ATOM 2594 O O . HIS B 1 113 ? 28.722 10.796 35.906 1.00 25.08 111 HIS B O 1
ATOM 2601 N N . SER B 1 114 ? 27.205 11.324 34.318 1.00 23.26 112 SER B N 1
ATOM 2602 C CA . SER B 1 114 ? 26.659 9.982 34.221 1.00 21.49 112 SER B CA 1
ATOM 2603 C C . SER B 1 114 ? 27.619 9.102 33.400 1.00 19.52 112 SER B C 1
ATOM 2604 O O . SER B 1 114 ? 28.185 9.553 32.401 1.00 18.61 112 SER B O 1
ATOM 2607 N N . VAL B 1 115 ? 27.826 7.872 33.864 1.00 17.54 113 VAL B N 1
ATOM 2608 C CA . VAL B 1 115 ? 28.601 6.874 33.124 1.00 15.63 113 VAL B CA 1
ATOM 2609 C C . VAL B 1 115 ? 27.829 6.574 31.836 1.00 14.60 113 VAL B C 1
ATOM 2610 O O . VAL B 1 115 ? 26.602 6.368 31.879 1.00 13.54 113 VAL B O 1
ATOM 2614 N N . PRO B 1 116 ? 28.518 6.604 30.677 1.00 13.81 114 PRO B N 1
ATOM 2615 C CA . PRO B 1 116 ? 27.799 6.284 29.445 1.00 12.70 114 PRO B CA 1
ATOM 2616 C C . PRO B 1 116 ? 27.175 4.915 29.531 1.00 12.37 114 PRO B C 1
ATOM 2617 O O . PRO B 1 116 ? 27.727 4.010 30.180 1.00 12.49 114 PRO B O 1
ATOM 2621 N N . LYS B 1 117 ? 26.034 4.755 28.875 1.00 11.24 115 LYS B N 1
ATOM 2622 C CA . LYS B 1 117 ? 25.382 3.471 28.850 1.00 10.99 115 LYS B CA 1
ATOM 2623 C C . LYS B 1 117 ? 26.068 2.606 27.798 1.00 10.80 115 LYS B C 1
ATOM 2624 O O . LYS B 1 117 ? 26.403 3.079 26.708 1.00 11.07 115 LYS B O 1
ATOM 2630 N N . LEU B 1 118 ? 26.296 1.345 28.149 1.00 9.97 116 LEU B N 1
ATOM 2631 C CA . LEU B 1 118 ? 26.974 0.398 27.279 1.00 8.59 116 LEU B CA 1
ATOM 2632 C C . LEU B 1 118 ? 25.953 -0.455 26.565 1.00 8.21 116 LEU B C 1
ATOM 2633 O O . LEU B 1 118 ? 25.263 -1.256 27.194 1.00 7.62 116 LEU B O 1
ATOM 2638 N N . LEU B 1 119 ? 25.881 -0.301 25.245 1.00 8.48 117 LEU B N 1
ATOM 2639 C CA . LEU B 1 119 ? 24.936 -1.067 24.440 1.00 8.35 117 LEU B CA 1
ATOM 2640 C C . LEU B 1 119 ? 25.634 -2.088 23.571 1.00 8.63 117 LEU B C 1
ATOM 2641 O O . LEU B 1 119 ? 26.586 -1.769 22.841 1.00 8.64 117 LEU B O 1
ATOM 2646 N N . ALA B 1 120 ? 25.123 -3.308 23.596 1.00 8.84 118 ALA B N 1
ATOM 2647 C CA . ALA B 1 120 ? 25.692 -4.349 22.767 1.00 9.50 118 ALA B CA 1
ATOM 2648 C C . ALA B 1 120 ? 24.979 -4.463 21.421 1.00 10.04 118 ALA B C 1
ATOM 2649 O O . ALA B 1 120 ? 23.742 -4.424 21.346 1.00 8.97 118 ALA B O 1
ATOM 2651 N N . VAL B 1 121 ? 25.787 -4.619 20.372 1.00 9.94 119 VAL B N 1
ATOM 2652 C CA . VAL B 1 121 ? 25.298 -4.975 19.059 1.00 11.01 119 VAL B CA 1
ATOM 2653 C C . VAL B 1 121 ? 25.305 -6.501 18.969 1.00 11.27 119 VAL B C 1
ATOM 2654 O O . VAL B 1 121 ? 26.204 -7.155 19.507 1.00 11.69 119 VAL B O 1
ATOM 2658 N N . THR B 1 122 ? 24.308 -7.080 18.313 1.00 11.92 120 THR B N 1
ATOM 2659 C CA . THR B 1 122 ? 24.259 -8.535 18.214 1.00 13.34 120 THR B CA 1
ATOM 2660 C C . THR B 1 122 ? 24.699 -8.992 16.829 1.00 13.91 120 THR B C 1
ATOM 2661 O O . THR B 1 122 ? 25.890 -9.211 16.599 1.00 13.61 120 THR B O 1
ATOM 2665 N N . GLU B 1 123 ? 23.736 -9.135 15.920 1.00 15.00 121 GLU B N 1
ATOM 2666 C CA . GLU B 1 123 ? 24.037 -9.345 14.510 1.00 16.33 121 GLU B CA 1
ATOM 2667 C C . GLU B 1 123 ? 23.666 -8.106 13.715 1.00 16.92 121 GLU B C 1
ATOM 2668 O O . GLU B 1 123 ? 22.497 -7.695 13.711 1.00 17.05 121 GLU B O 1
ATOM 2674 N N . LEU B 1 124 ? 24.671 -7.507 13.069 1.00 17.30 122 LEU B N 1
ATOM 2675 C CA . LEU B 1 124 ? 24.484 -6.312 12.242 1.00 18.05 122 LEU B CA 1
ATOM 2676 C C . LEU B 1 124 ? 23.417 -6.563 11.177 1.00 18.83 122 LEU B C 1
ATOM 2677 O O . LEU B 1 124 ? 23.216 -7.704 10.745 1.00 18.19 122 LEU B O 1
ATOM 2682 N N . THR B 1 125 ? 22.739 -5.492 10.766 1.00 19.58 123 THR B N 1
ATOM 2683 C CA . THR B 1 125 ? 21.657 -5.588 9.779 1.00 20.88 123 THR B CA 1
ATOM 2684 C C . THR B 1 125 ? 22.191 -5.985 8.403 1.00 21.28 123 THR B C 1
ATOM 2685 O O . THR B 1 125 ? 21.430 -6.408 7.540 1.00 21.57 123 THR B O 1
ATOM 2689 N N . SER B 1 126 ? 23.505 -5.838 8.220 1.00 21.79 124 SER B N 1
ATOM 2690 C CA . SER B 1 126 ? 24.197 -6.230 6.992 1.00 21.82 124 SER B CA 1
ATOM 2691 C C . SER B 1 126 ? 24.397 -7.747 6.929 1.00 22.43 124 SER B C 1
ATOM 2692 O O . SER B 1 126 ? 24.856 -8.274 5.911 1.00 22.44 124 SER B O 1
ATOM 2695 N N . ILE B 1 127 ? 24.093 -8.435 8.031 1.00 22.95 125 ILE B N 1
ATOM 2696 C CA . ILE B 1 127 ? 24.237 -9.892 8.095 1.00 23.35 125 ILE B CA 1
ATOM 2697 C C . ILE B 1 127 ? 22.904 -10.571 7.730 1.00 24.01 125 ILE B C 1
ATOM 2698 O O . ILE B 1 127 ? 21.980 -10.644 8.550 1.00 23.97 125 ILE B O 1
ATOM 2703 N N . SER B 1 128 ? 22.813 -11.042 6.491 1.00 24.45 126 SER B N 1
ATOM 2704 C CA . SER B 1 128 ? 21.666 -11.835 6.026 1.00 25.25 126 SER B CA 1
ATOM 2705 C C . SER B 1 128 ? 21.688 -13.248 6.638 1.00 25.66 126 SER B C 1
ATOM 2706 O O . SER B 1 128 ? 22.634 -13.606 7.348 1.00 25.26 126 SER B O 1
ATOM 2709 N N . ASP B 1 129 ? 20.659 -14.048 6.365 1.00 26.38 127 ASP B N 1
ATOM 2710 C CA . ASP B 1 129 ? 20.646 -15.450 6.819 1.00 27.47 127 ASP B CA 1
ATOM 2711 C C . ASP B 1 129 ? 21.802 -16.247 6.191 1.00 27.20 127 ASP B C 1
ATOM 2712 O O . ASP B 1 129 ? 22.443 -17.058 6.858 1.00 27.28 127 ASP B O 1
ATOM 2717 N N . ASP B 1 130 ? 22.064 -15.989 4.915 1.00 26.83 128 ASP B N 1
ATOM 2718 C CA . ASP B 1 130 ? 23.127 -16.666 4.184 1.00 27.13 128 ASP B CA 1
ATOM 2719 C C . ASP B 1 130 ? 24.525 -16.330 4.735 1.00 26.54 128 ASP B C 1
ATOM 2720 O O . ASP B 1 130 ? 25.370 -17.214 4.887 1.00 26.18 128 ASP B O 1
ATOM 2725 N N . VAL B 1 131 ? 24.756 -15.047 5.014 1.00 25.99 129 VAL B N 1
ATOM 2726 C CA . VAL B 1 131 ? 26.023 -14.586 5.575 1.00 25.89 129 VAL B CA 1
ATOM 2727 C C . VAL B 1 131 ? 26.252 -15.173 6.976 1.00 25.64 129 VAL B C 1
ATOM 2728 O O . VAL B 1 131 ? 27.344 -15.658 7.280 1.00 25.30 129 VAL B O 1
ATOM 2732 N N . LEU B 1 132 ? 25.214 -15.143 7.810 1.00 25.52 130 LEU B N 1
ATOM 2733 C CA . LEU B 1 132 ? 25.274 -15.741 9.143 1.00 25.91 130 LEU B CA 1
ATOM 2734 C C . LEU B 1 132 ? 25.712 -17.217 9.080 1.00 26.22 130 LEU B C 1
ATOM 2735 O O . LEU B 1 132 ? 26.532 -17.674 9.887 1.00 25.63 130 LEU B O 1
ATOM 2740 N N . ARG B 1 133 ? 25.176 -17.943 8.102 1.00 26.33 131 ARG B N 1
ATOM 2741 C CA . ARG B 1 133 ? 25.480 -19.363 7.946 1.00 26.92 131 ARG B CA 1
ATOM 2742 C C . ARG B 1 133 ? 26.821 -19.636 7.240 1.00 26.75 131 ARG B C 1
ATOM 2743 O O . ARG B 1 133 ? 27.644 -20.415 7.743 1.00 26.51 131 ARG B O 1
ATOM 2751 N N . ASN B 1 134 ? 27.036 -18.985 6.093 1.00 26.67 132 ASN B N 1
ATOM 2752 C CA . ASN B 1 134 ? 28.130 -19.330 5.172 1.00 26.53 132 ASN B CA 1
ATOM 2753 C C . ASN B 1 134 ? 29.395 -18.470 5.270 1.00 26.44 132 ASN B C 1
ATOM 2754 O O . ASN B 1 134 ? 30.458 -18.873 4.788 1.00 26.35 132 ASN B O 1
ATOM 2759 N N . GLU B 1 135 ? 29.278 -17.291 5.882 1.00 26.11 133 GLU B N 1
ATOM 2760 C CA . GLU B 1 135 ? 30.421 -16.379 6.039 1.00 25.96 133 GLU B CA 1
ATOM 2761 C C . GLU B 1 135 ? 30.853 -16.319 7.497 1.00 26.32 133 GLU B C 1
ATOM 2762 O O . GLU B 1 135 ? 31.986 -16.673 7.842 1.00 26.06 133 GLU B O 1
ATOM 2768 N N . GLN B 1 136 ? 29.947 -15.854 8.349 1.00 26.49 134 GLN B N 1
ATOM 2769 C CA . GLN B 1 136 ? 30.063 -16.094 9.763 1.00 27.04 134 GLN B CA 1
ATOM 2770 C C . GLN B 1 136 ? 29.671 -17.568 9.770 1.00 27.62 134 GLN B C 1
ATOM 2771 O O . GLN B 1 136 ? 28.730 -17.949 9.075 1.00 28.67 134 GLN B O 1
ATOM 2777 N N . ASN B 1 137 ? 30.379 -18.425 10.481 1.00 27.35 135 ASN B N 1
ATOM 2778 C CA . ASN B 1 137 ? 29.939 -19.814 10.448 1.00 26.90 135 ASN B CA 1
ATOM 2779 C C . ASN B 1 137 ? 29.169 -20.158 11.711 1.00 26.56 135 ASN B C 1
ATOM 2780 O O . ASN B 1 137 ? 29.589 -21.000 12.495 1.00 26.45 135 ASN B O 1
ATOM 2785 N N . CYS B 1 138 ? 28.044 -19.471 11.894 1.00 26.51 136 CYS B N 1
ATOM 2786 C CA . CYS B 1 138 ? 27.193 -19.640 13.071 1.00 26.65 136 CYS B CA 1
ATOM 2787 C C . CYS B 1 138 ? 26.441 -20.969 13.022 1.00 27.00 136 CYS B C 1
ATOM 2788 O O . CYS B 1 138 ? 25.999 -21.404 11.954 1.00 26.66 136 CYS B O 1
ATOM 2791 N N . ARG B 1 139 ? 26.296 -21.602 14.186 1.00 27.83 137 ARG B N 1
ATOM 2792 C CA . ARG B 1 139 ? 25.542 -22.859 14.292 1.00 28.48 137 ARG B CA 1
ATOM 2793 C C . ARG B 1 139 ? 24.026 -22.660 14.360 1.00 28.53 137 ARG B C 1
ATOM 2794 O O . ARG B 1 139 ? 23.264 -23.595 14.109 1.00 28.93 137 ARG B O 1
ATOM 2802 N N . LEU B 1 140 ? 23.601 -21.439 14.678 1.00 28.38 138 LEU B N 1
ATOM 2803 C CA . LEU B 1 140 ? 22.197 -21.153 14.961 1.00 28.25 138 LEU B CA 1
ATOM 2804 C C . LEU B 1 140 ? 21.567 -20.277 13.884 1.00 28.25 138 LEU B C 1
ATOM 2805 O O . LEU B 1 140 ? 22.276 -19.550 13.185 1.00 28.41 138 LEU B O 1
ATOM 2810 N N . PRO B 1 141 ? 20.229 -20.348 13.736 1.00 28.13 139 PRO B N 1
ATOM 2811 C CA . PRO B 1 141 ? 19.544 -19.350 12.910 1.00 27.96 139 PRO B CA 1
ATOM 2812 C C . PRO B 1 141 ? 19.454 -17.976 13.601 1.00 27.77 139 PRO B C 1
ATOM 2813 O O . PRO B 1 141 ? 19.664 -17.860 14.815 1.00 27.37 139 PRO B O 1
ATOM 2825 N N . ALA B 1 143 ? 17.162 -15.685 14.753 1.00 26.31 141 ALA B N 1
ATOM 2826 C CA . ALA B 1 143 ? 16.358 -15.355 15.933 1.00 25.55 141 ALA B CA 1
ATOM 2827 C C . ALA B 1 143 ? 16.985 -15.887 17.222 1.00 24.92 141 ALA B C 1
ATOM 2828 O O . ALA B 1 143 ? 16.886 -15.260 18.286 1.00 24.90 141 ALA B O 1
ATOM 2830 N N . GLU B 1 144 ? 17.639 -17.037 17.103 1.00 23.95 142 GLU B N 1
ATOM 2831 C CA . GLU B 1 144 ? 18.302 -17.690 18.225 1.00 23.51 142 GLU B CA 1
ATOM 2832 C C . GLU B 1 144 ? 19.671 -17.099 18.547 1.00 22.04 142 GLU B C 1
ATOM 2833 O O . GLU B 1 144 ? 20.037 -16.978 19.713 1.00 22.20 142 GLU B O 1
ATOM 2839 N N . GLN B 1 145 ? 20.441 -16.775 17.509 1.00 20.69 143 GLN B N 1
ATOM 2840 C CA . GLN B 1 145 ? 21.736 -16.125 17.693 1.00 19.39 143 GLN B CA 1
ATOM 2841 C C . GLN B 1 145 ? 21.568 -14.807 18.446 1.00 18.60 143 GLN B C 1
ATOM 2842 O O . GLN B 1 145 ? 22.281 -14.534 19.414 1.00 18.71 143 GLN B O 1
ATOM 2848 N N . VAL B 1 146 ? 20.588 -14.020 18.012 1.00 17.81 144 VAL B N 1
ATOM 2849 C CA . VAL B 1 146 ? 20.350 -12.687 18.538 1.00 16.71 144 VAL B CA 1
ATOM 2850 C C . VAL B 1 146 ? 19.954 -12.721 20.005 1.00 16.48 144 VAL B C 1
ATOM 2851 O O . VAL B 1 146 ? 20.515 -11.989 20.830 1.00 16.58 144 VAL B O 1
ATOM 2855 N N . LEU B 1 147 ? 18.997 -13.581 20.337 1.00 16.50 145 LEU B N 1
ATOM 2856 C CA . LEU B 1 147 ? 18.536 -13.717 21.728 1.00 16.23 145 LEU B CA 1
ATOM 2857 C C . LEU B 1 147 ? 19.682 -14.182 22.645 1.00 15.67 145 LEU B C 1
ATOM 2858 O O . LEU B 1 147 ? 19.855 -13.650 23.730 1.00 16.14 145 LEU B O 1
ATOM 2863 N N . SER B 1 148 ? 20.492 -15.127 22.171 1.00 15.31 146 SER B N 1
ATOM 2864 C CA . SER B 1 148 ? 21.681 -15.610 22.892 1.00 14.87 146 SER B CA 1
ATOM 2865 C C . SER B 1 148 ? 22.630 -14.476 23.282 1.00 14.97 146 SER B C 1
ATOM 2866 O O . SER B 1 148 ? 22.998 -14.305 24.462 1.00 14.98 146 SER B O 1
ATOM 2869 N N . LEU B 1 149 ? 23.027 -13.699 22.274 1.00 14.40 147 LEU B N 1
ATOM 2870 C CA . LEU B 1 149 ? 23.961 -12.600 22.469 1.00 14.03 147 LEU B CA 1
ATOM 2871 C C . LEU B 1 149 ? 23.403 -11.543 23.399 1.00 13.92 147 LEU B C 1
ATOM 2872 O O . LEU B 1 149 ? 24.113 -11.054 24.276 1.00 14.36 147 LEU B O 1
ATOM 2877 N N . ALA B 1 150 ? 22.133 -11.192 23.201 1.00 14.69 148 ALA B N 1
ATOM 2878 C CA . ALA B 1 150 ? 21.492 -10.140 23.989 1.00 15.08 148 ALA B CA 1
ATOM 2879 C C . ALA B 1 150 ? 21.411 -10.559 25.460 1.00 15.49 148 ALA B C 1
ATOM 2880 O O . ALA B 1 150 ? 21.797 -9.797 26.340 1.00 15.98 148 ALA B O 1
ATOM 2882 N N . LYS B 1 151 ? 20.938 -11.777 25.719 1.00 16.74 149 LYS B N 1
ATOM 2883 C CA . LYS B 1 151 ? 20.945 -12.342 27.087 1.00 18.04 149 LYS B CA 1
ATOM 2884 C C . LYS B 1 151 ? 22.327 -12.281 27.730 1.00 18.30 149 LYS B C 1
ATOM 2885 O O . LYS B 1 151 ? 22.496 -11.771 28.833 1.00 18.88 149 LYS B O 1
ATOM 2899 N N . ALA B 1 153 ? 24.894 -10.437 26.932 1.00 18.16 151 ALA B N 1
ATOM 2900 C CA . ALA B 1 153 ? 25.257 -9.034 27.109 1.00 17.40 151 ALA B CA 1
ATOM 2901 C C . ALA B 1 153 ? 24.699 -8.495 28.416 1.00 17.27 151 ALA B C 1
ATOM 2902 O O . ALA B 1 153 ? 25.412 -7.846 29.184 1.00 17.32 151 ALA B O 1
ATOM 2904 N N . LYS B 1 154 ? 23.414 -8.756 28.639 1.00 17.63 152 LYS B N 1
ATOM 2905 C CA . LYS B 1 154 ? 22.730 -8.422 29.894 1.00 18.58 152 LYS B CA 1
ATOM 2906 C C . LYS B 1 154 ? 23.422 -9.070 31.102 1.00 18.64 152 LYS B C 1
ATOM 2907 O O . LYS B 1 154 ? 23.649 -8.411 32.107 1.00 19.04 152 LYS B O 1
ATOM 2913 N N . HIS B 1 155 ? 23.770 -10.344 30.997 1.00 18.95 153 HIS B N 1
ATOM 2914 C CA . HIS B 1 155 ? 24.457 -11.032 32.110 1.00 19.40 153 HIS B CA 1
ATOM 2915 C C . HIS B 1 155 ? 25.847 -10.431 32.401 1.00 19.54 153 HIS B C 1
ATOM 2916 O O . HIS B 1 155 ? 26.317 -10.473 33.538 1.00 20.09 153 HIS B O 1
ATOM 2923 N N . SER B 1 156 ? 26.493 -9.865 31.378 1.00 19.33 154 SER B N 1
ATOM 2924 C CA . SER B 1 156 ? 27.887 -9.425 31.493 1.00 18.90 154 SER B CA 1
ATOM 2925 C C . SER B 1 156 ? 28.104 -7.956 31.862 1.00 18.43 154 SER B C 1
ATOM 2926 O O . SER B 1 156 ? 29.242 -7.514 31.973 1.00 19.12 154 SER B O 1
ATOM 2929 N N . GLY B 1 157 ? 27.029 -7.193 32.050 1.00 18.56 155 GLY B N 1
ATOM 2930 C CA . GLY B 1 157 ? 27.164 -5.763 32.382 1.00 17.43 155 GLY B CA 1
ATOM 2931 C C . GLY B 1 157 ? 26.829 -4.755 31.283 1.00 16.89 155 GLY B C 1
ATOM 2932 O O . GLY B 1 157 ? 27.098 -3.556 31.431 1.00 16.99 155 GLY B O 1
ATOM 2933 N N . ALA B 1 158 ? 26.254 -5.215 30.169 1.00 15.76 156 ALA B N 1
ATOM 2934 C CA . ALA B 1 158 ? 25.728 -4.259 29.196 1.00 14.56 156 ALA B CA 1
ATOM 2935 C C . ALA B 1 158 ? 24.450 -3.658 29.763 1.00 13.72 156 ALA B C 1
ATOM 2936 O O . ALA B 1 158 ? 23.684 -4.352 30.396 1.00 13.67 156 ALA B O 1
ATOM 2938 N N . ASP B 1 159 ? 24.236 -2.370 29.527 1.00 13.31 157 ASP B N 1
ATOM 2939 C CA . ASP B 1 159 ? 23.014 -1.687 29.933 1.00 13.65 157 ASP B CA 1
ATOM 2940 C C . ASP B 1 159 ? 21.867 -1.860 28.966 1.00 13.84 157 ASP B C 1
ATOM 2941 O O . ASP B 1 159 ? 20.709 -1.618 29.333 1.00 14.60 157 ASP B O 1
ATOM 2946 N N . GLY B 1 160 ? 22.172 -2.282 27.742 1.00 13.52 158 GLY B N 1
ATOM 2947 C CA . GLY B 1 160 ? 21.133 -2.497 26.749 1.00 12.62 158 GLY B CA 1
ATOM 2948 C C . GLY B 1 160 ? 21.645 -3.152 25.488 1.00 12.70 158 GLY B C 1
ATOM 2949 O O . GLY B 1 160 ? 22.791 -3.606 25.420 1.00 11.82 158 GLY B O 1
ATOM 2950 N N . VAL B 1 161 ? 20.774 -3.200 24.488 1.00 12.63 159 VAL B N 1
ATOM 2951 C CA . VAL B 1 161 ? 21.068 -3.839 23.223 1.00 12.64 159 VAL B CA 1
ATOM 2952 C C . VAL B 1 161 ? 20.466 -2.981 22.101 1.00 13.11 159 VAL B C 1
ATOM 2953 O O . VAL B 1 161 ? 19.467 -2.286 22.308 1.00 12.94 159 VAL B O 1
ATOM 2957 N N . ILE B 1 162 ? 21.113 -2.996 20.942 1.00 12.82 160 ILE B N 1
ATOM 2958 C CA . ILE B 1 162 ? 20.529 -2.476 19.719 1.00 12.82 160 ILE B CA 1
ATOM 2959 C C . ILE B 1 162 ? 19.754 -3.625 19.082 1.00 13.39 160 ILE B C 1
ATOM 2960 O O . ILE B 1 162 ? 20.327 -4.668 18.779 1.00 13.11 160 ILE B O 1
ATOM 2965 N N . CYS B 1 163 ? 18.463 -3.430 18.863 1.00 13.84 161 CYS B N 1
ATOM 2966 C CA . CYS B 1 163 ? 17.632 -4.489 18.318 1.00 14.68 161 CYS B CA 1
ATOM 2967 C C . CYS B 1 163 ? 16.556 -3.943 17.384 1.00 16.03 161 CYS B C 1
ATOM 2968 O O . CYS B 1 163 ? 16.175 -2.781 17.482 1.00 16.62 161 CYS B O 1
ATOM 2971 N N . SER B 1 164 ? 16.077 -4.778 16.468 1.00 17.43 162 SER B N 1
ATOM 2972 C CA . SER B 1 164 ? 14.998 -4.387 15.571 1.00 19.02 162 SER B CA 1
ATOM 2973 C C . SER B 1 164 ? 13.732 -4.115 16.361 1.00 19.68 162 SER B C 1
ATOM 2974 O O . SER B 1 164 ? 13.471 -4.790 17.364 1.00 19.28 162 SER B O 1
ATOM 2977 N N . PRO B 1 165 ? 12.926 -3.140 15.903 1.00 20.51 163 PRO B N 1
ATOM 2978 C CA . PRO B 1 165 ? 11.610 -2.943 16.506 1.00 21.19 163 PRO B CA 1
ATOM 2979 C C . PRO B 1 165 ? 10.746 -4.216 16.515 1.00 22.23 163 PRO B C 1
ATOM 2980 O O . PRO B 1 165 ? 9.916 -4.370 17.405 1.00 22.70 163 PRO B O 1
ATOM 2984 N N . LEU B 1 166 ? 10.952 -5.132 15.571 1.00 23.24 164 LEU B N 1
ATOM 2985 C CA . LEU B 1 166 ? 10.134 -6.350 15.526 1.00 24.70 164 LEU B CA 1
ATOM 2986 C C . LEU B 1 166 ? 10.678 -7.493 16.399 1.00 24.86 164 LEU B C 1
ATOM 2987 O O . LEU B 1 166 ? 10.099 -8.579 16.420 1.00 25.41 164 LEU B O 1
ATOM 2992 N N . GLU B 1 167 ? 11.776 -7.232 17.116 1.00 24.51 165 GLU B N 1
ATOM 2993 C CA . GLU B 1 167 ? 12.384 -8.185 18.055 1.00 24.11 165 GLU B CA 1
ATOM 2994 C C . GLU B 1 167 ? 12.165 -7.742 19.478 1.00 23.85 165 GLU B C 1
ATOM 2995 O O . GLU B 1 167 ? 12.235 -8.565 20.399 1.00 23.84 165 GLU B O 1
ATOM 3001 N N . VAL B 1 168 ? 11.943 -6.441 19.678 1.00 23.88 166 VAL B N 1
ATOM 3002 C CA . VAL B 1 168 ? 11.846 -5.914 21.048 1.00 23.60 166 VAL B CA 1
ATOM 3003 C C . VAL B 1 168 ? 10.847 -6.651 21.897 1.00 23.87 166 VAL B C 1
ATOM 3004 O O . VAL B 1 168 ? 11.106 -6.876 23.074 1.00 23.80 166 VAL B O 1
ATOM 3008 N N . LYS B 1 169 ? 9.704 -7.019 21.314 1.00 24.79 167 LYS B N 1
ATOM 3009 C CA . LYS B 1 169 ? 8.661 -7.699 22.092 1.00 25.34 167 LYS B CA 1
ATOM 3010 C C . LYS B 1 169 ? 9.294 -8.874 22.801 1.00 24.80 167 LYS B C 1
ATOM 3011 O O . LYS B 1 169 ? 9.404 -8.886 24.023 1.00 25.31 167 LYS B O 1
ATOM 3017 N N . LYS B 1 170 ? 9.746 -9.837 22.005 1.00 25.14 168 LYS B N 1
ATOM 3018 C CA . LYS B 1 170 ? 10.253 -11.117 22.501 1.00 24.85 168 LYS B CA 1
ATOM 3019 C C . LYS B 1 170 ? 11.576 -11.024 23.229 1.00 24.49 168 LYS B C 1
ATOM 3020 O O . LYS B 1 170 ? 11.816 -11.802 24.144 1.00 25.06 168 LYS B O 1
ATOM 3026 N N . LEU B 1 171 ? 12.447 -10.092 22.839 1.00 24.05 169 LEU B N 1
ATOM 3027 C CA . LEU B 1 171 ? 13.680 -9.899 23.607 1.00 23.52 169 LEU B CA 1
ATOM 3028 C C . LEU B 1 171 ? 13.301 -9.416 24.987 1.00 23.69 169 LEU B C 1
ATOM 3029 O O . LEU B 1 171 ? 13.813 -9.923 25.989 1.00 23.40 169 LEU B O 1
ATOM 3034 N N . HIS B 1 172 ? 12.383 -8.443 25.009 1.00 24.23 170 HIS B N 1
ATOM 3035 C CA . HIS B 1 172 ? 11.952 -7.755 26.221 1.00 25.31 170 HIS B CA 1
ATOM 3036 C C . HIS B 1 172 ? 11.320 -8.746 27.178 1.00 25.71 170 HIS B C 1
ATOM 3037 O O . HIS B 1 172 ? 11.535 -8.663 28.382 1.00 26.21 170 HIS B O 1
ATOM 3044 N N . GLU B 1 173 ? 10.556 -9.691 26.629 1.00 26.67 171 GLU B N 1
ATOM 3045 C CA . GLU B 1 173 ? 9.984 -10.786 27.412 1.00 27.09 171 GLU B CA 1
ATOM 3046 C C . GLU B 1 173 ? 11.053 -11.553 28.167 1.00 26.57 171 GLU B C 1
ATOM 3047 O O . GLU B 1 173 ? 10.962 -11.724 29.385 1.00 27.00 171 GLU B O 1
ATOM 3053 N N . ASN B 1 174 ? 12.067 -12.009 27.438 1.00 26.02 172 ASN B N 1
ATOM 3054 C CA . ASN B 1 174 ? 13.133 -12.833 28.004 1.00 24.89 172 ASN B CA 1
ATOM 3055 C C . ASN B 1 174 ? 13.944 -12.162 29.103 1.00 24.33 172 ASN B C 1
ATOM 3056 O O . ASN B 1 174 ? 14.138 -12.728 30.188 1.00 24.74 172 ASN B O 1
ATOM 3061 N N . ILE B 1 175 ? 14.434 -10.962 28.806 1.00 22.76 173 ILE B N 1
ATOM 3062 C CA . ILE B 1 175 ? 15.482 -10.333 29.603 1.00 21.48 173 ILE B CA 1
ATOM 3063 C C . ILE B 1 175 ? 14.930 -9.437 30.708 1.00 21.21 173 ILE B C 1
ATOM 3064 O O . ILE B 1 175 ? 15.596 -9.206 31.725 1.00 20.99 173 ILE B O 1
ATOM 3069 N N . GLY B 1 176 ? 13.723 -8.916 30.513 1.00 21.06 174 GLY B N 1
ATOM 3070 C CA . GLY B 1 176 ? 13.103 -8.108 31.554 1.00 20.83 174 GLY B CA 1
ATOM 3071 C C . GLY B 1 176 ? 13.339 -6.621 31.409 1.00 20.95 174 GLY B C 1
ATOM 3072 O O . GLY B 1 176 ? 13.947 -6.163 30.430 1.00 21.28 174 GLY B O 1
ATOM 3073 N N . ASP B 1 177 ? 12.857 -5.880 32.402 1.00 20.87 175 ASP B N 1
ATOM 3074 C CA . ASP B 1 177 ? 12.687 -4.430 32.340 1.00 20.87 175 ASP B CA 1
ATOM 3075 C C . ASP B 1 177 ? 13.956 -3.674 32.673 1.00 20.38 175 ASP B C 1
ATOM 3076 O O . ASP B 1 177 ? 14.043 -2.464 32.435 1.00 19.85 175 ASP B O 1
ATOM 3081 N N . ASP B 1 178 ? 14.922 -4.397 33.240 1.00 19.74 176 ASP B N 1
ATOM 3082 C CA . ASP B 1 178 ? 16.180 -3.825 33.711 1.00 19.13 176 ASP B CA 1
ATOM 3083 C C . ASP B 1 178 ? 17.225 -3.836 32.590 1.00 17.84 176 ASP B C 1
ATOM 3084 O O . ASP B 1 178 ? 18.272 -4.485 32.699 1.00 17.74 176 ASP B O 1
ATOM 3089 N N . PHE B 1 179 ? 16.939 -3.109 31.515 1.00 16.37 177 PHE B N 1
ATOM 3090 C CA . PHE B 1 179 ? 17.739 -3.182 30.286 1.00 14.98 177 PHE B CA 1
ATOM 3091 C C . PHE B 1 179 ? 17.155 -2.175 29.319 1.00 14.64 177 PHE B C 1
ATOM 3092 O O . PHE B 1 179 ? 15.956 -1.887 29.359 1.00 15.11 177 PHE B O 1
ATOM 3100 N N . LEU B 1 180 ? 18.001 -1.625 28.458 1.00 13.92 178 LEU B N 1
ATOM 3101 C CA . LEU B 1 180 ? 17.543 -0.681 27.435 1.00 13.01 178 LEU B CA 1
ATOM 3102 C C . LEU B 1 180 ? 17.471 -1.376 26.091 1.00 12.55 178 LEU B C 1
ATOM 3103 O O . LEU B 1 180 ? 18.445 -1.963 25.643 1.00 12.66 178 LEU B O 1
ATOM 3108 N N . TYR B 1 181 ? 16.299 -1.332 25.466 1.00 12.25 179 TYR B N 1
ATOM 3109 C CA . TYR B 1 181 ? 16.102 -1.901 24.147 1.00 11.78 179 TYR B CA 1
ATOM 3110 C C . TYR B 1 181 ? 16.060 -0.757 23.143 1.00 11.86 179 TYR B C 1
ATOM 3111 O O . TYR B 1 181 ? 15.058 -0.038 23.040 1.00 12.20 179 TYR B O 1
ATOM 3120 N N . VAL B 1 182 ? 17.166 -0.566 22.426 1.00 11.70 180 VAL B N 1
ATOM 3121 C CA . VAL B 1 182 ? 17.333 0.623 21.576 1.00 10.96 180 VAL B CA 1
ATOM 3122 C C . VAL B 1 182 ? 17.094 0.217 20.117 1.00 11.79 180 VAL B C 1
ATOM 3123 O O . VAL B 1 182 ? 17.849 -0.572 19.544 1.00 11.24 180 VAL B O 1
ATOM 3127 N N . THR B 1 183 ? 16.001 0.722 19.548 1.00 11.52 181 THR B N 1
ATOM 3128 C CA . THR B 1 183 ? 15.502 0.241 18.271 1.00 11.73 181 THR B CA 1
ATOM 3129 C C . THR B 1 183 ? 15.665 1.289 17.161 1.00 12.47 181 THR B C 1
ATOM 3130 O O . THR B 1 183 ? 15.009 2.330 17.189 1.00 11.53 181 THR B O 1
ATOM 3134 N N . PRO B 1 184 ? 16.535 1.009 16.175 1.00 13.60 182 PRO B N 1
ATOM 3135 C CA . PRO B 1 184 ? 16.658 1.885 15.012 1.00 14.84 182 PRO B CA 1
ATOM 3136 C C . PRO B 1 184 ? 15.739 1.422 13.882 1.00 15.99 182 PRO B C 1
ATOM 3137 O O . PRO B 1 184 ? 15.035 0.420 14.028 1.00 17.07 182 PRO B O 1
ATOM 3141 N N . GLY B 1 185 ? 15.717 2.148 12.774 1.00 16.94 183 GLY B N 1
ATOM 3142 C CA . GLY B 1 185 ? 14.853 1.771 11.659 1.00 17.82 183 GLY B CA 1
ATOM 3143 C C . GLY B 1 185 ? 13.397 2.114 11.934 1.00 17.93 183 GLY B C 1
ATOM 3144 O O . GLY B 1 185 ? 12.494 1.381 11.549 1.00 18.69 183 GLY B O 1
ATOM 3145 N N . ILE B 1 186 ? 13.169 3.223 12.621 1.00 17.73 184 ILE B N 1
ATOM 3146 C CA . ILE B 1 186 ? 11.811 3.688 12.877 1.00 17.22 184 ILE B CA 1
ATOM 3147 C C . ILE B 1 186 ? 11.464 4.779 11.857 1.00 17.81 184 ILE B C 1
ATOM 3148 O O . ILE B 1 186 ? 12.284 5.678 11.588 1.00 17.05 184 ILE B O 1
ATOM 3153 N N . ARG B 1 187 ? 10.283 4.649 11.253 1.00 18.02 185 ARG B N 1
ATOM 3154 C CA . ARG B 1 187 ? 9.734 5.651 10.322 1.00 19.15 185 ARG B CA 1
ATOM 3155 C C . ARG B 1 187 ? 8.291 5.972 10.692 1.00 18.65 185 ARG B C 1
ATOM 3156 O O . ARG B 1 187 ? 7.523 5.071 11.006 1.00 18.94 185 ARG B O 1
ATOM 3164 N N . PRO B 1 188 ? 7.906 7.255 10.634 1.00 18.70 186 PRO B N 1
ATOM 3165 C CA . PRO B 1 188 ? 6.495 7.588 10.790 1.00 18.51 186 PRO B CA 1
ATOM 3166 C C . PRO B 1 188 ? 5.691 7.160 9.549 1.00 19.08 186 PRO B C 1
ATOM 3167 O O . PRO B 1 188 ? 4.497 6.819 9.658 1.00 19.38 186 PRO B O 1
ATOM 3171 N N . ALA B 1 200 ? 7.262 0.132 10.853 1.00 18.51 198 ALA B N 1
ATOM 3172 C CA . ALA B 1 200 ? 7.588 0.360 12.277 1.00 18.21 198 ALA B CA 1
ATOM 3173 C C . ALA B 1 200 ? 7.579 1.844 12.703 1.00 17.98 198 ALA B C 1
ATOM 3174 O O . ALA B 1 200 ? 8.580 2.548 12.575 1.00 18.36 198 ALA B O 1
ATOM 3176 N N . THR B 1 201 ? 6.443 2.313 13.213 1.00 17.49 199 THR B N 1
ATOM 3177 C CA . THR B 1 201 ? 6.281 3.725 13.602 1.00 16.99 199 THR B CA 1
ATOM 3178 C C . THR B 1 201 ? 6.736 3.959 15.056 1.00 16.47 199 THR B C 1
ATOM 3179 O O . THR B 1 201 ? 6.897 2.995 15.810 1.00 16.51 199 THR B O 1
ATOM 3183 N N . PRO B 1 202 ? 6.954 5.232 15.453 1.00 15.86 200 PRO B N 1
ATOM 3184 C CA . PRO B 1 202 ? 7.292 5.516 16.848 1.00 15.94 200 PRO B CA 1
ATOM 3185 C C . PRO B 1 202 ? 6.263 4.969 17.858 1.00 16.17 200 PRO B C 1
ATOM 3186 O O . PRO B 1 202 ? 6.651 4.440 18.910 1.00 15.85 200 PRO B O 1
ATOM 3190 N N . LYS B 1 203 ? 4.977 5.075 17.537 1.00 16.48 201 LYS B N 1
ATOM 3191 C CA . LYS B 1 203 ? 3.934 4.574 18.445 1.00 17.54 201 LYS B CA 1
ATOM 3192 C C . LYS B 1 203 ? 3.993 3.060 18.598 1.00 17.79 201 LYS B C 1
ATOM 3193 O O . LYS B 1 203 ? 3.882 2.544 19.717 1.00 17.70 201 LYS B O 1
ATOM 3207 N N . ALA B 1 205 ? 6.715 1.223 18.184 1.00 17.50 203 ALA B N 1
ATOM 3208 C CA . ALA B 1 205 ? 7.934 0.935 18.953 1.00 16.84 203 ALA B CA 1
ATOM 3209 C C . ALA B 1 205 ? 7.684 1.094 20.448 1.00 16.72 203 ALA B C 1
ATOM 3210 O O . ALA B 1 205 ? 8.191 0.300 21.241 1.00 16.28 203 ALA B O 1
ATOM 3212 N N . LYS B 1 206 ? 6.901 2.112 20.829 1.00 17.04 204 LYS B N 1
ATOM 3213 C CA . LYS B 1 206 ? 6.547 2.324 22.240 1.00 17.34 204 LYS B CA 1
ATOM 3214 C C . LYS B 1 206 ? 5.776 1.133 22.780 1.00 17.73 204 LYS B C 1
ATOM 3215 O O . LYS B 1 206 ? 6.120 0.579 23.821 1.00 18.47 204 LYS B O 1
ATOM 3221 N N . GLU B 1 207 ? 4.754 0.724 22.037 1.00 18.18 205 GLU B N 1
ATOM 3222 C CA . GLU B 1 207 ? 3.866 -0.351 22.447 1.00 18.60 205 GLU B CA 1
ATOM 3223 C C . GLU B 1 207 ? 4.585 -1.700 22.528 1.00 18.42 205 GLU B C 1
ATOM 3224 O O . GLU B 1 207 ? 4.242 -2.546 23.359 1.00 18.52 205 GLU B O 1
ATOM 3230 N N . TRP B 1 208 ? 5.588 -1.886 21.673 1.00 17.91 206 TRP B N 1
ATOM 3231 C CA . TRP B 1 208 ? 6.345 -3.126 21.635 1.00 17.92 206 TRP B CA 1
ATOM 3232 C C . TRP B 1 208 ? 7.511 -3.169 22.634 1.00 17.54 206 TRP B C 1
ATOM 3233 O O . TRP B 1 208 ? 8.207 -4.180 22.734 1.00 18.30 206 TRP B O 1
ATOM 3244 N N . GLY B 1 209 ? 7.754 -2.072 23.337 1.00 16.42 207 GLY B N 1
ATOM 3245 C CA . GLY B 1 209 ? 8.724 -2.087 24.423 1.00 15.82 207 GLY B CA 1
ATOM 3246 C C . GLY B 1 209 ? 10.024 -1.337 24.228 1.00 14.87 207 GLY B C 1
ATOM 3247 O O . GLY B 1 209 ? 10.901 -1.427 25.076 1.00 14.50 207 GLY B O 1
ATOM 3248 N N . SER B 1 210 ? 10.146 -0.569 23.149 1.00 14.23 208 SER B N 1
ATOM 3249 C CA . SER B 1 210 ? 11.393 0.168 22.898 1.00 13.89 208 SER B CA 1
ATOM 3250 C C . SER B 1 210 ? 11.691 1.175 24.018 1.00 13.18 208 SER B C 1
ATOM 3251 O O . SER B 1 210 ? 10.794 1.881 24.463 1.00 13.21 208 SER B O 1
ATOM 3254 N N . SER B 1 211 ? 12.946 1.210 24.483 1.00 12.53 209 SER B N 1
ATOM 3255 C CA . SER B 1 211 ? 13.412 2.199 25.483 1.00 11.83 209 SER B CA 1
ATOM 3256 C C . SER B 1 211 ? 13.859 3.510 24.853 1.00 11.66 209 SER B C 1
ATOM 3257 O O . SER B 1 211 ? 13.894 4.557 25.516 1.00 12.78 209 SER B O 1
ATOM 3260 N N . ALA B 1 212 ? 14.212 3.452 23.573 1.00 11.06 210 ALA B N 1
ATOM 3261 C CA . ALA B 1 212 ? 14.692 4.605 22.821 1.00 9.78 210 ALA B CA 1
ATOM 3262 C C . ALA B 1 212 ? 14.616 4.269 21.335 1.00 9.40 210 ALA B C 1
ATOM 3263 O O . ALA B 1 212 ? 14.919 3.162 20.932 1.00 8.32 210 ALA B O 1
ATOM 3265 N N . ILE B 1 213 ? 14.204 5.231 20.522 1.00 8.95 211 ILE B N 1
ATOM 3266 C CA . ILE B 1 213 ? 14.166 5.013 19.093 1.00 8.36 211 ILE B CA 1
ATOM 3267 C C . ILE B 1 213 ? 15.244 5.816 18.418 1.00 8.52 211 ILE B C 1
ATOM 3268 O O . ILE B 1 213 ? 15.577 6.919 18.856 1.00 8.42 211 ILE B O 1
ATOM 3273 N N . VAL B 1 214 ? 15.817 5.239 17.370 1.00 8.45 212 VAL B N 1
ATOM 3274 C CA . VAL B 1 214 ? 16.824 5.911 16.558 1.00 8.18 212 VAL B CA 1
ATOM 3275 C C . VAL B 1 214 ? 16.161 6.121 15.202 1.00 7.83 212 VAL B C 1
ATOM 3276 O O . VAL B 1 214 ? 15.651 5.185 14.593 1.00 7.77 212 VAL B O 1
ATOM 3280 N N . VAL B 1 215 ? 16.124 7.374 14.777 1.00 7.71 213 VAL B N 1
ATOM 3281 C CA . VAL B 1 215 ? 15.437 7.778 13.567 1.00 7.41 213 VAL B CA 1
ATOM 3282 C C . VAL B 1 215 ? 16.433 8.561 12.704 1.00 7.63 213 VAL B C 1
ATOM 3283 O O . VAL B 1 215 ? 17.159 9.425 13.206 1.00 6.87 213 VAL B O 1
ATOM 3287 N N . GLY B 1 216 ? 16.499 8.220 11.418 1.00 7.76 214 GLY B N 1
ATOM 3288 C CA . GLY B 1 216 ? 17.386 8.918 10.500 1.00 8.16 214 GLY B CA 1
ATOM 3289 C C . GLY B 1 216 ? 16.709 9.908 9.567 1.00 8.56 214 GLY B C 1
ATOM 3290 O O . GLY B 1 216 ? 16.209 10.963 9.984 1.00 7.82 214 GLY B O 1
ATOM 3291 N N . ARG B 1 217 ? 16.705 9.536 8.288 1.00 9.01 215 ARG B N 1
ATOM 3292 C CA . ARG B 1 217 ? 16.270 10.366 7.155 1.00 9.05 215 ARG B CA 1
ATOM 3293 C C . ARG B 1 217 ? 14.913 11.061 7.292 1.00 8.20 215 ARG B C 1
ATOM 3294 O O . ARG B 1 217 ? 14.784 12.189 6.860 1.00 7.29 215 ARG B O 1
ATOM 3302 N N . PRO B 1 218 ? 13.916 10.404 7.936 1.00 8.24 216 PRO B N 1
ATOM 3303 C CA . PRO B 1 218 ? 12.626 11.066 8.148 1.00 8.24 216 PRO B CA 1
ATOM 3304 C C . PRO B 1 218 ? 12.751 12.412 8.866 1.00 8.31 216 PRO B C 1
ATOM 3305 O O . PRO B 1 218 ? 11.920 13.305 8.656 1.00 8.65 216 PRO B O 1
ATOM 3309 N N . ILE B 1 219 ? 13.778 12.537 9.706 1.00 8.15 217 ILE B N 1
ATOM 3310 C CA . ILE B 1 219 ? 14.139 13.790 10.344 1.00 7.92 217 ILE B CA 1
ATOM 3311 C C . ILE B 1 219 ? 15.227 14.547 9.566 1.00 8.06 217 ILE B C 1
ATOM 3312 O O . ILE B 1 219 ? 15.041 15.723 9.223 1.00 7.21 217 ILE B O 1
ATOM 3317 N N . THR B 1 220 ? 16.367 13.888 9.318 1.00 8.35 218 THR B N 1
ATOM 3318 C CA . THR B 1 220 ? 17.557 14.582 8.799 1.00 9.10 218 THR B CA 1
ATOM 3319 C C . THR B 1 220 ? 17.330 15.155 7.396 1.00 10.05 218 THR B C 1
ATOM 3320 O O . THR B 1 220 ? 17.921 16.175 7.021 1.00 9.56 218 THR B O 1
ATOM 3324 N N . LEU B 1 221 ? 16.467 14.489 6.635 1.00 10.71 219 LEU B N 1
ATOM 3325 C CA . LEU B 1 221 ? 16.148 14.925 5.279 1.00 11.70 219 LEU B CA 1
ATOM 3326 C C . LEU B 1 221 ? 14.858 15.741 5.207 1.00 11.51 219 LEU B C 1
ATOM 3327 O O . LEU B 1 221 ? 14.416 16.110 4.121 1.00 11.91 219 LEU B O 1
ATOM 3332 N N . ALA B 1 222 ? 14.277 16.048 6.363 1.00 11.06 220 ALA B N 1
ATOM 3333 C CA . ALA B 1 222 ? 13.024 16.786 6.406 1.00 11.55 220 ALA B CA 1
ATOM 3334 C C . ALA B 1 222 ? 13.194 18.248 5.999 1.00 11.83 220 ALA B C 1
ATOM 3335 O O . ALA B 1 222 ? 14.287 18.820 6.078 1.00 12.15 220 ALA B O 1
ATOM 3337 N N . SER B 1 223 ? 12.100 18.833 5.538 1.00 11.67 221 SER B N 1
ATOM 3338 C CA . SER B 1 223 ? 12.023 20.261 5.252 1.00 12.16 221 SER B CA 1
ATOM 3339 C C . SER B 1 223 ? 12.484 21.104 6.456 1.00 11.57 221 SER B C 1
ATOM 3340 O O . SER B 1 223 ? 13.242 22.053 6.300 1.00 10.99 221 SER B O 1
ATOM 3343 N N . ASP B 1 224 ? 12.033 20.728 7.649 1.00 10.97 222 ASP B N 1
ATOM 3344 C CA . ASP B 1 224 ? 12.433 21.378 8.891 1.00 10.87 222 ASP B CA 1
ATOM 3345 C C . ASP B 1 224 ? 12.766 20.262 9.886 1.00 10.12 222 ASP B C 1
ATOM 3346 O O . ASP B 1 224 ? 11.865 19.714 10.530 1.00 9.49 222 ASP B O 1
ATOM 3351 N N . PRO B 1 225 ? 14.063 19.905 9.995 1.00 9.69 223 PRO B N 1
ATOM 3352 C CA . PRO B 1 225 ? 14.476 18.800 10.868 1.00 9.37 223 PRO B CA 1
ATOM 3353 C C . PRO B 1 225 ? 13.986 18.952 12.307 1.00 9.07 223 PRO B C 1
ATOM 3354 O O . PRO B 1 225 ? 13.544 17.967 12.898 1.00 8.40 223 PRO B O 1
ATOM 3358 N N . LYS B 1 226 ? 14.017 20.180 12.830 1.00 8.88 224 LYS B N 1
ATOM 3359 C CA . LYS B 1 226 ? 13.534 20.468 14.183 1.00 9.79 224 LYS B CA 1
ATOM 3360 C C . LYS B 1 226 ? 12.070 20.070 14.344 1.00 9.18 224 LYS B C 1
ATOM 3361 O O . LYS B 1 226 ? 11.748 19.298 15.250 1.00 9.42 224 LYS B O 1
ATOM 3367 N N . ALA B 1 227 ? 11.194 20.561 13.461 1.00 8.70 225 ALA B N 1
ATOM 3368 C CA . ALA B 1 227 ? 9.752 20.225 13.543 1.00 9.00 225 ALA B CA 1
ATOM 3369 C C . ALA B 1 227 ? 9.497 18.714 13.439 1.00 8.34 225 ALA B C 1
ATOM 3370 O O . ALA B 1 227 ? 8.674 18.173 14.164 1.00 8.20 225 ALA B O 1
ATOM 3372 N N . ALA B 1 228 ? 10.217 18.053 12.540 1.00 7.55 226 ALA B N 1
ATOM 3373 C CA . ALA B 1 228 ? 10.134 16.606 12.385 1.00 7.52 226 ALA B CA 1
ATOM 3374 C C . ALA B 1 228 ? 10.553 15.881 13.674 1.00 7.18 226 ALA B C 1
ATOM 3375 O O . ALA B 1 228 ? 9.833 15.024 14.186 1.00 6.98 226 ALA B O 1
ATOM 3377 N N . TYR B 1 229 ? 11.723 16.245 14.185 1.00 7.27 227 TYR B N 1
ATOM 3378 C CA . TYR B 1 229 ? 12.264 15.693 15.417 1.00 7.55 227 TYR B CA 1
ATOM 3379 C C . TYR B 1 229 ? 11.293 15.857 16.601 1.00 8.08 227 TYR B C 1
ATOM 3380 O O . TYR B 1 229 ? 11.000 14.894 17.308 1.00 7.69 227 TYR B O 1
ATOM 3389 N N . GLU B 1 230 ? 10.790 17.070 16.800 1.00 8.81 228 GLU B N 1
ATOM 3390 C CA . GLU B 1 230 ? 9.812 17.329 17.873 1.00 10.18 228 GLU B CA 1
ATOM 3391 C C . GLU B 1 230 ? 8.507 16.554 17.721 1.00 9.80 228 GLU B C 1
ATOM 3392 O O . GLU B 1 230 ? 7.973 16.039 18.700 1.00 9.03 228 GLU B O 1
ATOM 3398 N N . ALA B 1 231 ? 8.006 16.450 16.495 1.00 10.27 229 ALA B N 1
ATOM 3399 C CA . ALA B 1 231 ? 6.794 15.653 16.241 1.00 10.73 229 ALA B CA 1
ATOM 3400 C C . ALA B 1 231 ? 7.000 14.152 16.496 1.00 10.55 229 ALA B C 1
ATOM 3401 O O . ALA B 1 231 ? 6.111 13.479 16.997 1.00 10.51 229 ALA B O 1
ATOM 3403 N N . ILE B 1 232 ? 8.172 13.617 16.155 1.00 10.95 230 ILE B N 1
ATOM 3404 C CA . ILE B 1 232 ? 8.427 12.193 16.445 1.00 10.45 230 ILE B CA 1
ATOM 3405 C C . ILE B 1 232 ? 8.470 11.938 17.958 1.00 10.81 230 ILE B C 1
ATOM 3406 O O . ILE B 1 232 ? 7.889 10.958 18.448 1.00 10.26 230 ILE B O 1
ATOM 3411 N N . LYS B 1 233 ? 9.117 12.831 18.702 1.00 11.47 231 LYS B N 1
ATOM 3412 C CA . LYS B 1 233 ? 9.144 12.695 20.164 1.00 13.42 231 LYS B CA 1
ATOM 3413 C C . LYS B 1 233 ? 7.722 12.495 20.710 1.00 14.14 231 LYS B C 1
ATOM 3414 O O . LYS B 1 233 ? 7.474 11.569 21.486 1.00 14.67 231 LYS B O 1
ATOM 3420 N N . LYS B 1 234 ? 6.801 13.358 20.273 1.00 14.61 232 LYS B N 1
ATOM 3421 C CA . LYS B 1 234 ? 5.405 13.291 20.689 1.00 15.73 232 LYS B CA 1
ATOM 3422 C C . LYS B 1 234 ? 4.683 12.029 20.208 1.00 15.99 232 LYS B C 1
ATOM 3423 O O . LYS B 1 234 ? 3.884 11.468 20.954 1.00 16.42 232 LYS B O 1
ATOM 3429 N N . GLU B 1 235 ? 4.951 11.580 18.980 1.00 16.05 233 GLU B N 1
ATOM 3430 C CA . GLU B 1 235 ? 4.390 10.301 18.516 1.00 16.08 233 GLU B CA 1
ATOM 3431 C C . GLU B 1 235 ? 4.914 9.129 19.368 1.00 16.25 233 GLU B C 1
ATOM 3432 O O . GLU B 1 235 ? 4.213 8.125 19.560 1.00 16.39 233 GLU B O 1
ATOM 3438 N N . PHE B 1 236 ? 6.142 9.261 19.877 1.00 15.74 234 PHE B N 1
ATOM 3439 C CA . PHE B 1 236 ? 6.772 8.206 20.669 1.00 15.19 234 PHE B CA 1
ATOM 3440 C C . PHE B 1 236 ? 6.300 8.213 22.118 1.00 16.00 234 PHE B C 1
ATOM 3441 O O . PHE B 1 236 ? 6.255 7.180 22.752 1.00 15.89 234 PHE B O 1
ATOM 3449 N N . ASN B 1 237 ? 5.934 9.375 22.638 1.00 17.04 235 ASN B N 1
ATOM 3450 C CA . ASN B 1 237 ? 5.637 9.486 24.054 1.00 18.34 235 ASN B CA 1
ATOM 3451 C C . ASN B 1 237 ? 4.174 9.735 24.437 1.00 19.50 235 ASN B C 1
ATOM 3452 O O . ASN B 1 237 ? 3.863 9.826 25.622 1.00 20.04 235 ASN B O 1
ATOM 3457 N N . ALA B 1 238 ? 3.285 9.818 23.445 1.00 20.58 236 ALA B N 1
ATOM 3458 C CA . ALA B 1 238 ? 1.869 10.097 23.698 1.00 21.55 236 ALA B CA 1
ATOM 3459 C C . ALA B 1 238 ? 1.171 8.961 24.445 1.00 22.31 236 ALA B C 1
ATOM 3460 O O . ALA B 1 238 ? 1.305 7.779 24.079 1.00 23.43 236 ALA B O 1
#

B-factor: mean 17.59, std 7.27, range [4.03, 47.69]

InterPro domains:
  IPR001754 Orotidine 5'-phosphate decarboxylase domain [PF00215] (4-230)
  IPR001754 Orotidine 5'-phosphate decarboxylase domain [SM00934] (4-230)
  IPR011060 Ribulose-phosphate binding barrel [SSF51366] (3-234)
  IPR013785 Aldolase-type TIM barrel [G3DSA:3.20.20.70] (1-235)
  IPR014732 Orotidine 5'-phosphate decarboxylase [PTHR32119] (3-234)
  IPR014732 Orotidine 5'-phosphate decarboxylase [TIGR01740] (5-231)
  IPR018089 Orotidine 5'-phosphate decarboxylase, active site [PS00156] (57-70)
  IPR047596 Orotidine 5'-phosphate decarboxylase, bacterial [MF_01200_B] (2-235)

Secondary structure (DSSP, 8-state):
---EEEE---S-HHHHHHHHHTT--GGG-EEEE---HHHH-HHHHHHHHHTT-EEEE------HHHHHHHHHHHHTTT-SEEEEEGGG----HHHHHHHHHHSPTTSPPPEEEEE-S-TT--HHHHHHTS-BS---HHHHHHH--GGGT--EEE--GGGHHHHHHHH-SSSEEEE----------TTTT-SEEEE-HHHHTSSSHHHHHHHHHHHHT-TT-S---/---EEEE---SSHHHHHHHHHTT--GGG-EEEE---GGGS-THHHHHHHHHT-EEEE------HHHHHHHHHHHHTTT-SEEEEEGGG----HHHHHHHHHH--TT-PPPEEEEE-S-TT--HHHHHHTS-BS---HHHHHHH--TTTT-SEEE--TTTHHHHHHHH-SSSEEEE----------TTTT-SEEEE-HHHHTSSSHHHHHHHHHHHHH-

Foldseek 3Di:
DFAEEEEDQEQDPVLVVVLVVQADQQLNHHYEDANHCVRPHLVSLLVSVVSNHAYAHEPEEDALVVLLQVLLVVQLSQHAHYEYELVNDQNLLSSQNSQVNNHDPPGDRHAYEYEFDDPVQDQCCVVPVVPDPDGLVSRLVSQCNLVRRHQEYEDALVNLQVNCVPRHDSHAHEHEPDDVCHLCSLVSDHSYYYDYCQQSVDPRNNVSNVVSVCSNPPPCVDDDD/DFAEEEEDDDQELVVVVVLVVQADQQLNHHYEDENHCVRYDVLSLLVSVVSNHAYAHEHEEDALVVLLQVLLSVLLSQHAEYEYELVNDQNLLSNQNSQVNNHDPPGDRHAYEYEFDDPVQDQCCVVPVVPDPDGLVSRLVSQCNLVRRHQEYEDALVNLQVSCVPNHDRHAHEHEPEDVCHLCSLVSHHRYYYYYCQQSVDPRNNVSSVVSVVSNPD

CATH classification: 3.20.20.70

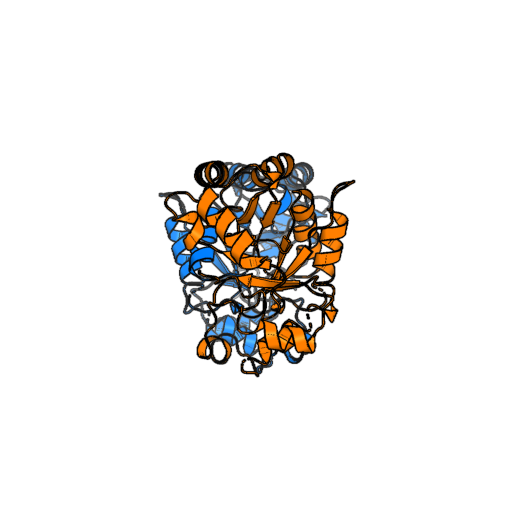Nearest PDB structures (foldseek):
  3tfx-assembly1_B  TM=9.957E-01  e=2.699E-39  Lactobacillus acidophilus
  3tr2-assembly1_B  TM=9.242E-01  e=6.967E-21  Coxiella burnetii
  8cso-assembly5_I  TM=9.224E-01  e=1.655E-19  Klebsiella pneumoniae subsp. pneumoniae HS11286
  8cso-assembly4_H  TM=9.201E-01  e=2.628E-18  Klebsiella pneumoniae subsp. pneumoniae HS11286
  8doq-assembly1_A  TM=9.049E-01  e=2.628E-18  Klebsiella aerogenes

Solvent-accessible surface area: 19418 Å² total

Sequence (443 aa):
DRPVIVALDLDNEEQLNKILSKLGDPHDVFVKVGELFYNAGIDVIKKLTQQGYKIFLDLKHDIPNTVYNGAKALAKLGITFTTVHALGGSQIKSAKDGLIAGTPAGHSVPKLLAVTELTSISDDVLRNEQNCRLPAEQVLSLAKAKHSGADGVICSPLEVKKLHENIGDDFLYVTPGIRPATPKAKEWGSSAIVVGRPITLASDPKAAYEAIKKEFNAENLYFQSDRPVIVALDLDNEEQLNKILSKLGDPHDVFVKVGELFYNAGIDVIKKLTQQGYKIFLDLKHDIPNTVYNGAKALAKLGITFTTVHALGGSQIKSAKDGLIAGTPAGHSVPKLLAVTELTSISDDVLRNEQNCRLPAEQVLSLAKAKHSGADGVICSPLEVKKLHENIGDDFLYVTPGIRPATPKAKEWGSSAIVVGRPITLASDPKAAYEAIKKEFNA

Organism: Lactobacillus acidophilus (strain ATCC 700396 / NCK56 / N2 / NCFM) (NCBI:txid272621)

Radius of gyration: 22.42 Å; Cα contacts (8 Å, |Δi|>4): 955; chains: 2; bounding box: 74×50×43 Å